Protein 7PZO (pdb70)

Secondary structure (DSSP, 8-state):
-BS-EE--TTTSTTEEEEEESEEEEEEEE-SSSEEEE-HHHHTT--GGG-EEEES-SBSSSSSEEEEEEEEEE-TT-BTTTTBS--EEEEESS----SSSS----BPPPTT----BTBEEEEEES--SSTT-SS--SB-EEEEEEEE-HHHHHHHGGGGT----TTEEEES-TTT---B--TT-TT-EEEETTTTEEEEEEEE-SSSS-TT-PEEEEEGGGGHHHHHHH-/-BS-EEPPTTTSTTEEEEEESEEEEEEEESSSSEEEE-HHHHTT--GGG-EEEES-SBSSSSSEEEEEEEEEE-TT-BTTTTBS--EEEEESS----SBTTB-PPB-PPTT----TT-EEEEEES--SSTT-----SB-EEEEEEEE-HHHHHHHHTTTT----TTEEEES-TTT---B--TT-TT-EEEETTTTEEEEEEEE-SSSS-TTS-EEEEEGGGGHHHHHHH-

Sequence (460 aa):
IVGGEKALAGECPYQISLQSSSHFCGGTILDEYWILTAAHCVAGQTASKLSIRYNSLKHSLGGEKISVAKIFAHEKYDSFKIDNDIALIKLKTPMKLDQKNAKAVGLPAKGSDVKVGDQVRVSGWGYLEEGSYSLPSELRRVDIAVVSRKECNELYSKANAEVTDNMICGGDVANGGKDSCQGDSGGPVVDVKNNQVVGIVSWGYGCARKGYPGVYTRVGNFIDWIEIKTIVGGEKALAGECPYQISLQSSSHFCGGTILDEYWILTAAHCVAGQTASKLSIRYNSLKHSLGGEKISVAKIFAHEKYDSFKIDNDIALIKLKTPMKLDQKNAKAVGLPAKGSDVKVGDQVRVSGWGYLEEGSYSLPSELRRVDIAVVSRKECNELYSKANAEVTDNMICGGDVANGGKDSCQGDSGGPVVDVKNNQVVGIVSWGYGCARKGYPGVYTRVGNFIDWIEIKT

Radius of gyration: 23.2 Å; Cα contacts (8 Å, |Δi|>4): 1370; chains: 2; bounding box: 71×55×37 Å

B-factor: mean 28.39, std 9.81, range [8.42, 86.27]

InterPro domains:
  IPR001254 Serine proteases, trypsin domain [PF00089] (30-255)
  IPR001254 Serine proteases, trypsin domain [PS50240] (30-260)
  IPR001254 Serine proteases, trypsin domain [SM00020] (29-255)
  IPR001254 Serine proteases, trypsin domain [cd00190] (30-258)
  IPR001314 Peptidase S1A, chymotrypsin family [PR00722] (55-70)
  IPR001314 Peptidase S1A, chymotrypsin family [PR00722] (110-124)
  IPR001314 Peptidase S1A, chymotrypsin family [PR00722] (207-219)
  IPR009003 Peptidase S1, PA clan [SSF50494] (10-258)
  IPR018114 Serine proteases, trypsin family, histidine active site [PS00134] (65-70)
  IPR033116 Serine proteases, trypsin family, serine active site [PS00135] (208-219)

CATH classification: 2.40.10.10

Nearest PDB structures (foldseek):
  7pzo-assembly1_B  TM=1.002E+00  e=9.904E-46  Dermatophagoides pteronyssinus
  1a0l-assembly1_A  TM=9.239E-01  e=5.211E-23  Homo sapiens
  5wi6-assembly1_A  TM=9.203E-01  e=1.890E-22  Homo sapiens
  2o8t-assembly1_A  TM=8.964E-01  e=6.813E-21  Homo sapiens
  1sqa-assembly1_A  TM=9.032E-01  e=1.002E-19  Homo sapiens

Structure (mmCIF, N/CA/C/O backbone):
data_7PZO
#
_entry.id   7PZO
#
_cell.length_a   134.660
_cell.length_b   44.650
_cell.length_c   72.500
_cell.angle_alpha   90.000
_cell.angle_beta   102.830
_cell.angle_gamma   90.000
#
_symmetry.space_group_name_H-M   'C 1 2 1'
#
loop_
_entity.id
_entity.type
_entity.pdbx_description
1 polymer 'mite allergen Der p 3'
2 non-polymer 'SULFATE ION'
3 water water
#
loop_
_atom_site.group_PDB
_atom_site.id
_atom_site.type_symbol
_atom_site.label_atom_id
_atom_site.label_alt_id
_atom_site.label_comp_id
_atom_site.label_asym_id
_atom_site.label_entity_id
_atom_site.label_seq_id
_atom_site.pdbx_PDB_ins_code
_atom_site.Cartn_x
_atom_site.Cartn_y
_atom_site.Cartn_z
_atom_site.occupancy
_atom_site.B_iso_or_equiv
_atom_site.auth_seq_id
_atom_site.auth_comp_id
_atom_site.auth_asym_id
_atom_site.auth_atom_id
_atom_site.pdbx_PDB_model_num
ATOM 1 N N . ILE A 1 1 ? -31.965 23.853 9.201 1.00 16.70 13 ILE A N 1
ATOM 2 C CA . ILE A 1 1 ? -33.166 23.364 9.917 1.00 18.87 13 ILE A CA 1
ATOM 3 C C . ILE A 1 1 ? -34.360 23.269 8.947 1.00 19.55 13 ILE A C 1
ATOM 4 O O . ILE A 1 1 ? -34.711 24.230 8.271 1.00 18.37 13 ILE A O 1
ATOM 9 N N . VAL A 1 2 ? -34.957 22.075 8.864 1.00 20.34 14 VAL A N 1
ATOM 10 C CA . VAL A 1 2 ? -36.084 21.847 7.980 1.00 21.18 14 VAL A CA 1
ATOM 11 C C . VAL A 1 2 ? -37.335 21.765 8.834 1.00 19.39 14 VAL A C 1
ATOM 12 O O . VAL A 1 2 ? -37.326 21.104 9.865 1.00 21.15 14 VAL A O 1
ATOM 16 N N . GLY A 1 3 ? -38.382 22.429 8.351 1.00 19.14 15 GLY A N 1
ATOM 17 C CA . GLY A 1 3 ? -39.714 22.390 8.925 1.00 20.94 15 GLY A CA 1
ATOM 18 C C . GLY A 1 3 ? -39.788 23.195 10.224 1.00 23.84 15 GLY A C 1
ATOM 19 O O . GLY A 1 3 ? -40.745 23.017 10.976 1.00 20.70 15 GLY A O 1
ATOM 20 N N . GLY A 1 4 ? -38.770 24.049 10.461 1.00 22.83 16 GLY A N 1
ATOM 21 C CA . GLY A 1 4 ? -38.683 24.911 11.637 1.00 24.22 16 GLY A CA 1
ATOM 22 C C . GLY A 1 4 ? -39.311 26.289 11.397 1.00 24.85 16 GLY A C 1
ATOM 23 O O . GLY A 1 4 ? -40.110 26.495 10.482 1.00 22.99 16 GLY A O 1
ATOM 24 N N . GLU A 1 5 ? -38.960 27.231 12.270 1.00 27.42 17 GLU A N 1
ATOM 25 C CA . GLU A 1 5 ? -39.335 28.628 12.128 1.00 27.45 17 GLU A CA 1
ATOM 26 C C . GLU A 1 5 ? -38.202 29.484 12.668 1.00 25.58 17 GLU A C 1
ATOM 27 O O . GLU A 1 5 ? -37.354 28.990 13.422 1.00 23.40 17 GLU A O 1
ATOM 33 N N . LYS A 1 6 ? -38.214 30.762 12.271 1.00 25.08 18 LYS A N 1
ATOM 34 C CA . LYS A 1 6 ? -37.204 31.689 12.728 1.00 26.45 18 LYS A CA 1
ATOM 35 C C . LYS A 1 6 ? -37.322 31.818 14.240 1.00 28.87 18 LYS A C 1
ATOM 36 O O . LYS A 1 6 ? -38.417 31.978 14.758 1.00 28.13 18 LYS A O 1
ATOM 42 N N . ALA A 1 7 ? -36.181 31.662 14.917 1.00 28.94 19 ALA A N 1
ATOM 43 C CA . ALA A 1 7 ? -36.000 31.876 16.341 1.00 27.39 19 ALA A CA 1
ATOM 44 C C . ALA A 1 7 ? -36.299 33.338 16.654 1.00 27.97 19 ALA A C 1
ATOM 45 O O . ALA A 1 7 ? -36.100 34.209 15.821 1.00 31.89 19 ALA A O 1
ATOM 47 N N . LEU A 1 8 ? -36.784 33.586 17.870 1.00 30.83 20 LEU A N 1
ATOM 48 C CA . LEU A 1 8 ? -37.024 34.938 18.326 1.00 29.20 20 LEU A CA 1
ATOM 49 C C . LEU A 1 8 ? -35.909 35.309 19.288 1.00 27.26 20 LEU A C 1
ATOM 50 O O . LEU A 1 8 ? -35.172 34.438 19.751 1.00 28.41 20 LEU A O 1
ATOM 55 N N . ALA A 1 9 ? -35.748 36.620 19.494 1.00 23.81 21 ALA A N 1
ATOM 56 C CA . ALA A 1 9 ? -34.750 37.138 20.408 1.00 23.83 21 ALA A CA 1
ATOM 57 C C . ALA A 1 9 ? -34.913 36.410 21.751 1.00 23.27 21 ALA A C 1
ATOM 58 O O . ALA A 1 9 ? -36.005 36.355 22.305 1.00 20.91 21 ALA A O 1
ATOM 60 N N . GLY A 1 10 ? -33.848 35.752 22.209 1.00 23.02 22 GLY A N 1
ATOM 61 C CA . GLY A 1 10 ? -33.820 35.171 23.534 1.00 24.68 22 GLY A CA 1
ATOM 62 C C . GLY A 1 10 ? -34.331 33.737 23.552 1.00 27.39 22 GLY A C 1
ATOM 63 O O . GLY A 1 10 ? -34.348 33.136 24.626 1.00 24.35 22 GLY A O 1
ATOM 64 N N . GLU A 1 11 ? -34.749 33.199 22.389 1.00 26.81 23 GLU A N 1
ATOM 65 C CA . GLU A 1 11 ? -35.331 31.859 22.392 1.00 30.99 23 GLU A CA 1
ATOM 66 C C . GLU A 1 11 ? -34.246 30.777 22.446 1.00 31.62 23 GLU A C 1
ATOM 67 O O . GLU A 1 11 ? -34.365 29.774 23.158 1.00 31.07 23 GLU A O 1
ATOM 73 N N . CYS A 1 12 ? -33.178 30.992 21.686 1.00 26.19 24 CYS A N 1
ATOM 74 C CA . CYS A 1 12 ? -32.087 30.041 21.656 1.00 24.67 24 CYS A CA 1
ATOM 75 C C . CYS A 1 12 ? -30.810 30.798 21.980 1.00 21.35 24 CYS A C 1
ATOM 76 O O . CYS A 1 12 ? -29.953 30.937 21.119 1.00 22.70 24 CYS A O 1
ATOM 79 N N . PRO A 1 13 ? -30.613 31.289 23.224 1.00 20.24 25 PRO A N 1
ATOM 80 C CA . PRO A 1 13 ? -29.479 32.168 23.517 1.00 20.11 25 PRO A CA 1
ATOM 81 C C . PRO A 1 13 ? -28.122 31.458 23.604 1.00 21.60 25 PRO A C 1
ATOM 82 O O . PRO A 1 13 ? -27.081 32.096 23.727 1.00 21.55 25 PRO A O 1
ATOM 86 N N . TYR A 1 14 ? -28.152 30.121 23.595 1.00 23.13 26 TYR A N 1
ATOM 87 C CA . TYR A 1 14 ? -26.969 29.294 23.719 1.00 22.52 26 TYR A CA 1
ATOM 88 C C . TYR A 1 14 ? -26.365 29.037 22.336 1.00 22.70 26 TYR A C 1
ATOM 89 O O . TYR A 1 14 ? -25.273 28.507 22.277 1.00 31.40 26 TYR A O 1
ATOM 98 N N . GLN A 1 15 ? -27.035 29.389 21.226 1.00 21.21 27 GLN A N 1
ATOM 99 C CA . GLN A 1 15 ? -26.541 28.981 19.906 1.00 21.00 27 GLN A CA 1
ATOM 100 C C . GLN A 1 15 ? -25.279 29.773 19.531 1.00 21.74 27 GLN A C 1
ATOM 101 O O . GLN A 1 15 ? -25.277 30.987 19.700 1.00 18.81 27 GLN A O 1
ATOM 107 N N . ILE A 1 16 ? -24.210 29.110 19.034 1.00 18.55 28 ILE A N 1
ATOM 108 C CA . ILE A 1 16 ? -23.127 29.868 18.411 1.00 19.04 28 ILE A CA 1
ATOM 109 C C . ILE A 1 16 ? -22.949 29.423 16.960 1.00 19.50 28 ILE A C 1
ATOM 110 O O . ILE A 1 16 ? -23.517 28.405 16.542 1.00 16.83 28 ILE A O 1
ATOM 115 N N . SER A 1 17 ? -22.291 30.293 16.180 1.00 18.37 29 SER A N 1
ATOM 116 C CA . SER A 1 17 ? -21.908 29.963 14.816 1.00 18.43 29 SER A CA 1
ATOM 117 C C . SER A 1 17 ? -20.407 29.710 14.785 1.00 18.20 29 SER A C 1
ATOM 118 O O . SER A 1 17 ? -19.633 30.592 15.154 1.00 20.54 29 SER A O 1
ATOM 121 N N . LEU A 1 18 ? -20.001 28.509 14.377 1.00 19.08 30 LEU A N 1
ATOM 122 C CA . LEU A 1 18 ? -18.584 28.166 14.260 1.00 20.59 30 LEU A CA 1
ATOM 123 C C . LEU A 1 18 ? -18.195 28.399 12.801 1.00 23.37 30 LEU A C 1
ATOM 124 O O . LEU A 1 18 ? -18.932 28.041 11.876 1.00 26.29 30 LEU A O 1
ATOM 129 N N . GLN A 1 19 ? -17.042 29.043 12.630 1.00 24.47 31 GLN A N 1
ATOM 130 C CA . GLN A 1 19 ? -16.701 29.750 11.417 1.00 23.53 31 GLN A CA 1
ATOM 131 C C . GLN A 1 19 ? -15.217 29.538 11.120 1.00 26.31 31 GLN A C 1
ATOM 132 O O . GLN A 1 19 ? -14.392 29.432 12.020 1.00 19.95 31 GLN A O 1
ATOM 138 N N . SER A 1 20 ? -14.879 29.447 9.838 1.00 26.16 32 SER A N 1
ATOM 139 C CA . SER A 1 20 ? -13.508 29.702 9.472 1.00 32.31 32 SER A CA 1
ATOM 140 C C . SER A 1 20 ? -13.572 30.533 8.208 1.00 33.69 32 SER A C 1
ATOM 141 O O . SER A 1 20 ? -13.781 29.986 7.131 1.00 39.63 32 SER A O 1
ATOM 144 N N . SER A 1 21 ? -13.493 31.848 8.339 1.00 32.47 33 SER A N 1
ATOM 145 C CA . SER A 1 21 ? -13.827 32.695 7.194 1.00 33.70 33 SER A CA 1
ATOM 146 C C . SER A 1 21 ? -15.345 32.852 7.010 1.00 33.09 33 SER A C 1
ATOM 147 O O . SER A 1 21 ? -15.808 33.974 6.867 1.00 37.40 33 SER A O 1
ATOM 150 N N . SER A 1 22 ? -16.136 31.761 7.075 1.00 32.33 34 SER A N 1
ATOM 151 C CA . SER A 1 22 ? -17.582 31.880 7.280 1.00 31.69 34 SER A CA 1
ATOM 152 C C . SER A 1 22 ? -18.176 30.664 8.019 1.00 28.56 34 SER A C 1
ATOM 153 O O . SER A 1 22 ? -17.464 29.726 8.364 1.00 24.99 34 SER A O 1
ATOM 156 N N . HIS A 1 23 ? -19.490 30.710 8.295 1.00 24.18 35 HIS A N 1
ATOM 157 C CA . HIS A 1 23 ? -20.220 29.694 9.045 1.00 23.59 35 HIS A CA 1
ATOM 158 C C . HIS A 1 23 ? -20.113 28.327 8.384 1.00 23.13 35 HIS A C 1
ATOM 159 O O . HIS A 1 23 ? -20.328 28.234 7.182 1.00 26.21 35 HIS A O 1
ATOM 166 N N . PHE A 1 24 ? -19.825 27.268 9.156 1.00 22.52 36 PHE A N 1
ATOM 167 C CA . PHE A 1 24 ? -19.968 25.916 8.610 1.00 25.37 36 PHE A CA 1
ATOM 168 C C . PHE A 1 24 ? -20.684 24.946 9.565 1.00 25.55 36 PHE A C 1
ATOM 169 O O . PHE A 1 24 ? -20.987 23.828 9.181 1.00 23.02 36 PHE A O 1
ATOM 177 N N . CYS A 1 25 ? -20.898 25.331 10.828 1.00 25.28 37 CYS A N 1
ATOM 178 C CA . CYS A 1 25 ? -21.361 24.413 11.856 1.00 22.76 37 CYS A CA 1
ATOM 179 C C . CYS A 1 25 ? -21.866 25.254 13.035 1.00 22.97 37 CYS A C 1
ATOM 180 O O . CYS A 1 25 ? -21.547 26.443 13.186 1.00 24.12 37 CYS A O 1
ATOM 183 N N . GLY A 1 26 ? -22.677 24.627 13.872 1.00 17.52 38 GLY A N 1
ATOM 184 C CA . GLY A 1 26 ? -23.211 25.324 15.017 1.00 17.67 38 GLY A CA 1
ATOM 185 C C . GLY A 1 26 ? -22.488 24.823 16.247 1.00 16.85 38 GLY A C 1
ATOM 186 O O . GLY A 1 26 ? -21.550 24.048 16.124 1.00 21.01 38 GLY A O 1
ATOM 187 N N . GLY A 1 27 ? -22.944 25.240 17.420 1.00 15.09 39 GLY A N 1
ATOM 188 C CA . GLY A 1 27 ? -22.227 24.944 18.635 1.00 13.91 39 GLY A CA 1
ATOM 189 C C . GLY A 1 27 ? -23.117 25.440 19.749 1.00 16.11 39 GLY A C 1
ATOM 190 O O . GLY A 1 27 ? -24.068 26.167 19.453 1.00 16.72 39 GLY A O 1
ATOM 191 N N . THR A 1 28 ? -22.810 25.062 20.992 1.00 14.43 40 THR A N 1
ATOM 192 C CA . THR A 1 28 ? -23.702 25.395 22.081 1.00 15.58 40 THR A CA 1
ATOM 193 C C . THR A 1 28 ? -22.853 25.966 23.203 1.00 15.40 40 THR A C 1
ATOM 194 O O . THR A 1 28 ? -21.825 25.395 23.515 1.00 14.59 40 THR A O 1
ATOM 198 N N . ILE A 1 29 ? -23.269 27.091 23.766 1.00 15.89 41 ILE A N 1
ATOM 199 C CA . ILE A 1 29 ? -22.524 27.729 24.839 1.00 17.92 41 ILE A CA 1
ATOM 200 C C . ILE A 1 29 ? -22.690 26.871 26.082 1.00 19.11 41 ILE A C 1
ATOM 201 O O . ILE A 1 29 ? -23.806 26.560 26.454 1.00 20.74 41 ILE A O 1
ATOM 206 N N . LEU A 1 30 ? -21.582 26.475 26.707 1.00 22.40 42 LEU A N 1
ATOM 207 C CA . LEU A 1 30 ? -21.655 25.826 28.011 1.00 22.75 42 LEU A CA 1
ATOM 208 C C . LEU A 1 30 ? -21.276 26.797 29.117 1.00 24.21 42 LEU A C 1
ATOM 209 O O . LEU A 1 30 ? -21.749 26.646 30.244 1.00 25.47 42 LEU A O 1
ATOM 214 N N . ASP A 1 31 ? -20.326 27.700 28.823 1.00 25.89 43 ASP A N 1
ATOM 215 C CA . ASP A 1 31 ? -19.990 28.787 29.731 1.00 29.46 43 ASP A CA 1
ATOM 216 C C . ASP A 1 31 ? -19.229 29.834 28.934 1.00 28.26 43 ASP A C 1
ATOM 217 O O . ASP A 1 31 ? -19.105 29.685 27.725 1.00 27.12 43 ASP A O 1
ATOM 222 N N . GLU A 1 32 ? -18.791 30.891 29.618 1.00 28.58 44 GLU A N 1
ATOM 223 C CA . GLU A 1 32 ? -17.918 31.930 29.083 1.00 31.27 44 GLU A CA 1
ATOM 224 C C . GLU A 1 32 ? -16.882 31.429 28.069 1.00 25.62 44 GLU A C 1
ATOM 225 O O . GLU A 1 32 ? -16.672 32.046 27.024 1.00 23.40 44 GLU A O 1
ATOM 231 N N . TYR A 1 33 ? -16.190 30.333 28.394 1.00 25.66 45 TYR A N 1
ATOM 232 C CA . TYR A 1 33 ? -15.034 29.953 27.595 1.00 25.99 45 TYR A CA 1
ATOM 233 C C . TYR A 1 33 ? -15.266 28.755 26.684 1.00 25.44 45 TYR A C 1
ATOM 234 O O . TYR A 1 33 ? -14.443 28.519 25.816 1.00 29.87 45 TYR A O 1
ATOM 243 N N . TRP A 1 34 ? -16.374 28.016 26.852 1.00 24.99 46 TRP A N 1
ATOM 244 C CA . TRP A 1 34 ? -16.457 26.649 26.356 1.00 22.01 46 TRP A CA 1
ATOM 245 C C . TRP A 1 34 ? -17.700 26.483 25.510 1.00 21.03 46 TRP A C 1
ATOM 246 O O . TRP A 1 34 ? -18.793 26.851 25.956 1.00 16.58 46 TRP A O 1
ATOM 257 N N . ILE A 1 35 ? -17.490 25.953 24.298 1.00 17.88 47 ILE A N 1
ATOM 258 C CA . ILE A 1 35 ? -18.563 25.753 23.345 1.00 16.53 47 ILE A CA 1
ATOM 259 C C . ILE A 1 35 ? -18.601 24.256 23.078 1.00 17.16 47 ILE A C 1
ATOM 260 O O . ILE A 1 35 ? -17.552 23.639 22.812 1.00 16.13 47 ILE A O 1
ATOM 265 N N . LEU A 1 36 ? -19.801 23.669 23.085 1.00 16.73 48 LEU A N 1
ATOM 266 C CA . LEU A 1 36 ? -19.870 22.269 22.692 1.00 18.97 48 LEU A CA 1
ATOM 267 C C . LEU A 1 36 ? -20.276 22.114 21.207 1.00 18.32 48 LEU A C 1
ATOM 268 O O . LEU A 1 36 ? -21.151 22.822 20.727 1.00 21.80 48 LEU A O 1
ATOM 273 N N . THR A 1 37 ? -19.673 21.173 20.473 1.00 17.30 49 THR A N 1
ATOM 274 C CA . THR A 1 37 ? -19.968 20.978 19.058 1.00 17.23 49 THR A CA 1
ATOM 275 C C . THR A 1 37 ? -19.707 19.511 18.699 1.00 17.62 49 THR A C 1
ATOM 276 O O . THR A 1 37 ? -19.556 18.689 19.594 1.00 17.46 49 THR A O 1
ATOM 280 N N . ALA A 1 38 ? -19.727 19.159 17.402 1.00 18.63 50 ALA A N 1
ATOM 281 C CA . ALA A 1 38 ? -19.426 17.798 16.966 1.00 18.79 50 ALA A CA 1
ATOM 282 C C . ALA A 1 38 ? -17.928 17.618 16.666 1.00 20.69 50 ALA A C 1
ATOM 283 O O . ALA A 1 38 ? -17.291 18.470 16.029 1.00 19.84 50 ALA A O 1
ATOM 285 N N . ALA A 1 39 ? -17.362 16.471 17.075 1.00 20.82 51 ALA A N 1
ATOM 286 C CA . ALA A 1 39 ? -16.101 16.025 16.492 1.00 19.48 51 ALA A CA 1
ATOM 287 C C . ALA A 1 39 ? -16.046 16.206 14.968 1.00 19.29 51 ALA A C 1
ATOM 288 O O . ALA A 1 39 ? -15.110 16.793 14.463 1.00 19.97 51 ALA A O 1
ATOM 290 N N . HIS A 1 40 ? -16.988 15.698 14.181 1.00 19.93 52 HIS A N 1
ATOM 291 C CA . HIS A 1 40 ? -16.794 15.848 12.742 1.00 20.97 52 HIS A CA 1
ATOM 292 C C . HIS A 1 40 ? -16.683 17.300 12.276 1.00 23.02 52 HIS A C 1
ATOM 293 O O . HIS A 1 40 ? -16.204 17.505 11.170 1.00 22.35 52 HIS A O 1
ATOM 300 N N . CYS A 1 41 ? -17.165 18.283 13.071 1.00 22.63 53 CYS A N 1
ATOM 301 C CA . CYS A 1 41 ? -17.058 19.701 12.746 1.00 24.04 53 CYS A CA 1
ATOM 302 C C . CYS A 1 41 ? -15.622 20.212 12.895 1.00 26.20 53 CYS A C 1
ATOM 303 O O . CYS A 1 41 ? -15.169 21.084 12.147 1.00 26.71 53 CYS A O 1
ATOM 306 N N . VAL A 1 42 ? -14.902 19.703 13.893 1.00 25.46 54 VAL A N 1
ATOM 307 C CA . VAL A 1 42 ? -13.612 20.292 14.204 1.00 26.97 54 VAL A CA 1
ATOM 308 C C . VAL A 1 42 ? -12.490 19.353 13.775 1.00 28.59 54 VAL A C 1
ATOM 309 O O . VAL A 1 42 ? -11.330 19.718 13.942 1.00 28.01 54 VAL A O 1
ATOM 313 N N . ALA A 1 43 ? -12.823 18.184 13.199 1.00 32.13 55 ALA A N 1
ATOM 314 C CA . ALA A 1 43 ? -11.836 17.148 12.885 1.00 40.63 55 ALA A CA 1
ATOM 315 C C . ALA A 1 43 ? -10.789 17.661 11.903 1.00 45.65 55 ALA A C 1
ATOM 316 O O . ALA A 1 43 ? -11.148 18.096 10.807 1.00 56.80 55 ALA A O 1
ATOM 318 N N . GLY A 1 44 ? -9.509 17.575 12.313 1.00 47.01 56 GLY A N 1
ATOM 319 C CA . GLY A 1 44 ? -8.364 18.087 11.567 1.00 43.92 56 GLY A CA 1
ATOM 320 C C . GLY A 1 44 ? -8.479 19.564 11.174 1.00 48.08 56 GLY A C 1
ATOM 321 O O . GLY A 1 44 ? -8.025 19.962 10.102 1.00 50.48 56 GLY A O 1
ATOM 322 N N . GLN A 1 45 ? -9.122 20.379 12.023 1.00 45.36 57 GLN A N 1
ATOM 323 C CA . GLN A 1 45 ? -9.093 21.818 11.858 1.00 39.55 57 GLN A CA 1
ATOM 324 C C . GLN A 1 45 ? -8.054 22.360 12.826 1.00 36.49 57 GLN A C 1
ATOM 325 O O . GLN A 1 45 ? -7.736 21.708 13.813 1.00 36.53 57 GLN A O 1
ATOM 331 N N . THR A 1 46 ? -7.534 23.550 12.522 1.00 34.26 58 THR A N 1
ATOM 332 C CA . THR A 1 46 ? -6.621 24.260 13.396 1.00 34.43 58 THR A CA 1
ATOM 333 C C . THR A 1 46 ? -7.422 25.291 14.194 1.00 32.40 58 THR A C 1
ATOM 334 O O . THR A 1 46 ? -8.197 26.077 13.626 1.00 27.97 58 THR A O 1
ATOM 338 N N . ALA A 1 47 ? -7.217 25.259 15.520 1.00 27.85 59 ALA A N 1
ATOM 339 C CA . ALA A 1 47 ? -7.940 26.101 16.451 1.00 28.05 59 ALA A CA 1
ATOM 340 C C . ALA A 1 47 ? -7.766 27.561 16.039 1.00 30.34 59 ALA A C 1
ATOM 341 O O . ALA A 1 47 ? -8.735 28.278 15.843 1.00 35.02 59 ALA A O 1
ATOM 343 N N . SER A 1 48 ? -6.516 27.970 15.865 1.00 32.82 60 SER A N 1
ATOM 344 C CA . SER A 1 48 ? -6.133 29.300 15.432 1.00 38.25 60 SER A CA 1
ATOM 345 C C . SER A 1 48 ? -6.944 29.788 14.236 1.00 36.98 60 SER A C 1
ATOM 346 O O . SER A 1 48 ? -7.135 30.988 14.127 1.00 50.15 60 SER A O 1
ATOM 349 N N . LYS A 1 49 ? -7.429 28.899 13.358 1.00 35.72 61 LYS A N 1
ATOM 350 C CA . LYS A 1 49 ? -8.132 29.344 12.157 1.00 36.14 61 LYS A CA 1
ATOM 351 C C . LYS A 1 49 ? -9.660 29.405 12.322 1.00 33.03 61 LYS A C 1
ATOM 352 O O . LYS A 1 49 ? -10.379 29.832 11.416 1.00 32.27 61 LYS A O 1
ATOM 358 N N . LEU A 1 50 ? -10.172 28.980 13.479 1.00 26.11 62 LEU A N 1
ATOM 359 C CA . LEU A 1 50 ? -11.603 28.923 13.684 1.00 24.05 62 LEU A CA 1
ATOM 360 C C . LEU A 1 50 ? -12.010 30.126 14.535 1.00 24.96 62 LEU A C 1
ATOM 361 O O . LEU A 1 50 ? -11.293 30.560 15.447 1.00 22.52 62 LEU A O 1
ATOM 366 N N . SER A 1 51 ? -13.222 30.621 14.277 1.00 23.89 63 SER A N 1
ATOM 367 C CA . SER A 1 51 ? -13.842 31.546 15.214 1.00 25.45 63 SER A CA 1
ATOM 368 C C . SER A 1 51 ? -15.319 31.183 15.430 1.00 24.96 63 SER A C 1
ATOM 369 O O . SER A 1 51 ? -15.866 30.262 14.796 1.00 23.22 63 SER A O 1
ATOM 372 N N . ILE A 1 52 ? -15.942 31.930 16.356 1.00 22.35 64 ILE A N 1
ATOM 373 C CA . ILE A 1 52 ? -17.347 31.784 16.656 1.00 22.28 64 ILE A CA 1
ATOM 374 C C . ILE A 1 52 ? -18.016 33.148 16.568 1.00 22.83 64 ILE A C 1
ATOM 375 O O . ILE A 1 52 ? -17.421 34.177 16.852 1.00 24.87 64 ILE A O 1
ATOM 380 N N . ARG A 1 53 ? -19.264 33.161 16.119 1.00 23.57 65 ARG A N 1
ATOM 381 C CA . ARG A 1 53 ? -20.089 34.327 16.390 1.00 25.05 65 ARG A CA 1
ATOM 382 C C . ARG A 1 53 ? -21.129 33.894 17.422 1.00 24.26 65 ARG A C 1
ATOM 383 O O . ARG A 1 53 ? -21.725 32.832 17.287 1.00 25.34 65 ARG A O 1
ATOM 391 N N . TYR A 1 54 ? -21.290 34.697 18.477 1.00 25.85 66 TYR A N 1
ATOM 392 C CA . TYR A 1 54 ? -22.309 34.481 19.484 1.00 25.22 66 TYR A CA 1
ATOM 393 C C . TYR A 1 54 ? -23.161 35.747 19.586 1.00 25.69 66 TYR A C 1
ATOM 394 O O . TYR A 1 54 ? -22.860 36.744 18.944 1.00 29.88 66 TYR A O 1
ATOM 403 N N . ASN A 1 55 ? -24.264 35.695 20.347 1.00 28.08 67 ASN A N 1
ATOM 404 C CA . ASN A 1 55 ? -25.035 36.885 20.686 1.00 27.07 67 ASN A CA 1
ATOM 405 C C . ASN A 1 55 ? -25.694 37.482 19.443 1.00 28.54 67 ASN A C 1
ATOM 406 O O . ASN A 1 55 ? -25.961 38.683 19.369 1.00 27.19 67 ASN A O 1
ATOM 411 N N . SER A 1 56 ? -26.015 36.624 18.475 1.00 27.59 68 SER A N 1
ATOM 412 C CA . SER A 1 56 ? -26.652 37.142 17.284 1.00 26.38 68 SER A CA 1
ATOM 413 C C . SER A 1 56 ? -27.594 36.096 16.704 1.00 26.38 68 SER A C 1
ATOM 414 O O . SER A 1 56 ? -27.244 34.922 16.719 1.00 29.08 68 SER A O 1
ATOM 417 N N . LEU A 1 57 ? -28.767 36.511 16.193 1.00 24.29 69 LEU A N 1
ATOM 418 C CA . LEU A 1 57 ? -29.634 35.597 15.441 1.00 25.93 69 LEU A CA 1
ATOM 419 C C . LEU A 1 57 ? -29.191 35.427 13.974 1.00 24.87 69 LEU A C 1
ATOM 420 O O . LEU A 1 57 ? -29.773 34.623 13.248 1.00 23.70 69 LEU A O 1
ATOM 425 N N . LYS A 1 58 ? -28.206 36.217 13.512 1.00 27.10 70 LYS A N 1
ATOM 426 C CA . LYS A 1 58 ? -27.659 36.122 12.157 1.00 27.03 70 LYS A CA 1
ATOM 427 C C . LYS A 1 58 ? -26.211 35.635 12.247 1.00 24.56 70 LYS A C 1
ATOM 428 O O . LYS A 1 58 ? -25.481 36.015 13.169 1.00 21.03 70 LYS A O 1
ATOM 434 N N . HIS A 1 59 ? -25.800 34.760 11.318 1.00 22.61 71 HIS A N 1
ATOM 435 C CA . HIS A 1 59 ? -24.506 34.096 11.454 1.00 21.60 71 HIS A CA 1
ATOM 436 C C . HIS A 1 59 ? -23.399 35.017 10.945 1.00 23.70 71 HIS A C 1
ATOM 437 O O . HIS A 1 59 ? -22.254 34.940 11.393 1.00 23.03 71 HIS A O 1
ATOM 444 N N . SER A 1 60 ? -23.753 35.925 10.032 1.00 25.23 72 SER A N 1
ATOM 445 C CA . SER A 1 60 ? -22.720 36.689 9.344 1.00 26.77 72 SER A CA 1
ATOM 446 C C . SER A 1 60 ? -22.753 38.145 9.781 1.00 27.06 72 SER A C 1
ATOM 447 O O . SER A 1 60 ? -22.040 38.950 9.212 1.00 30.89 72 SER A O 1
ATOM 450 N N . LEU A 1 61 ? -23.572 38.485 10.776 1.00 26.15 73 LEU A N 1
ATOM 451 C CA . LEU A 1 61 ? -23.695 39.888 11.162 1.00 27.01 73 LEU A CA 1
ATOM 452 C C . LEU A 1 61 ? -24.098 39.976 12.636 1.00 24.90 73 LEU A C 1
ATOM 453 O O . LEU A 1 61 ? -24.932 39.211 13.120 1.00 28.85 73 LEU A O 1
ATOM 458 N N . GLY A 1 62 ? -23.536 40.949 13.323 1.00 22.84 74 GLY A N 1
ATOM 459 C CA . GLY A 1 62 ? -23.984 41.307 14.653 1.00 22.50 74 GLY A CA 1
ATOM 460 C C . GLY A 1 62 ? -23.347 40.423 15.712 1.00 21.89 74 GLY A C 1
ATOM 461 O O . GLY A 1 62 ? -22.484 39.614 15.397 1.00 26.51 74 GLY A O 1
ATOM 462 N N . GLY A 1 63 ? -23.786 40.603 16.957 1.00 20.88 75 GLY A N 1
ATOM 463 C CA . GLY A 1 63 ? -23.210 39.929 18.103 1.00 23.01 75 GLY A CA 1
ATOM 464 C C . GLY A 1 63 ? -21.720 40.205 18.113 1.00 24.69 75 GLY A C 1
ATOM 465 O O . GLY A 1 63 ? -21.323 41.286 17.706 1.00 24.45 75 GLY A O 1
ATOM 466 N N . GLU A 1 64 ? -20.911 39.228 18.535 1.00 26.57 76 GLU A N 1
ATOM 467 C CA . GLU A 1 64 ? -19.461 39.404 18.571 1.00 28.49 76 GLU A CA 1
ATOM 468 C C . GLU A 1 64 ? -18.782 38.093 18.159 1.00 26.74 76 GLU A C 1
ATOM 469 O O . GLU A 1 64 ? -19.332 37.017 18.391 1.00 24.39 76 GLU A O 1
ATOM 475 N N . LYS A 1 65 ? -17.611 38.217 17.521 1.00 24.48 77 LYS A N 1
ATOM 476 C CA . LYS A 1 65 ? -16.789 37.129 17.020 1.00 26.96 77 LYS A CA 1
ATOM 477 C C . LYS A 1 65 ? -15.602 36.920 17.958 1.00 23.77 77 LYS A C 1
ATOM 478 O O . LYS A 1 65 ? -14.978 37.872 18.391 1.00 22.95 77 LYS A O 1
ATOM 484 N N . ILE A 1 66 ? -15.301 35.663 18.291 1.00 25.06 78 ILE A N 1
ATOM 485 C CA . ILE A 1 66 ? -14.166 35.351 19.146 1.00 22.86 78 ILE A CA 1
ATOM 486 C C . ILE A 1 66 ? -13.328 34.264 18.485 1.00 21.65 78 ILE A C 1
ATOM 487 O O . ILE A 1 66 ? -13.885 33.374 17.866 1.00 22.34 78 ILE A O 1
ATOM 492 N N . SER A 1 67 ? -11.990 34.379 18.589 1.00 24.32 79 SER A N 1
ATOM 493 C CA . SER A 1 67 ? -11.030 33.364 18.156 1.00 23.68 79 SER A CA 1
ATOM 494 C C . SER A 1 67 ? -11.077 32.117 19.032 1.00 22.26 79 SER A C 1
ATOM 495 O O . SER A 1 67 ? -11.127 32.156 20.277 1.00 19.46 79 SER A O 1
ATOM 498 N N . VAL A 1 68 ? -10.967 30.991 18.345 1.00 22.96 80 VAL A N 1
ATOM 499 C CA . VAL A 1 68 ? -10.846 29.747 19.075 1.00 25.30 80 VAL A CA 1
ATOM 500 C C . VAL A 1 68 ? -9.392 29.546 19.500 1.00 27.29 80 VAL A C 1
ATOM 501 O O . VAL A 1 68 ? -8.458 29.855 18.749 1.00 24.10 80 VAL A O 1
ATOM 505 N N . ALA A 1 69 ? -9.220 29.067 20.741 1.00 24.98 81 ALA A N 1
ATOM 506 C CA . ALA A 1 69 ? -7.890 28.780 21.243 1.00 23.83 81 ALA A CA 1
ATOM 507 C C . ALA A 1 69 ? -7.593 27.275 21.281 1.00 24.64 81 ALA A C 1
ATOM 508 O O . ALA A 1 69 ? -6.428 26.898 21.319 1.00 23.26 81 ALA A O 1
ATOM 510 N N . LYS A 1 70 ? -8.628 26.410 21.362 1.00 22.40 82 LYS A N 1
ATOM 511 C CA . LYS A 1 70 ? -8.404 24.999 21.642 1.00 22.29 82 LYS A CA 1
ATOM 512 C C . LYS A 1 70 ? -9.515 24.155 21.042 1.00 22.41 82 LYS A C 1
ATOM 513 O O . LYS A 1 70 ? -10.674 24.539 21.136 1.00 21.55 82 LYS A O 1
ATOM 519 N N . ILE A 1 71 ? -9.140 23.033 20.415 1.00 21.51 83 ILE A N 1
ATOM 520 C CA . ILE A 1 71 ? -10.099 22.069 19.911 1.00 22.63 83 ILE A CA 1
ATOM 521 C C . ILE A 1 71 ? -9.892 20.751 20.658 1.00 24.85 83 ILE A C 1
ATOM 522 O O . ILE A 1 71 ? -8.781 20.215 20.645 1.00 27.68 83 ILE A O 1
ATOM 527 N N . PHE A 1 72 ? -10.952 20.228 21.297 1.00 21.78 84 PHE A N 1
ATOM 528 C CA . PHE A 1 72 ? -10.897 18.918 21.924 1.00 21.77 84 PHE A CA 1
ATOM 529 C C . PHE A 1 72 ? -11.940 18.016 21.281 1.00 21.26 84 PHE A C 1
ATOM 530 O O . PHE A 1 72 ? -13.113 18.141 21.601 1.00 23.36 84 PHE A O 1
ATOM 538 N N . ALA A 1 73 ? -11.498 17.122 20.391 1.00 21.45 85 ALA A N 1
ATOM 539 C CA . ALA A 1 73 ? -12.346 16.133 19.743 1.00 21.53 85 ALA A CA 1
ATOM 540 C C . ALA A 1 73 ? -12.316 14.822 20.517 1.00 21.25 85 ALA A C 1
ATOM 541 O O . ALA A 1 73 ? -11.274 14.382 20.973 1.00 23.56 85 ALA A O 1
ATOM 543 N N . HIS A 1 74 ? -13.452 14.136 20.606 1.00 20.88 86 HIS A N 1
ATOM 544 C CA . HIS A 1 74 ? -13.428 12.899 21.352 1.00 19.00 86 HIS A CA 1
ATOM 545 C C . HIS A 1 74 ? -12.317 11.977 20.825 1.00 20.44 86 HIS A C 1
ATOM 546 O O . HIS A 1 74 ? -12.164 11.763 19.614 1.00 17.48 86 HIS A O 1
ATOM 553 N N . GLU A 1 75 ? -11.612 11.348 21.771 1.00 19.77 87 GLU A N 1
ATOM 554 C CA . GLU A 1 75 ? -10.502 10.463 21.471 1.00 23.23 87 GLU A CA 1
ATOM 555 C C . GLU A 1 75 ? -10.972 9.185 20.780 1.00 22.36 87 GLU A C 1
ATOM 556 O O . GLU A 1 75 ? -10.163 8.497 20.182 1.00 24.01 87 GLU A O 1
ATOM 562 N N . LYS A 1 76 ? -12.253 8.832 20.908 1.00 25.34 88 LYS A N 1
ATOM 563 C CA . LYS A 1 76 ? -12.766 7.601 20.324 1.00 29.66 88 LYS A CA 1
ATOM 564 C C . LYS A 1 76 ? -13.646 7.941 19.133 1.00 29.32 88 LYS A C 1
ATOM 565 O O . LYS A 1 76 ? -14.446 7.125 18.716 1.00 29.60 88 LYS A O 1
ATOM 571 N N . TYR A 1 77 ? -13.472 9.134 18.570 1.00 32.00 89 TYR A N 1
ATOM 572 C CA . TYR A 1 77 ? -14.289 9.549 17.439 1.00 32.10 89 TYR A CA 1
ATOM 573 C C . TYR A 1 77 ? -13.978 8.691 16.218 1.00 28.15 89 TYR A C 1
ATOM 574 O O . TYR A 1 77 ? -12.837 8.654 15.802 1.00 25.14 89 TYR A O 1
ATOM 583 N N . ASP A 1 78 ? -15.016 8.072 15.639 1.00 29.38 90 ASP A N 1
ATOM 584 C CA . ASP A 1 78 ? -14.925 7.196 14.483 1.00 29.11 90 ASP A CA 1
ATOM 585 C C . ASP A 1 78 ? -15.582 7.870 13.277 1.00 28.55 90 ASP A C 1
ATOM 586 O O . ASP A 1 78 ? -16.800 8.013 13.241 1.00 30.35 90 ASP A O 1
ATOM 591 N N . SER A 1 79 ? -14.785 8.317 12.299 1.00 33.06 91 SER A N 1
ATOM 592 C CA . SER A 1 79 ? -15.326 9.159 11.229 1.00 36.27 91 SER A CA 1
ATOM 593 C C . SER A 1 79 ? -16.203 8.351 10.272 1.00 34.50 91 SER A C 1
ATOM 594 O O . SER A 1 79 ? -17.009 8.902 9.530 1.00 32.18 91 SER A O 1
ATOM 597 N N . PHE A 1 80 ? -16.072 7.029 10.339 1.00 37.29 92 PHE A N 1
ATOM 598 C CA . PHE A 1 80 ? -16.775 6.128 9.444 1.00 37.71 92 PHE A CA 1
ATOM 599 C C . PHE A 1 80 ? -18.153 5.820 10.013 1.00 35.87 92 PHE A C 1
ATOM 600 O O . PHE A 1 80 ? -19.105 5.675 9.243 1.00 35.82 92 PHE A O 1
ATOM 608 N N . LYS A 1 81 ? -18.238 5.733 11.348 1.00 27.69 93 LYS A N 1
ATOM 609 C CA . LYS A 1 81 ? -19.487 5.392 11.996 1.00 28.39 93 LYS A CA 1
ATOM 610 C C . LYS A 1 81 ? -20.149 6.630 12.610 1.00 28.47 93 LYS A C 1
ATOM 611 O O . LYS A 1 81 ? -21.275 6.543 13.078 1.00 25.36 93 LYS A O 1
ATOM 617 N N . ILE A 1 82 ? -19.434 7.759 12.633 1.00 25.32 94 ILE A N 1
ATOM 618 C CA . ILE A 1 82 ? -19.894 9.006 13.219 1.00 26.10 94 ILE A CA 1
ATOM 619 C C . ILE A 1 82 ? -20.310 8.805 14.667 1.00 24.86 94 ILE A C 1
ATOM 620 O O . ILE A 1 82 ? -21.283 9.388 15.125 1.00 25.50 94 ILE A O 1
ATOM 625 N N . ASP A 1 83 ? -19.519 8.017 15.383 1.00 23.70 95 ASP A N 1
ATOM 626 C CA . ASP A 1 83 ? -19.841 7.635 16.732 1.00 21.48 95 ASP A CA 1
ATOM 627 C C . ASP A 1 83 ? -18.877 8.394 17.601 1.00 20.92 95 ASP A C 1
ATOM 628 O O . ASP A 1 83 ? -17.808 8.759 17.133 1.00 21.78 95 ASP A O 1
ATOM 633 N N . ASN A 1 84 ? -19.284 8.662 18.840 1.00 21.49 96 ASN A N 1
ATOM 634 C CA . ASN A 1 84 ? -18.502 9.530 19.704 1.00 21.97 96 ASN A CA 1
ATOM 635 C C . ASN A 1 84 ? -18.331 10.922 19.082 1.00 21.44 96 ASN A C 1
ATOM 636 O O . ASN A 1 84 ? -17.255 11.504 19.172 1.00 20.13 96 ASN A O 1
ATOM 641 N N . ASP A 1 85 ? -19.402 11.468 18.491 1.00 20.67 97 ASP A N 1
ATOM 642 C CA . ASP A 1 85 ? -19.249 12.639 17.634 1.00 21.31 97 ASP A CA 1
ATOM 643 C C . ASP A 1 85 ? -19.390 13.934 18.438 1.00 20.94 97 ASP A C 1
ATOM 644 O O . ASP A 1 85 ? -20.384 14.669 18.328 1.00 20.54 97 ASP A O 1
ATOM 649 N N . ILE A 1 86 ? -18.424 14.191 19.304 1.00 19.33 98 ILE A N 1
ATOM 650 C CA . ILE A 1 86 ? -18.551 15.323 20.202 1.00 20.18 98 ILE A CA 1
ATOM 651 C C . ILE A 1 86 ? -17.191 16.046 20.293 1.00 20.84 98 ILE A C 1
ATOM 652 O O . ILE A 1 86 ? -16.103 15.465 20.198 1.00 19.03 98 ILE A O 1
ATOM 657 N N . ALA A 1 87 ? -17.250 17.354 20.472 1.00 19.28 99 ALA A N 1
ATOM 658 C CA . ALA A 1 87 ? -16.028 18.113 20.617 1.00 21.52 99 ALA A CA 1
ATOM 659 C C . ALA A 1 87 ? -16.338 19.306 21.505 1.00 19.75 99 ALA A C 1
ATOM 660 O O . ALA A 1 87 ? -17.486 19.724 21.607 1.00 22.66 99 ALA A O 1
ATOM 662 N N . LEU A 1 88 ? -15.309 19.778 22.181 1.00 17.71 100 LEU A N 1
ATOM 663 C CA . LEU A 1 88 ? -15.343 20.976 22.985 1.00 18.77 100 LEU A CA 1
ATOM 664 C C . LEU A 1 88 ? -14.405 21.969 22.317 1.00 18.79 100 LEU A C 1
ATOM 665 O O . LEU A 1 88 ? -13.362 21.598 21.777 1.00 17.35 100 LEU A O 1
ATOM 670 N N . ILE A 1 89 ? -14.800 23.229 22.379 1.00 20.05 101 ILE A N 1
ATOM 671 C CA . ILE A 1 89 ? -13.966 24.323 21.918 1.00 23.31 101 ILE A CA 1
ATOM 672 C C . ILE A 1 89 ? -13.747 25.217 23.132 1.00 21.51 101 ILE A C 1
ATOM 673 O O . ILE A 1 89 ? -14.633 25.305 23.967 1.00 17.89 101 ILE A O 1
ATOM 678 N N . LYS A 1 90 ? -12.518 25.737 23.267 1.00 23.46 102 LYS A N 1
ATOM 679 C CA . LYS A 1 90 ? -12.205 26.769 24.235 1.00 23.24 102 LYS A CA 1
ATOM 680 C C . LYS A 1 90 ? -11.822 28.027 23.481 1.00 21.95 102 LYS A C 1
ATOM 681 O O . LYS A 1 90 ? -11.036 27.946 22.555 1.00 22.90 102 LYS A O 1
ATOM 687 N N . LEU A 1 91 ? -12.391 29.165 23.899 1.00 22.60 103 LEU A N 1
ATOM 688 C CA . LEU A 1 91 ? -12.214 30.427 23.205 1.00 25.46 103 LEU A CA 1
ATOM 689 C C . LEU A 1 91 ? -11.036 31.183 23.812 1.00 27.74 103 LEU A C 1
ATOM 690 O O . LEU A 1 91 ? -10.703 30.981 24.986 1.00 28.66 103 LEU A O 1
ATOM 695 N N . LYS A 1 92 ? -10.462 32.085 23.002 1.00 28.39 104 LYS A N 1
ATOM 696 C CA . LYS A 1 92 ? -9.267 32.831 23.380 1.00 30.80 104 LYS A CA 1
ATOM 697 C C . LYS A 1 92 ? -9.634 33.875 24.435 1.00 31.98 104 LYS A C 1
ATOM 698 O O . LYS A 1 92 ? -8.830 34.193 25.303 1.00 34.15 104 LYS A O 1
ATOM 704 N N . THR A 1 93 ? -10.864 34.397 24.360 1.00 32.34 105 THR A N 1
ATOM 705 C CA . THR A 1 93 ? -11.345 35.437 25.253 1.00 32.38 105 THR A CA 1
ATOM 706 C C . THR A 1 93 ? -12.763 35.045 25.669 1.00 34.74 105 THR A C 1
ATOM 707 O O . THR A 1 93 ? -13.439 34.317 24.940 1.00 33.79 105 THR A O 1
ATOM 711 N N . PRO A 1 94 ? -13.264 35.480 26.849 1.00 3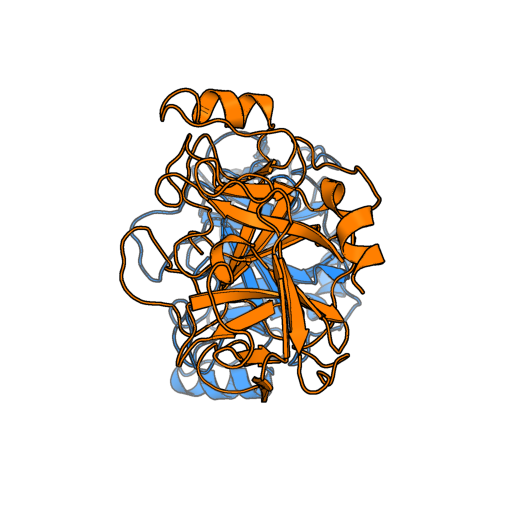4.43 106 PRO A N 1
ATOM 712 C CA . PRO A 1 94 ? -14.611 35.090 27.284 1.00 32.80 106 PRO A CA 1
ATOM 713 C C . PRO A 1 94 ? -15.756 35.699 26.463 1.00 29.06 106 PRO A C 1
ATOM 714 O O . PRO A 1 94 ? -15.637 36.787 25.920 1.00 27.09 106 PRO A O 1
ATOM 718 N N . MET A 1 95 ? -16.864 34.961 26.342 1.00 26.82 107 MET A N 1
ATOM 719 C CA . MET A 1 95 ? -18.108 35.546 25.879 1.00 26.03 107 MET A CA 1
ATOM 720 C C . MET A 1 95 ? -18.750 36.293 27.050 1.00 28.95 107 MET A C 1
ATOM 721 O O . MET A 1 95 ? -18.668 35.863 28.210 1.00 26.25 107 MET A O 1
ATOM 726 N N . LYS A 1 96 ? -19.384 37.429 26.740 1.00 29.08 108 LYS A N 1
ATOM 727 C CA . LYS A 1 96 ? -20.197 38.102 27.739 1.00 30.74 108 LYS A CA 1
ATOM 728 C C . LYS A 1 96 ? -21.551 37.396 27.736 1.00 28.73 108 LYS A C 1
ATOM 729 O O . LYS A 1 96 ? -22.247 37.419 26.733 1.00 30.85 108 LYS A O 1
ATOM 735 N N . LEU A 1 97 ? -21.894 36.705 28.822 1.00 28.19 109 LEU A N 1
ATOM 736 C CA . LEU A 1 97 ? -23.130 35.928 28.836 1.00 28.27 109 LEU A CA 1
ATOM 737 C C . LEU A 1 97 ? -24.247 36.698 29.538 1.00 31.61 109 LEU A C 1
ATOM 738 O O . LEU A 1 97 ? -24.150 37.905 29.680 1.00 27.79 109 LEU A O 1
ATOM 743 N N . ASP A 1 98 ? -25.345 36.005 29.870 1.00 37.11 110 ASP A N 1
ATOM 744 C CA . ASP A 1 98 ? -26.472 36.591 30.590 1.00 40.82 110 ASP A CA 1
ATOM 745 C C . ASP A 1 98 ? -27.046 37.769 29.803 1.00 39.81 110 ASP A C 1
ATOM 746 O O . ASP A 1 98 ? -27.439 38.783 30.363 1.00 43.51 110 ASP A O 1
ATOM 751 N N . GLN A 1 99 ? -27.136 37.615 28.490 1.00 38.46 111 GLN A N 1
ATOM 752 C CA . GLN A 1 99 ? -27.220 38.784 27.652 1.00 36.20 111 GLN A CA 1
ATOM 753 C C . GLN A 1 99 ? -28.242 38.569 26.561 1.00 41.42 111 GLN A C 1
ATOM 754 O O . GLN A 1 99 ? -28.034 39.073 25.453 1.00 59.92 111 GLN A O 1
ATOM 760 N N . LYS A 1 100 ? -29.279 37.785 26.848 1.00 34.16 112 LYS A N 1
ATOM 761 C CA . LYS A 1 100 ? -30.487 37.854 26.035 1.00 38.36 112 LYS A CA 1
ATOM 762 C C . LYS A 1 100 ? -30.352 36.964 24.796 1.00 34.36 112 LYS A C 1
ATOM 763 O O . LYS A 1 100 ? -31.106 36.011 24.635 1.00 32.24 112 LYS A O 1
ATOM 769 N N . ASN A 1 101 ? -29.385 37.254 23.930 1.00 26.72 113 ASN A N 1
ATOM 770 C CA . ASN A 1 101 ? -29.079 36.279 22.896 1.00 27.10 113 ASN A CA 1
ATOM 771 C C . ASN A 1 101 ? -27.766 35.570 23.202 1.00 23.86 113 ASN A C 1
ATOM 772 O O . ASN A 1 101 ? -27.203 34.950 22.309 1.00 23.85 113 ASN A O 1
ATOM 777 N N . ALA A 1 102 ? -27.290 35.663 24.453 1.00 22.50 114 ALA A N 1
ATOM 778 C CA . ALA A 1 102 ? -26.048 35.022 24.827 1.00 21.79 114 ALA A CA 1
ATOM 779 C C . ALA A 1 102 ? -26.189 34.503 26.244 1.00 23.06 114 ALA A C 1
ATOM 780 O O . ALA A 1 102 ? -26.110 35.271 27.201 1.00 22.62 114 ALA A O 1
ATOM 782 N N . LYS A 1 103 ? -26.373 33.187 26.365 1.00 23.85 115 LYS A N 1
ATOM 783 C CA . LYS A 1 103 ? -26.651 32.640 27.676 1.00 27.23 115 LYS A CA 1
ATOM 784 C C . LYS A 1 103 ? -26.283 31.168 27.588 1.00 27.92 115 LYS A C 1
ATOM 785 O O . LYS A 1 103 ? -26.371 30.608 26.485 1.00 23.24 115 LYS A O 1
ATOM 791 N N . ALA A 1 104 ? -25.785 30.599 28.708 1.00 23.70 116 ALA A N 1
ATOM 792 C CA . ALA A 1 104 ? -25.315 29.220 28.700 1.00 23.30 116 ALA A CA 1
ATOM 793 C C . ALA A 1 104 ? -26.488 28.247 28.845 1.00 24.71 116 ALA A C 1
ATOM 794 O O . ALA A 1 104 ? -27.550 28.607 29.307 1.00 24.31 116 ALA A O 1
ATOM 796 N N . VAL A 1 105 ? -26.332 27.012 28.373 1.00 25.42 117 VAL A N 1
ATOM 797 C CA . VAL A 1 105 ? -27.393 26.036 28.579 1.00 24.30 117 VAL A CA 1
ATOM 798 C C . VAL A 1 105 ? -26.845 24.993 29.566 1.00 22.86 117 VAL A C 1
ATOM 799 O O . VAL A 1 105 ? -25.640 24.863 29.704 1.00 23.70 117 VAL A O 1
ATOM 803 N N . GLY A 1 106 ? -27.714 24.268 30.265 1.00 23.42 118 GLY A N 1
ATOM 804 C CA . GLY A 1 106 ? -27.307 23.274 31.251 1.00 22.44 118 GLY A CA 1
ATOM 805 C C . GLY A 1 106 ? -26.950 21.935 30.604 1.00 24.05 118 GLY A C 1
ATOM 806 O O . GLY A 1 106 ? -27.264 21.681 29.434 1.00 22.42 118 GLY A O 1
ATOM 807 N N . LEU A 1 107 ? -26.251 21.104 31.387 1.00 22.23 119 LEU A N 1
ATOM 808 C CA . LEU A 1 107 ? -25.951 19.735 31.017 1.00 25.23 119 LEU A CA 1
ATOM 809 C C . LEU A 1 107 ? -26.917 18.788 31.726 1.00 24.51 119 LEU A C 1
ATOM 810 O O . LEU A 1 107 ? -27.214 18.955 32.910 1.00 23.62 119 LEU A O 1
ATOM 815 N N . PRO A 1 108 ? -27.389 17.738 31.021 1.00 24.15 120 PRO A N 1
ATOM 816 C CA . PRO A 1 108 ? -28.199 16.674 31.646 1.00 24.38 120 PRO A CA 1
ATOM 817 C C . PRO A 1 108 ? -27.428 15.801 32.649 1.00 23.07 120 PRO A C 1
ATOM 818 O O . PRO A 1 108 ? -26.207 15.866 32.728 1.00 23.39 120 PRO A O 1
ATOM 822 N N . ALA A 1 109 ? -28.135 14.952 33.400 1.00 23.21 121 ALA A N 1
ATOM 823 C CA . ALA A 1 109 ? -27.489 14.091 34.382 1.00 25.12 121 ALA A CA 1
ATOM 824 C C . ALA A 1 109 ? -26.623 13.088 33.645 1.00 25.56 121 ALA A C 1
ATOM 825 O O . ALA A 1 109 ? -26.865 12.773 32.470 1.00 29.61 121 ALA A O 1
ATOM 827 N N . LYS A 1 110 ? -25.625 12.590 34.361 1.00 24.97 122 LYS A N 1
ATOM 828 C CA . LYS A 1 110 ? -24.629 11.758 33.735 1.00 23.23 122 LYS A CA 1
ATOM 829 C C . LYS A 1 110 ? -25.314 10.463 33.350 1.00 24.06 122 LYS A C 1
ATOM 830 O O . LYS A 1 110 ? -25.813 9.760 34.218 1.00 21.02 122 LYS A O 1
ATOM 836 N N . GLY A 1 111 ? -25.374 10.167 32.045 1.00 22.39 123 GLY A N 1
ATOM 837 C CA . GLY A 1 111 ? -25.846 8.851 31.652 1.00 18.72 123 GLY A CA 1
ATOM 838 C C . GLY A 1 111 ? -27.325 8.837 31.300 1.00 18.97 123 GLY A C 1
ATOM 839 O O . GLY A 1 111 ? -27.874 7.796 30.954 1.00 22.16 123 GLY A O 1
ATOM 840 N N . SER A 1 112 ? -27.974 9.993 31.391 1.00 19.61 124 SER A N 1
ATOM 841 C CA . SER A 1 112 ? -29.351 10.144 30.963 1.00 20.98 124 SER A CA 1
ATOM 842 C C . SER A 1 112 ? -29.451 9.940 29.449 1.00 24.73 124 SER A C 1
ATOM 843 O O . SER A 1 112 ? -28.459 9.905 28.713 1.00 23.47 124 SER A O 1
ATOM 846 N N . ASP A 1 113 ? -30.696 9.844 29.003 1.00 25.79 125 ASP A N 1
ATOM 847 C CA . ASP A 1 113 ? -31.063 9.597 27.636 1.00 26.44 125 ASP A CA 1
ATOM 848 C C . ASP A 1 113 ? -32.379 10.347 27.446 1.00 29.17 125 ASP A C 1
ATOM 849 O O . ASP A 1 113 ? -32.926 10.893 28.398 1.00 26.70 125 ASP A O 1
ATOM 854 N N . VAL A 1 114 ? -32.885 10.366 26.217 1.00 25.01 126 VAL A N 1
ATOM 855 C CA . VAL A 1 114 ? -34.237 10.791 25.965 1.00 27.52 126 VAL A CA 1
ATOM 856 C C . VAL A 1 114 ? -35.088 9.533 25.781 1.00 30.03 126 VAL A C 1
ATOM 857 O O . VAL A 1 114 ? -34.523 8.455 25.599 1.00 31.09 126 VAL A O 1
ATOM 861 N N . LYS A 1 115 ? -36.427 9.646 25.888 1.00 30.76 127 LYS A N 1
ATOM 862 C CA . LYS A 1 115 ? -37.314 8.504 25.645 1.00 34.15 127 LYS A CA 1
ATOM 863 C C . LYS A 1 115 ? -38.391 8.927 24.662 1.00 30.05 127 LYS A C 1
ATOM 864 O O . LYS A 1 115 ? -38.803 10.078 24.696 1.00 27.35 127 LYS A O 1
ATOM 870 N N . VAL A 1 116 ? -38.845 7.995 23.816 1.00 29.61 128 VAL A N 1
ATOM 871 C CA . VAL A 1 116 ? -40.030 8.209 22.998 1.00 33.41 128 VAL A CA 1
ATOM 872 C C . VAL A 1 116 ? -41.031 9.049 23.786 1.00 31.80 128 VAL A C 1
ATOM 873 O O . VAL A 1 116 ? -41.338 8.733 24.926 1.00 33.18 128 VAL A O 1
ATOM 877 N N . GLY A 1 117 ? -41.518 10.133 23.185 1.00 34.06 129 GLY A N 1
ATOM 878 C CA . GLY A 1 117 ? -42.506 10.979 23.837 1.00 33.20 129 GLY A CA 1
ATOM 879 C C . GLY A 1 117 ? -41.893 12.265 24.389 1.00 35.34 129 GLY A C 1
ATOM 880 O O . GLY A 1 117 ? -42.625 13.170 24.795 1.00 36.57 129 GLY A O 1
ATOM 881 N N . ASP A 1 118 ? -40.556 12.313 24.457 1.00 30.92 130 ASP A N 1
ATOM 882 C CA . ASP A 1 118 ? -39.849 13.559 24.705 1.00 30.46 130 ASP A CA 1
ATOM 883 C C . ASP A 1 118 ? -39.808 14.389 23.421 1.00 32.14 130 ASP A C 1
ATOM 884 O O . ASP A 1 118 ? -39.693 13.873 22.286 1.00 30.63 130 ASP A O 1
ATOM 889 N N . GLN A 1 119 ? -39.911 15.704 23.637 1.00 26.64 131 GLN A N 1
ATOM 890 C CA . GLN A 1 119 ? -39.786 16.660 22.558 1.00 29.27 131 GLN A CA 1
ATOM 891 C C . GLN A 1 119 ? -38.535 17.467 22.843 1.00 27.94 131 GLN A C 1
ATOM 892 O O . GLN A 1 119 ? -38.247 17.787 24.002 1.00 28.91 131 GLN A O 1
ATOM 898 N N . VAL A 1 120 ? -37.831 17.810 21.768 1.00 26.95 132 VAL A N 1
ATOM 899 C CA . VAL A 1 120 ? -36.591 18.557 21.889 1.00 26.09 132 VAL A CA 1
ATOM 900 C C . VAL A 1 120 ? -36.489 19.594 20.775 1.00 28.74 132 VAL A C 1
ATOM 901 O O . VAL A 1 120 ? -37.038 19.407 19.675 1.00 28.25 132 VAL A O 1
ATOM 905 N N . ARG A 1 121 ? -35.747 20.665 21.097 1.00 24.10 133 ARG A N 1
ATOM 906 C CA . ARG A 1 121 ? -35.587 21.788 20.201 1.00 21.34 133 ARG A CA 1
ATOM 907 C C . ARG A 1 121 ? -34.154 21.780 19.661 1.00 19.86 133 ARG A C 1
ATOM 908 O O . ARG A 1 121 ? -33.184 21.624 20.396 1.00 20.02 133 ARG A O 1
ATOM 916 N N . VAL A 1 122 ? -34.074 21.890 18.344 1.00 18.71 134 VAL A N 1
ATOM 917 C CA . VAL A 1 122 ? -32.873 21.868 17.549 1.00 18.77 134 VAL A CA 1
ATOM 918 C C . VAL A 1 122 ? -32.875 23.196 16.784 1.00 19.91 134 VAL A C 1
ATOM 919 O O . VAL A 1 122 ? -33.929 23.674 16.349 1.00 18.14 134 VAL A O 1
ATOM 923 N N . SER A 1 123 ? -31.702 23.808 16.676 1.00 17.34 135 SER A N 1
ATOM 924 C CA . SER A 1 123 ? -31.595 25.149 16.135 1.00 20.22 135 SER A CA 1
ATOM 925 C C . SER A 1 123 ? -30.303 25.245 15.337 1.00 19.00 135 SER A C 1
ATOM 926 O O . SER A 1 123 ? -29.369 24.487 15.568 1.00 18.27 135 SER A O 1
ATOM 929 N N . GLY A 1 124 ? -30.280 26.168 14.381 1.00 22.68 136 GLY A N 1
ATOM 930 C CA . GLY A 1 124 ? -29.044 26.602 13.733 1.00 19.67 136 GLY A CA 1
ATOM 931 C C . GLY A 1 124 ? -29.341 27.224 12.370 1.00 18.66 136 GLY A C 1
ATOM 932 O O . GLY A 1 124 ? -30.515 27.456 12.039 1.00 18.49 136 GLY A O 1
ATOM 933 N N . TRP A 1 125 ? -28.267 27.509 11.622 1.00 16.31 137 TRP A N 1
ATOM 934 C CA . TRP A 1 125 ? -28.317 28.205 10.346 1.00 17.55 137 TRP A CA 1
ATOM 935 C C . TRP A 1 125 ? -28.213 27.262 9.147 1.00 19.65 137 TRP A C 1
ATOM 936 O O . TRP A 1 125 ? -27.942 27.720 8.040 1.00 20.03 137 TRP A O 1
ATOM 947 N N . GLY A 1 126 ? -28.479 25.964 9.334 1.00 19.71 138 GLY A N 1
ATOM 948 C CA . GLY A 1 126 ? -28.305 25.034 8.225 1.00 20.91 138 GLY A CA 1
ATOM 949 C C . GLY A 1 126 ? -29.375 25.200 7.152 1.00 21.84 138 GLY A C 1
ATOM 950 O O . GLY A 1 126 ? -30.368 25.894 7.366 1.00 21.36 138 GLY A O 1
ATOM 951 N N . TYR A 1 127 ? -29.207 24.499 6.020 1.00 23.76 139 TYR A N 1
ATOM 952 C CA . TYR A 1 127 ? -30.170 24.572 4.921 1.00 26.72 139 TYR A CA 1
ATOM 953 C C . TYR A 1 127 ? -31.623 24.371 5.383 1.00 28.09 139 TYR A C 1
ATOM 954 O O . TYR A 1 127 ? -31.919 23.592 6.308 1.00 28.76 139 TYR A O 1
ATOM 963 N N . LEU A 1 128 ? -32.554 25.018 4.663 1.00 25.68 140 LEU A N 1
ATOM 964 C CA . LEU A 1 128 ? -33.963 24.948 5.034 1.00 26.61 140 LEU A CA 1
ATOM 965 C C . LEU A 1 128 ? -34.597 23.671 4.480 1.00 27.17 140 LEU A C 1
ATOM 966 O O . LEU A 1 128 ? -35.627 23.237 4.979 1.00 28.55 140 LEU A O 1
ATOM 971 N N . GLU A 1 129 ? -33.955 23.079 3.471 1.00 28.82 141 GLU A N 1
ATOM 972 C CA . GLU A 1 129 ? -34.362 21.853 2.809 1.00 29.12 141 GLU A CA 1
ATOM 973 C C . GLU A 1 129 ? -33.092 21.101 2.433 1.00 28.17 141 GLU A C 1
ATOM 974 O O . GLU A 1 129 ? -32.064 21.719 2.177 1.00 26.87 141 GLU A O 1
ATOM 980 N N . GLU A 1 130 ? -33.166 19.769 2.356 1.00 26.51 142 GLU A N 1
ATOM 981 C CA . GLU A 1 130 ? -32.094 18.976 1.784 1.00 25.39 142 GLU A CA 1
ATOM 982 C C . GLU A 1 130 ? -31.687 19.565 0.426 1.00 30.30 142 GLU A C 1
ATOM 983 O O . GLU A 1 130 ? -32.508 19.691 -0.491 1.00 30.07 142 GLU A O 1
ATOM 989 N N . GLY A 1 131 ? -30.413 19.969 0.333 1.00 32.28 143 GLY A N 1
ATOM 990 C CA . GLY A 1 131 ? -29.773 20.456 -0.884 1.00 35.30 143 GLY A CA 1
ATOM 991 C C . GLY A 1 131 ? -30.197 21.855 -1.353 1.00 37.11 143 GLY A C 1
ATOM 992 O O . GLY A 1 131 ? -30.277 22.102 -2.566 1.00 36.32 143 GLY A O 1
ATOM 993 N N . SER A 1 132 ? -30.478 22.778 -0.415 1.00 31.93 144 SER A N 1
ATOM 994 C CA . SER A 1 132 ? -30.713 24.133 -0.884 1.00 34.74 144 SER A CA 1
ATOM 995 C C . SER A 1 132 ? -29.380 24.792 -1.212 1.00 33.17 144 SER A C 1
ATOM 996 O O . SER A 1 132 ? -28.319 24.293 -0.842 1.00 35.86 144 SER A O 1
ATOM 999 N N . TYR A 1 133 ? -29.456 25.906 -1.928 1.00 32.63 145 TYR A N 1
ATOM 1000 C CA . TYR A 1 133 ? -28.268 26.502 -2.498 1.00 33.54 145 TYR A CA 1
ATOM 1001 C C . TYR A 1 133 ? -27.590 27.422 -1.489 1.00 32.56 145 TYR A C 1
ATOM 1002 O O . TYR A 1 133 ? -26.418 27.720 -1.646 1.00 42.90 145 TYR A O 1
ATOM 1011 N N . SER A 1 134 ? -28.314 27.910 -0.479 1.00 29.43 146 SER A N 1
ATOM 1012 C CA . SER A 1 134 ? -27.706 28.846 0.456 1.00 27.71 146 SER A CA 1
ATOM 1013 C C . SER A 1 134 ? -28.112 28.523 1.891 1.00 25.87 146 SER A C 1
ATOM 1014 O O . SER A 1 134 ? -29.091 27.829 2.081 1.00 26.88 146 SER A O 1
ATOM 1017 N N . LEU A 1 135 ? -27.367 29.057 2.874 1.00 25.28 147 LEU A N 1
ATOM 1018 C CA . LEU A 1 135 ? -27.738 29.050 4.284 1.00 26.66 147 LEU A CA 1
ATOM 1019 C C . LEU A 1 135 ? -28.728 30.194 4.488 1.00 26.42 147 LEU A C 1
ATOM 1020 O O . LEU A 1 135 ? -28.606 31.220 3.827 1.00 27.25 147 LEU A O 1
ATOM 1025 N N . PRO A 1 136 ? -29.786 30.042 5.318 1.00 26.21 148 PRO A N 1
ATOM 1026 C CA . PRO A 1 136 ? -30.589 31.198 5.713 1.00 25.73 148 PRO A CA 1
ATOM 1027 C C . PRO A 1 136 ? -29.628 32.092 6.484 1.00 23.51 148 PRO A C 1
ATOM 1028 O O . PRO A 1 136 ? -28.662 31.599 7.064 1.00 22.59 148 PRO A O 1
ATOM 1032 N N . SER A 1 137 ? -29.924 33.392 6.507 1.00 23.65 149 SER A N 1
ATOM 1033 C CA . SER A 1 137 ? -29.192 34.304 7.371 1.00 28.54 149 SER A CA 1
ATOM 1034 C C . SER A 1 137 ? -29.707 34.332 8.826 1.00 25.86 149 SER A C 1
ATOM 1035 O O . SER A 1 137 ? -28.955 34.683 9.728 1.00 26.34 149 SER A O 1
ATOM 1038 N N . GLU A 1 138 ? -30.975 33.960 9.074 1.00 26.40 150 GLU A N 1
ATOM 1039 C CA . GLU A 1 138 ? -31.538 34.044 10.423 1.00 28.26 150 GLU A CA 1
ATOM 1040 C C . GLU A 1 138 ? -31.620 32.664 11.064 1.00 21.36 150 GLU A C 1
ATOM 1041 O O . GLU A 1 138 ? -31.905 31.721 10.369 1.00 21.20 150 GLU A O 1
ATOM 1047 N N . LEU A 1 139 ? -31.431 32.581 12.386 1.00 18.73 151 LEU A N 1
ATOM 1048 C CA . LEU A 1 139 ? -31.445 31.333 13.129 1.00 16.55 151 LEU A CA 1
ATOM 1049 C C . LEU A 1 139 ? -32.810 30.676 12.981 1.00 18.73 151 LEU A C 1
ATOM 1050 O O . LEU A 1 139 ? -33.840 31.337 13.135 1.00 20.07 151 LEU A O 1
ATOM 1055 N N . ARG A 1 140 ? -32.834 29.377 12.660 1.00 19.67 152 ARG A N 1
ATOM 1056 C CA . ARG A 1 140 ? -34.099 28.655 12.679 1.00 19.49 152 ARG A CA 1
ATOM 1057 C C . ARG A 1 140 ? -34.170 27.779 13.927 1.00 20.36 152 ARG A C 1
ATOM 1058 O O . ARG A 1 140 ? -33.140 27.418 14.493 1.00 19.71 152 ARG A O 1
ATOM 1066 N N . ARG A 1 141 ? -35.384 27.307 14.262 1.00 20.53 153 ARG A N 1
ATOM 1067 C CA . ARG A 1 141 ? -35.486 26.334 15.331 1.00 20.28 153 ARG A CA 1
ATOM 1068 C C . ARG A 1 141 ? -36.637 25.381 15.022 1.00 22.02 153 ARG A C 1
ATOM 1069 O O . ARG A 1 141 ? -37.595 25.760 14.344 1.00 25.42 153 ARG A O 1
ATOM 1077 N N . VAL A 1 142 ? -36.521 24.139 15.518 1.00 19.69 154 VAL A N 1
ATOM 1078 C CA . VAL A 1 142 ? -37.555 23.154 15.308 1.00 18.77 154 VAL A CA 1
ATOM 1079 C C . VAL A 1 142 ? -37.659 22.289 16.554 1.00 20.45 154 VAL A C 1
ATOM 1080 O O . VAL A 1 142 ? -36.651 21.955 17.182 1.00 21.68 154 VAL A O 1
ATOM 1084 N N . ASP A 1 143 ? -38.906 21.956 16.880 1.00 18.67 155 ASP A N 1
ATOM 1085 C CA . ASP A 1 143 ? -39.229 20.974 17.886 1.00 22.48 155 ASP A CA 1
ATOM 1086 C C . ASP A 1 143 ? -39.612 19.700 17.164 1.00 22.32 155 ASP A C 1
ATOM 1087 O O . ASP A 1 143 ? -40.426 19.713 16.259 1.00 24.37 155 ASP A O 1
ATOM 1092 N N . ILE A 1 144 ? -38.988 18.612 17.591 1.00 24.62 156 ILE A N 1
ATOM 1093 C CA . ILE A 1 144 ? -39.215 17.321 16.994 1.00 23.31 156 ILE A CA 1
ATOM 1094 C C . ILE A 1 144 ? -39.394 16.376 18.160 1.00 21.97 156 ILE A C 1
ATOM 1095 O O . ILE A 1 144 ? -38.970 16.684 19.273 1.00 18.72 156 ILE A O 1
ATOM 1100 N N . ALA A 1 145 ? -40.062 15.259 17.874 1.00 21.53 157 ALA A N 1
ATOM 1101 C CA . ALA A 1 145 ? -40.225 14.193 18.849 1.00 21.82 157 ALA A CA 1
ATOM 1102 C C . ALA A 1 145 ? -39.044 13.248 18.741 1.00 20.36 157 ALA A C 1
ATOM 1103 O O . ALA A 1 145 ? -38.588 12.933 17.650 1.00 19.65 157 ALA A O 1
ATOM 1105 N N . VAL A 1 146 ? -38.579 12.812 19.903 1.00 20.98 158 VAL A N 1
ATOM 1106 C CA . VAL A 1 146 ? -37.550 11.813 20.020 1.00 22.72 158 VAL A CA 1
ATOM 1107 C C . VAL A 1 146 ? -38.069 10.500 19.450 1.00 25.11 158 VAL A C 1
ATOM 1108 O O . VAL A 1 146 ? -39.237 10.183 19.647 1.00 27.24 158 VAL A O 1
ATOM 1112 N N . VAL A 1 147 ? -37.188 9.718 18.805 1.00 23.75 159 VAL A N 1
ATOM 1113 C CA . VAL A 1 147 ? -37.572 8.408 18.289 1.00 22.78 159 VAL A CA 1
ATOM 1114 C C . VAL A 1 147 ? -36.777 7.372 19.084 1.00 24.00 159 VAL A C 1
ATOM 1115 O O . VAL A 1 147 ? -35.612 7.612 19.410 1.00 25.51 159 VAL A O 1
ATOM 1119 N N . SER A 1 148 ? -37.396 6.227 19.395 1.00 24.07 160 SER A N 1
ATOM 1120 C CA . SER A 1 148 ? -36.766 5.238 20.251 1.00 26.66 160 SER A CA 1
ATOM 1121 C C . SER A 1 148 ? -35.425 4.859 19.622 1.00 24.48 160 SER A C 1
ATOM 1122 O O . SER A 1 148 ? -35.307 4.848 18.395 1.00 20.85 160 SER A O 1
ATOM 1125 N N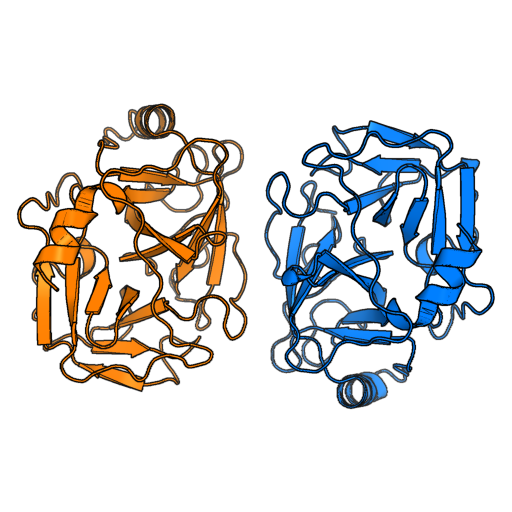 . ARG A 1 149 ? -34.421 4.536 20.451 1.00 25.34 161 ARG A N 1
ATOM 1126 C CA . ARG A 1 149 ? -33.147 4.144 19.855 1.00 26.38 161 ARG A CA 1
ATOM 1127 C C . ARG A 1 149 ? -33.311 2.934 18.936 1.00 27.08 161 ARG A C 1
ATOM 1128 O O . ARG A 1 149 ? -32.818 2.924 17.807 1.00 27.16 161 ARG A O 1
ATOM 1136 N N . LYS A 1 150 ? -34.050 1.937 19.435 1.00 30.89 162 LYS A N 1
ATOM 1137 C CA . LYS A 1 150 ? -34.215 0.643 18.796 1.00 31.34 162 LYS A CA 1
ATOM 1138 C C . LYS A 1 150 ? -34.862 0.839 17.424 1.00 30.05 162 LYS A C 1
ATOM 1139 O O . LYS A 1 150 ? -34.443 0.231 16.436 1.00 27.34 162 LYS A O 1
ATOM 1145 N N . GLU A 1 151 ? -35.910 1.665 17.388 1.00 30.96 163 GLU A N 1
ATOM 1146 C CA . GLU A 1 151 ? -36.661 1.915 16.170 1.00 33.51 163 GLU A CA 1
ATOM 1147 C C . GLU A 1 151 ? -35.782 2.648 15.159 1.00 33.57 163 GLU A C 1
ATOM 1148 O O . GLU A 1 151 ? -35.820 2.344 13.959 1.00 33.54 163 GLU A O 1
ATOM 1154 N N . CYS A 1 152 ? -35.019 3.636 15.654 1.00 30.97 164 CYS A N 1
ATOM 1155 C CA . CYS A 1 152 ? -34.205 4.455 14.771 1.00 31.47 164 CYS A CA 1
ATOM 1156 C C . CYS A 1 152 ? -33.110 3.546 14.199 1.00 28.32 164 CYS A C 1
ATOM 1157 O O . CYS A 1 152 ? -32.762 3.613 13.021 1.00 23.45 164 CYS A O 1
ATOM 1160 N N . ASN A 1 153 ? -32.611 2.658 15.057 1.00 26.04 165 ASN A N 1
ATOM 1161 C CA . ASN A 1 153 ? -31.556 1.747 14.643 1.00 27.78 165 ASN A CA 1
ATOM 1162 C C . ASN A 1 153 ? -32.043 0.896 13.476 1.00 27.12 165 ASN A C 1
ATOM 1163 O O . ASN A 1 153 ? -31.289 0.714 12.513 1.00 25.59 165 ASN A O 1
ATOM 1168 N N . GLU A 1 154 ? -33.307 0.439 13.581 1.00 25.55 166 GLU A N 1
ATOM 1169 C CA . GLU A 1 154 ? -33.906 -0.444 12.599 1.00 27.89 166 GLU A CA 1
ATOM 1170 C C . GLU A 1 154 ? -34.185 0.252 11.275 1.00 23.83 166 GLU A C 1
ATOM 1171 O O . GLU A 1 154 ? -34.095 -0.359 10.233 1.00 23.43 166 GLU A O 1
ATOM 1177 N N . LEU A 1 155 ? -34.567 1.522 11.331 1.00 25.12 167 LEU A N 1
ATOM 1178 C CA . LEU A 1 155 ? -34.798 2.295 10.126 1.00 26.06 167 LEU A CA 1
ATOM 1179 C C . LEU A 1 155 ? -33.477 2.506 9.390 1.00 25.41 167 LEU A C 1
ATOM 1180 O O . LEU A 1 155 ? -33.431 2.519 8.160 1.00 26.34 167 LEU A O 1
ATOM 1185 N N . TYR A 1 156 ? -32.394 2.691 10.135 1.00 27.22 168 TYR A N 1
ATOM 1186 C CA . TYR A 1 156 ? -31.146 3.027 9.462 1.00 28.73 168 TYR A CA 1
ATOM 1187 C C . TYR A 1 156 ? -30.383 1.810 8.938 1.00 27.84 168 TYR A C 1
ATOM 1188 O O . TYR A 1 156 ? -29.352 2.013 8.300 1.00 27.35 168 TYR A O 1
ATOM 1197 N N . SER A 1 157 ? -30.867 0.582 9.197 1.00 27.49 169 SER A N 1
ATOM 1198 C CA . SER A 1 157 ? -30.332 -0.624 8.563 1.00 34.16 169 SER A CA 1
ATOM 1199 C C . SER A 1 157 ? -30.430 -0.523 7.039 1.00 37.08 169 SER A C 1
ATOM 1200 O O . SER A 1 157 ? -29.533 -0.957 6.318 1.00 38.85 169 SER A O 1
ATOM 1203 N N . LYS A 1 158 ? -31.540 0.033 6.552 1.00 38.88 170 LYS A N 1
ATOM 1204 C CA . LYS A 1 158 ? -31.756 0.166 5.121 1.00 43.39 170 LYS A CA 1
ATOM 1205 C C . LYS A 1 158 ? -30.629 0.988 4.498 1.00 39.83 170 LYS A C 1
ATOM 1206 O O . LYS A 1 158 ? -30.448 0.933 3.287 1.00 38.85 170 LYS A O 1
ATOM 1212 N N . ALA A 1 159 ? -29.910 1.772 5.314 1.00 31.85 171 ALA A N 1
ATOM 1213 C CA . ALA A 1 159 ? -28.789 2.545 4.803 1.00 33.13 171 ALA A CA 1
ATOM 1214 C C . ALA A 1 159 ? -27.466 1.959 5.295 1.00 32.88 171 ALA A C 1
ATOM 1215 O O . ALA A 1 159 ? -26.403 2.531 5.104 1.00 31.63 171 ALA A O 1
ATOM 1217 N N . ASN A 1 160 ? -27.536 0.824 5.985 1.00 35.67 172 ASN A N 1
ATOM 1218 C CA . ASN A 1 160 ? -26.316 0.107 6.313 1.00 34.38 172 ASN A CA 1
ATOM 1219 C C . ASN A 1 160 ? -25.625 0.829 7.464 1.00 33.20 172 ASN A C 1
ATOM 1220 O O . ASN A 1 160 ? -24.411 0.726 7.627 1.00 32.83 172 ASN A O 1
ATOM 1225 N N . ALA A 1 161 ? -26.395 1.555 8.276 1.00 28.34 173 ALA A N 1
ATOM 1226 C CA . ALA A 1 161 ? -25.744 2.349 9.299 1.00 26.63 173 ALA A CA 1
ATOM 1227 C C . ALA A 1 161 ? -26.288 1.913 10.639 1.00 27.00 173 ALA A C 1
ATOM 1228 O O . ALA A 1 161 ? -27.456 1.555 10.724 1.00 29.84 173 ALA A O 1
ATOM 1230 N N . GLU A 1 162 ? -25.430 1.946 11.662 1.00 28.46 174 GLU A N 1
ATOM 1231 C CA . GLU A 1 162 ? -25.839 1.623 13.014 1.00 27.88 174 GLU A CA 1
ATOM 1232 C C . GLU A 1 162 ? -26.114 2.918 13.773 1.00 26.58 174 GLU A C 1
ATOM 1233 O O . GLU A 1 162 ? -25.442 3.914 13.556 1.00 24.50 174 GLU A O 1
ATOM 1239 N N . VAL A 1 163 ? -27.136 2.904 14.631 1.00 25.15 175 VAL A N 1
ATOM 1240 C CA . VAL A 1 163 ? -27.361 3.943 15.624 1.00 23.29 175 VAL A CA 1
ATOM 1241 C C . VAL A 1 163 ? -27.039 3.354 16.994 1.00 22.80 175 VAL A C 1
ATOM 1242 O O . VAL A 1 163 ? -27.720 2.440 17.453 1.00 23.69 175 VAL A O 1
ATOM 1246 N N . THR A 1 164 ? -26.072 3.936 17.686 1.00 20.66 176 THR A N 1
ATOM 1247 C CA . THR A 1 164 ? -25.527 3.290 18.860 1.00 22.30 176 THR A CA 1
ATOM 1248 C C . THR A 1 164 ? -26.034 3.940 20.140 1.00 22.95 176 THR A C 1
ATOM 1249 O O . THR A 1 164 ? -26.718 4.953 20.103 1.00 24.15 176 THR A O 1
ATOM 1253 N N . ASP A 1 165 ? -25.605 3.397 21.280 1.00 23.24 177 ASP A N 1
ATOM 1254 C CA . ASP A 1 165 ? -25.937 3.939 22.585 1.00 28.39 177 ASP A CA 1
ATOM 1255 C C . ASP A 1 165 ? -25.438 5.379 22.693 1.00 29.17 177 ASP A C 1
ATOM 1256 O O . ASP A 1 165 ? -25.922 6.117 23.535 1.00 30.87 177 ASP A O 1
ATOM 1261 N N . ASN A 1 166 ? -24.490 5.782 21.834 1.00 29.56 178 ASN A N 1
ATOM 1262 C CA . ASN A 1 166 ? -23.968 7.135 21.875 1.00 26.24 178 ASN A CA 1
ATOM 1263 C C . ASN A 1 166 ? -24.806 8.118 21.051 1.00 24.15 178 ASN A C 1
ATOM 1264 O O . ASN A 1 166 ? -24.402 9.260 20.849 1.00 21.63 178 ASN A O 1
ATOM 1269 N N . MET A 1 167 ? -25.985 7.691 20.591 1.00 21.95 179 MET A N 1
ATOM 1270 C CA . MET A 1 167 ? -26.766 8.499 19.670 1.00 22.70 179 MET A CA 1
ATOM 1271 C C . MET A 1 167 ? -28.196 8.485 20.139 1.00 23.37 179 MET A C 1
ATOM 1272 O O . MET A 1 167 ? -28.634 7.453 20.641 1.00 27.27 179 MET A O 1
ATOM 1277 N N . ILE A 1 168 ? -28.902 9.599 19.903 1.00 23.22 180 ILE A N 1
ATOM 1278 C CA . ILE A 1 168 ? -30.354 9.658 20.018 1.00 21.41 180 ILE A CA 1
ATOM 1279 C C . ILE A 1 168 ? -30.917 10.101 18.674 1.00 21.24 180 ILE A C 1
ATOM 1280 O O . ILE A 1 168 ? -30.185 10.614 17.832 1.00 22.70 180 ILE A O 1
ATOM 1285 N N . CYS A 1 169 ? -32.207 9.817 18.454 1.00 21.63 181 CYS A N 1
ATOM 1286 C CA . CYS A 1 169 ? -32.877 10.198 17.224 1.00 23.46 181 CYS A CA 1
ATOM 1287 C C . CYS A 1 169 ? -34.138 10.985 17.514 1.00 23.27 181 CYS A C 1
ATOM 1288 O O . CYS A 1 169 ? -34.700 10.915 18.611 1.00 25.61 181 CYS A O 1
ATOM 1291 N N . GLY A 1 170 ? -34.549 11.733 16.494 1.00 20.61 182 GLY A N 1
ATOM 1292 C CA . GLY A 1 170 ? -35.657 12.652 16.616 1.00 20.93 182 GLY A CA 1
ATOM 1293 C C . GLY A 1 170 ? -36.103 13.045 15.220 1.00 21.48 182 GLY A C 1
ATOM 1294 O O . GLY A 1 170 ? -35.299 13.084 14.289 1.00 21.29 182 GLY A O 1
ATOM 1295 N N . GLY A 1 171 ? -37.399 13.261 15.067 1.00 21.64 183 GLY A N 1
ATOM 1296 C CA . GLY A 1 171 ? -37.893 13.508 13.729 1.00 24.00 183 GLY A CA 1
ATOM 1297 C C . GLY A 1 171 ? -39.252 12.864 13.578 1.00 25.27 183 GLY A C 1
ATOM 1298 O O . GLY A 1 171 ? -39.863 12.469 14.561 1.00 23.63 183 GLY A O 1
ATOM 1299 N N . ASP A 1 172 ? -39.668 12.699 12.328 1.00 25.19 184 ASP A N 1
ATOM 1300 C CA . ASP A 1 172 ? -40.988 12.167 12.095 1.00 26.84 184 ASP A CA 1
ATOM 1301 C C . ASP A 1 172 ? -40.929 11.025 11.075 1.00 28.44 184 ASP A C 1
ATOM 1302 O O . ASP A 1 172 ? -40.916 11.250 9.851 1.00 25.67 184 ASP A O 1
ATOM 1307 N N . VAL A 1 173 ? -40.931 9.800 11.617 1.00 23.62 185 VAL A N 1
ATOM 1308 C CA . VAL A 1 173 ? -40.750 8.596 10.831 1.00 23.69 185 VAL A CA 1
ATOM 1309 C C . VAL A 1 173 ? -41.734 8.591 9.660 1.00 24.46 185 VAL A C 1
ATOM 1310 O O . VAL A 1 173 ? -41.323 8.422 8.521 1.00 23.80 185 VAL A O 1
ATOM 1314 N N . ALA A 1 174 ? -43.034 8.766 9.958 1.00 24.59 186 ALA A N 1
ATOM 1315 C CA . ALA A 1 174 ? -44.092 8.580 8.986 1.00 23.85 186 ALA A CA 1
ATOM 1316 C C . ALA A 1 174 ? -44.063 9.633 7.878 1.00 25.98 186 ALA A C 1
ATOM 1317 O O . ALA A 1 174 ? -44.381 9.317 6.737 1.00 29.63 186 ALA A O 1
ATOM 1319 N N . ASN A 1 175 ? -43.705 10.885 8.203 1.00 26.56 187 ASN A N 1
ATOM 1320 C CA . ASN A 1 175 ? -43.973 11.977 7.288 1.00 26.00 187 ASN A CA 1
ATOM 1321 C C . ASN A 1 175 ? -42.695 12.714 6.898 1.00 27.39 187 ASN A C 1
ATOM 1322 O O . ASN A 1 175 ? -42.724 13.477 5.931 1.00 27.11 187 ASN A O 1
ATOM 1327 N N . GLY A 1 176 ? -41.617 12.545 7.683 1.00 26.36 188 GLY A N 1
ATOM 1328 C CA . GLY A 1 176 ? -40.432 13.393 7.575 1.00 25.11 188 GLY A CA 1
ATOM 1329 C C . GLY A 1 176 ? -40.780 14.871 7.802 1.00 25.56 188 GLY A C 1
ATOM 1330 O O . GLY A 1 176 ? -41.758 15.171 8.491 1.00 24.91 188 GLY A O 1
ATOM 1331 N N . GLY A 1 177 ? -39.964 15.775 7.232 1.00 23.99 189 GLY A N 1
ATOM 1332 C CA . GLY A 1 177 ? -40.297 17.186 7.112 1.00 23.06 189 GLY A CA 1
ATOM 1333 C C . GLY A 1 177 ? -39.853 18.034 8.303 1.00 23.35 189 GLY A C 1
ATOM 1334 O O . GLY A 1 177 ? -39.897 19.248 8.216 1.00 25.59 189 GLY A O 1
ATOM 1335 N N . LYS A 1 178 ? -39.432 17.419 9.412 1.00 22.81 190 LYS A N 1
ATOM 1336 C CA . LYS A 1 178 ? -38.741 18.168 10.458 1.00 24.86 190 LYS A CA 1
ATOM 1337 C C . LYS A 1 178 ? -37.323 17.625 10.670 1.00 26.33 190 LYS A C 1
ATOM 1338 O O . LYS A 1 178 ? -37.138 16.420 10.818 1.00 25.31 190 LYS A O 1
ATOM 1344 N N . ASP A 1 179 ? -36.307 18.504 10.733 1.00 25.97 191 ASP A N 1
ATOM 1345 C CA . ASP A 1 179 ? -34.983 17.931 10.923 1.00 27.03 191 ASP A CA 1
ATOM 1346 C C . ASP A 1 179 ? -33.914 19.015 10.891 1.00 25.55 191 ASP A C 1
ATOM 1347 O O . ASP A 1 179 ? -34.146 20.164 10.513 1.00 22.26 191 ASP A O 1
ATOM 1352 N N . SER A 1 180 ? -32.719 18.595 11.281 1.00 25.93 192 SER A N 1
ATOM 1353 C CA . SER A 1 180 ? -31.533 19.396 11.110 1.00 26.56 192 SER A CA 1
ATOM 1354 C C . SER A 1 180 ? -31.024 19.058 9.723 1.00 28.07 192 SER A C 1
ATOM 1355 O O . SER A 1 180 ? -31.473 18.067 9.150 1.00 25.96 192 SER A O 1
ATOM 1358 N N . CYS A 1 181 ? -30.185 19.944 9.173 1.00 25.50 193 CYS A N 1
ATOM 1359 C CA . CYS A 1 181 ? -29.644 19.754 7.846 1.00 24.30 193 CYS A CA 1
ATOM 1360 C C . CYS A 1 181 ? -28.176 20.206 7.805 1.00 24.99 193 CYS A C 1
ATOM 1361 O O . CYS A 1 181 ? -27.577 20.526 8.847 1.00 24.22 193 CYS A O 1
ATOM 1364 N N . GLN A 1 182 ? -27.577 20.138 6.607 1.00 24.85 194 GLN A N 1
ATOM 1365 C CA . GLN A 1 182 ? -26.200 20.546 6.374 1.00 26.24 194 GLN A CA 1
ATOM 1366 C C . GLN A 1 182 ? -26.045 21.982 6.881 1.00 23.47 194 GLN A C 1
ATOM 1367 O O . GLN A 1 182 ? -26.809 22.865 6.511 1.00 23.38 194 GLN A O 1
ATOM 1373 N N . GLY A 1 183 ? -25.054 22.208 7.731 1.00 21.51 195 GLY A N 1
ATOM 1374 C CA . GLY A 1 183 ? -24.823 23.516 8.311 1.00 20.34 195 GLY A CA 1
ATOM 1375 C C . GLY A 1 183 ? -25.300 23.529 9.759 1.00 20.01 195 GLY A C 1
ATOM 1376 O O . GLY A 1 183 ? -24.902 24.411 10.528 1.00 17.38 195 GLY A O 1
ATOM 1377 N N . ASP A 1 184 ? -26.154 22.544 10.107 1.00 18.86 196 ASP A N 1
ATOM 1378 C CA . ASP A 1 184 ? -26.739 22.513 11.440 1.00 21.03 196 ASP A CA 1
ATOM 1379 C C . ASP A 1 184 ? -25.774 21.862 12.422 1.00 23.46 196 ASP A C 1
ATOM 1380 O O . ASP A 1 184 ? -25.810 22.192 13.598 1.00 24.54 196 ASP A O 1
ATOM 1385 N N . SER A 1 185 ? -24.874 21.014 11.886 1.00 23.55 197 SER A N 1
ATOM 1386 C CA . SER A 1 185 ? -23.968 20.095 12.558 1.00 23.35 197 SER A CA 1
ATOM 1387 C C . SER A 1 185 ? -23.223 20.735 13.720 1.00 23.64 197 SER A C 1
ATOM 1388 O O . SER A 1 185 ? -22.625 21.786 13.549 1.00 23.27 197 SER A O 1
ATOM 1391 N N . GLY A 1 186 ? -23.265 20.052 14.883 1.00 22.00 198 GLY A N 1
ATOM 1392 C CA . GLY A 1 186 ? -22.600 20.450 16.101 1.00 19.89 198 GLY A CA 1
ATOM 1393 C C . GLY A 1 186 ? -23.500 21.366 16.916 1.00 21.62 198 GLY A C 1
ATOM 1394 O O . GLY A 1 186 ? -23.163 21.720 18.046 1.00 19.24 198 GLY A O 1
ATOM 1395 N N . GLY A 1 187 ? -24.667 21.660 16.324 1.00 23.58 199 GLY A N 1
ATOM 1396 C CA . GLY A 1 187 ? -25.715 22.493 16.892 1.00 23.15 199 GLY A CA 1
ATOM 1397 C C . GLY A 1 187 ? -26.391 21.852 18.105 1.00 22.79 199 GLY A C 1
ATOM 1398 O O . GLY A 1 187 ? -26.225 20.673 18.373 1.00 23.17 199 GLY A O 1
ATOM 1399 N N . PRO A 1 188 ? -27.106 22.648 18.925 1.00 23.24 200 PRO A N 1
ATOM 1400 C CA . PRO A 1 188 ? -27.824 22.125 20.083 1.00 23.58 200 PRO A CA 1
ATOM 1401 C C . PRO A 1 188 ? -29.176 21.477 19.806 1.00 21.56 200 PRO A C 1
ATOM 1402 O O . PRO A 1 188 ? -29.925 21.860 18.914 1.00 22.44 200 PRO A O 1
ATOM 1406 N N . VAL A 1 189 ? -29.447 20.482 20.641 1.00 20.79 201 VAL A N 1
ATOM 1407 C CA . VAL A 1 189 ? -30.698 19.770 20.787 1.00 19.83 201 VAL A CA 1
ATOM 1408 C C . VAL A 1 189 ? -31.016 19.869 22.281 1.00 21.30 201 VAL A C 1
ATOM 1409 O O . VAL A 1 189 ? -30.260 19.398 23.136 1.00 20.36 201 VAL A O 1
ATOM 1413 N N . VAL A 1 190 ? -32.109 20.569 22.578 1.00 22.84 202 VAL A N 1
ATOM 1414 C CA . VAL A 1 190 ? -32.348 21.052 23.920 1.00 24.05 202 VAL A CA 1
ATOM 1415 C C . VAL A 1 190 ? -33.695 20.531 24.413 1.00 27.02 202 VAL A C 1
ATOM 1416 O O . VAL A 1 190 ? -34.667 20.459 23.653 1.00 29.93 202 VAL A O 1
ATOM 1420 N N . ASP A 1 191 ? -33.686 20.099 25.678 1.00 25.16 203 ASP A N 1
ATOM 1421 C CA . ASP A 1 191 ? -34.888 19.959 26.473 1.00 29.64 203 ASP A CA 1
ATOM 1422 C C . ASP A 1 191 ? -35.234 21.340 27.010 1.00 29.54 203 ASP A C 1
ATOM 1423 O O . ASP A 1 191 ? -34.548 21.845 27.904 1.00 33.85 203 ASP A O 1
ATOM 1428 N N . VAL A 1 192 ? -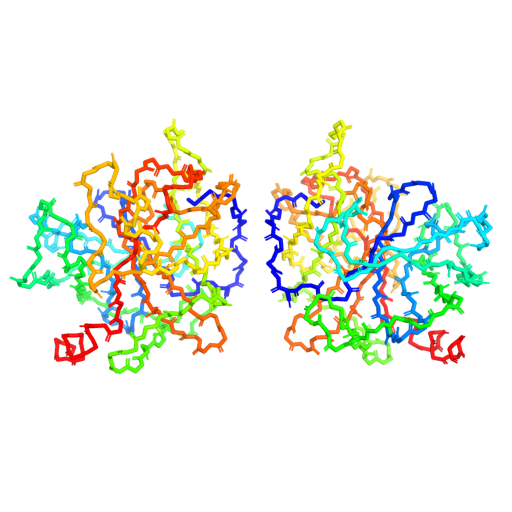36.300 21.944 26.467 1.00 29.58 204 VAL A N 1
ATOM 1429 C CA . VAL A 1 192 ? -36.581 23.337 26.789 1.00 27.31 204 VAL A CA 1
ATOM 1430 C C . VAL A 1 192 ? -37.017 23.459 28.239 1.00 25.65 204 VAL A C 1
ATOM 1431 O O . VAL A 1 192 ? -36.499 24.300 28.952 1.00 28.06 204 VAL A O 1
ATOM 1435 N N . LYS A 1 193 ? -37.973 22.615 28.629 1.00 28.81 205 LYS A N 1
ATOM 1436 C CA . LYS A 1 193 ? -38.495 22.498 29.983 1.00 32.03 205 LYS A CA 1
ATOM 1437 C C . LYS A 1 193 ? -37.337 22.685 30.960 1.00 29.40 205 LYS A C 1
ATOM 1438 O O . LYS A 1 193 ? -37.308 23.655 31.704 1.00 29.09 205 LYS A O 1
ATOM 1444 N N . ASN A 1 194 ? -36.344 21.788 30.891 1.00 29.07 206 ASN A N 1
ATOM 1445 C CA . ASN A 1 194 ? -35.287 21.732 31.889 1.00 24.67 206 ASN A CA 1
ATOM 1446 C C . ASN A 1 194 ? -34.116 22.624 31.509 1.00 24.82 206 ASN A C 1
ATOM 1447 O O . ASN A 1 194 ? -33.171 22.747 32.283 1.00 24.24 206 ASN A O 1
ATOM 1452 N N . ASN A 1 195 ? -34.172 23.206 30.297 1.00 24.96 207 ASN A N 1
ATOM 1453 C CA . ASN A 1 195 ? -33.062 23.977 29.732 1.00 25.79 207 ASN A CA 1
ATOM 1454 C C . ASN A 1 195 ? -31.763 23.154 29.697 1.00 23.17 207 ASN A C 1
ATOM 1455 O O . ASN A 1 195 ? -30.739 23.519 30.274 1.00 26.22 207 ASN A O 1
ATOM 1460 N N . GLN A 1 196 ? -31.797 22.011 29.028 1.00 22.05 208 GLN A N 1
ATOM 1461 C CA . GLN A 1 196 ? -30.623 21.154 29.041 1.00 22.56 208 GLN A CA 1
ATOM 1462 C C . GLN A 1 196 ? -30.327 20.774 27.609 1.00 21.34 208 GLN A C 1
ATOM 1463 O O . GLN A 1 196 ? -31.242 20.407 26.879 1.00 21.81 208 GLN A O 1
ATOM 1469 N N . VAL A 1 197 ? -29.057 20.894 27.230 1.00 20.52 209 VAL A N 1
ATOM 1470 C CA . VAL A 1 197 ? -28.595 20.346 25.966 1.00 20.45 209 VAL A CA 1
ATOM 1471 C C . VAL A 1 197 ? -28.421 18.827 26.114 1.00 21.30 209 VAL A C 1
ATOM 1472 O O . VAL A 1 197 ? -27.590 18.360 26.912 1.00 20.31 209 VAL A O 1
ATOM 1476 N N . VAL A 1 198 ? -29.234 18.073 25.353 1.00 21.01 210 VAL A N 1
ATOM 1477 C CA . VAL A 1 198 ? -29.277 16.607 25.408 1.00 21.64 210 VAL A CA 1
ATOM 1478 C C . VAL A 1 198 ? -28.627 16.017 24.162 1.00 22.06 210 VAL A C 1
ATOM 1479 O O . VAL A 1 198 ? -28.266 14.844 24.151 1.00 26.83 210 VAL A O 1
ATOM 1483 N N . GLY A 1 199 ? -28.590 16.793 23.077 1.00 23.15 211 GLY A N 1
ATOM 1484 C CA . GLY A 1 199 ? -28.070 16.293 21.813 1.00 21.35 211 GLY A CA 1
ATOM 1485 C C . GLY A 1 199 ? -27.129 17.270 21.094 1.00 20.38 211 GLY A C 1
ATOM 1486 O O . GLY A 1 199 ? -27.143 18.474 21.378 1.00 18.93 211 GLY A O 1
ATOM 1487 N N . ILE A 1 200 ? -26.327 16.712 20.172 1.00 15.57 212 ILE A N 1
ATOM 1488 C CA . ILE A 1 200 ? -25.655 17.486 19.160 1.00 18.12 212 ILE A CA 1
ATOM 1489 C C . ILE A 1 200 ? -26.089 17.024 17.765 1.00 17.47 212 ILE A C 1
ATOM 1490 O O . ILE A 1 200 ? -26.033 15.847 17.468 1.00 16.77 212 ILE A O 1
ATOM 1495 N N . VAL A 1 201 ? -26.471 17.962 16.893 1.00 17.90 213 VAL A N 1
ATOM 1496 C CA . VAL A 1 201 ? -26.730 17.623 15.496 1.00 18.34 213 VAL A CA 1
ATOM 1497 C C . VAL A 1 201 ? -25.526 16.876 14.955 1.00 18.52 213 VAL A C 1
ATOM 1498 O O . VAL A 1 201 ? -24.416 17.424 14.944 1.00 19.60 213 VAL A O 1
ATOM 1502 N N . SER A 1 202 ? -25.740 15.642 14.503 1.00 20.01 214 SER A N 1
ATOM 1503 C CA . SER A 1 202 ? -24.607 14.783 14.165 1.00 22.66 214 SER A CA 1
ATOM 1504 C C . SER A 1 202 ? -24.662 14.346 12.694 1.00 23.18 214 SER A C 1
ATOM 1505 O O . SER A 1 202 ? -23.892 14.821 11.877 1.00 26.48 214 SER A O 1
ATOM 1508 N N . TRP A 1 203 ? -25.549 13.413 12.339 1.00 23.23 215 TRP A N 1
ATOM 1509 C CA . TRP A 1 203 ? -25.643 12.944 10.971 1.00 19.10 215 TRP A CA 1
ATOM 1510 C C . TRP A 1 203 ? -27.072 12.503 10.743 1.00 19.01 215 TRP A C 1
ATOM 1511 O O . TRP A 1 203 ? -27.859 12.449 11.692 1.00 17.49 215 TRP A O 1
ATOM 1522 N N . GLY A 1 204 ? -27.359 12.203 9.479 1.00 16.81 216 GLY A N 1
ATOM 1523 C CA . GLY A 1 204 ? -28.507 11.420 9.095 1.00 21.83 216 GLY A CA 1
ATOM 1524 C C . GLY A 1 204 ? -28.449 11.162 7.591 1.00 24.63 216 GLY A C 1
ATOM 1525 O O . GLY A 1 204 ? -27.558 11.667 6.917 1.00 23.96 216 GLY A O 1
ATOM 1526 N N . TYR A 1 205 ? -29.424 10.409 7.076 1.00 26.96 217 TYR A N 1
ATOM 1527 C CA . TYR A 1 205 ? -29.508 10.155 5.650 1.00 27.13 217 TYR A CA 1
ATOM 1528 C C . TYR A 1 205 ? -30.385 11.219 4.994 1.00 26.15 217 TYR A C 1
ATOM 1529 O O . TYR A 1 205 ? -31.607 11.187 5.145 1.00 28.88 217 TYR A O 1
ATOM 1538 N N . GLY A 1 206 ? -29.779 12.103 4.195 1.00 22.14 218 GLY A N 1
ATOM 1539 C CA . GLY A 1 206 ? -30.482 13.261 3.692 1.00 22.22 218 GLY A CA 1
ATOM 1540 C C . GLY A 1 206 ? -30.987 14.118 4.854 1.00 23.59 218 GLY A C 1
ATOM 1541 O O . GLY A 1 206 ? -30.531 13.974 5.983 1.00 23.95 218 GLY A O 1
ATOM 1542 N N . CYS A 1 207 ? -31.946 14.994 4.564 1.00 24.03 219 CYS A N 1
ATOM 1543 C CA . CYS A 1 207 ? -32.581 15.838 5.563 1.00 26.72 219 CYS A CA 1
ATOM 1544 C C . CYS A 1 207 ? -34.089 15.660 5.426 1.00 24.22 219 CYS A C 1
ATOM 1545 O O . CYS A 1 207 ? -34.642 15.754 4.313 1.00 22.20 219 CYS A O 1
ATOM 1548 N N . ALA A 1 208 ? -34.716 15.367 6.565 1.00 22.99 220 ALA A N 1
ATOM 1549 C CA . ALA A 1 208 ? -36.171 15.366 6.678 1.00 26.43 220 ALA A CA 1
ATOM 1550 C C . ALA A 1 208 ? -36.804 14.304 5.776 1.00 24.73 220 ALA A C 1
ATOM 1551 O O . ALA A 1 208 ? -37.947 14.440 5.337 1.00 26.63 220 ALA A O 1
ATOM 1553 N N . ARG A 1 209 ? -36.080 13.216 5.521 1.00 23.55 221 ARG A N 1
ATOM 1554 C CA . ARG A 1 209 ? -36.699 12.172 4.739 1.00 24.87 221 ARG A CA 1
ATOM 1555 C C . ARG A 1 209 ? -37.586 11.319 5.636 1.00 24.88 221 ARG A C 1
ATOM 1556 O O . ARG A 1 209 ? -37.298 11.161 6.826 1.00 24.13 221 ARG A O 1
ATOM 1564 N N . LYS A 1 210 ? -38.701 10.848 5.046 1.00 28.56 222 LYS A N 1
ATOM 1565 C CA . LYS A 1 210 ? -39.614 9.871 5.632 1.00 32.32 222 LYS A CA 1
ATOM 1566 C C . LYS A 1 210 ? -38.815 8.597 5.975 1.00 30.61 222 LYS A C 1
ATOM 1567 O O . LYS A 1 210 ? -38.101 8.051 5.147 1.00 23.42 222 LYS A O 1
ATOM 1573 N N . GLY A 1 211 ? -38.831 8.198 7.253 1.00 28.16 223 GLY A N 1
ATOM 1574 C CA . GLY A 1 211 ? -38.174 6.968 7.643 1.00 25.93 223 GLY A CA 1
ATOM 1575 C C . GLY A 1 211 ? -36.722 7.171 8.073 1.00 26.55 223 GLY A C 1
ATOM 1576 O O . GLY A 1 211 ? -36.059 6.218 8.465 1.00 27.80 223 GLY A O 1
ATOM 1577 N N . TYR A 1 212 ? -36.240 8.417 8.043 1.00 26.34 224 TYR A N 1
ATOM 1578 C CA . TYR A 1 212 ? -34.829 8.689 8.273 1.00 26.03 224 TYR A CA 1
ATOM 1579 C C . TYR A 1 212 ? -34.692 9.840 9.261 1.00 25.61 224 TYR A C 1
ATOM 1580 O O . TYR A 1 212 ? -34.315 10.948 8.886 1.00 23.34 224 TYR A O 1
ATOM 1589 N N . PRO A 1 213 ? -34.952 9.577 10.559 1.00 24.52 225 PRO A N 1
ATOM 1590 C CA . PRO A 1 213 ? -34.769 10.582 11.597 1.00 23.96 225 PRO A CA 1
ATOM 1591 C C . PRO A 1 213 ? -33.344 11.123 11.653 1.00 26.48 225 PRO A C 1
ATOM 1592 O O . PRO A 1 213 ? -32.375 10.422 11.355 1.00 23.84 225 PRO A O 1
ATOM 1596 N N . GLY A 1 214 ? -33.220 12.384 12.074 1.00 24.53 226 GLY A N 1
ATOM 1597 C CA . GLY A 1 214 ? -31.895 12.904 12.335 1.00 24.20 226 GLY A CA 1
ATOM 1598 C C . GLY A 1 214 ? -31.328 12.154 13.532 1.00 26.79 226 GLY A C 1
ATOM 1599 O O . GLY A 1 214 ? -32.095 11.774 14.427 1.00 25.84 226 GLY A O 1
ATOM 1600 N N . VAL A 1 215 ? -30.018 11.858 13.453 1.00 22.17 227 VAL A N 1
ATOM 1601 C CA . VAL A 1 215 ? -29.280 11.267 14.539 1.00 21.44 227 VAL A CA 1
ATOM 1602 C C . VAL A 1 215 ? -28.443 12.357 15.206 1.00 20.95 227 VAL A C 1
ATOM 1603 O O . VAL A 1 215 ? -27.818 13.177 14.527 1.00 18.62 227 VAL A O 1
ATOM 1607 N N . TYR A 1 216 ? -28.431 12.329 16.549 1.00 20.56 228 TYR A N 1
ATOM 1608 C CA . TYR A 1 216 ? -27.775 13.358 17.327 1.00 22.17 228 TYR A CA 1
ATOM 1609 C C . TYR A 1 216 ? -26.889 12.663 18.335 1.00 22.24 228 TYR A C 1
ATOM 1610 O O . TYR A 1 216 ? -27.206 11.552 18.753 1.00 22.51 228 TYR A O 1
ATOM 1619 N N . THR A 1 217 ? -25.801 13.327 18.712 1.00 17.54 229 THR A N 1
ATOM 1620 C CA . THR A 1 217 ? -24.910 12.730 19.683 1.00 17.80 229 THR A CA 1
ATOM 1621 C C . THR A 1 217 ? -25.569 12.786 21.058 1.00 16.13 229 THR A C 1
ATOM 1622 O O . THR A 1 217 ? -25.976 13.850 21.487 1.00 14.66 229 THR A O 1
ATOM 1626 N N . ARG A 1 218 ? -25.568 11.669 21.790 1.00 16.74 230 ARG A N 1
ATOM 1627 C CA . ARG A 1 218 ? -26.285 11.613 23.052 1.00 18.21 230 ARG A CA 1
ATOM 1628 C C . ARG A 1 218 ? -25.369 12.188 24.121 1.00 16.80 230 ARG A C 1
ATOM 1629 O O . ARG A 1 218 ? -24.443 11.507 24.562 1.00 19.11 230 ARG A O 1
ATOM 1637 N N . VAL A 1 219 ? -25.690 13.415 24.540 1.00 15.54 231 VAL A N 1
ATOM 1638 C CA . VAL A 1 219 ? -24.855 14.202 25.429 1.00 17.70 231 VAL A CA 1
ATOM 1639 C C . VAL A 1 219 ? -24.777 13.547 26.794 1.00 19.37 231 VAL A C 1
ATOM 1640 O O . VAL A 1 219 ? -23.769 13.711 27.484 1.00 21.73 231 VAL A O 1
ATOM 1644 N N . GLY A 1 220 ? -25.814 12.791 27.149 1.00 18.87 232 GLY A N 1
ATOM 1645 C CA . GLY A 1 220 ? -25.845 12.169 28.465 1.00 20.84 232 GLY A CA 1
ATOM 1646 C C . GLY A 1 220 ? -24.693 11.176 28.635 1.00 21.13 232 GLY A C 1
ATOM 1647 O O . GLY A 1 220 ? -24.319 10.849 29.770 1.00 17.25 232 GLY A O 1
ATOM 1648 N N . ASN A 1 221 ? -24.154 10.712 27.489 1.00 19.83 233 ASN A N 1
ATOM 1649 C CA . ASN A 1 221 ? -23.116 9.691 27.531 1.00 24.07 233 ASN A CA 1
ATOM 1650 C C . ASN A 1 221 ? -21.730 10.310 27.670 1.00 21.71 233 ASN A C 1
ATOM 1651 O O . ASN A 1 221 ? -20.792 9.560 27.864 1.00 24.40 233 ASN A O 1
ATOM 1656 N N . PHE A 1 222 ? -21.622 11.646 27.624 1.00 21.47 234 PHE A N 1
ATOM 1657 C CA . PHE A 1 222 ? -20.331 12.316 27.673 1.00 23.99 234 PHE A CA 1
ATOM 1658 C C . PHE A 1 222 ? -20.257 13.358 28.794 1.00 23.80 234 PHE A C 1
ATOM 1659 O O . PHE A 1 222 ? -19.530 14.353 28.704 1.00 22.58 234 PHE A O 1
ATOM 1667 N N . ILE A 1 223 ? -20.979 13.112 29.884 1.00 26.29 235 ILE A N 1
ATOM 1668 C CA . ILE A 1 223 ? -21.005 14.119 30.939 1.00 29.48 235 ILE A CA 1
ATOM 1669 C C . ILE A 1 223 ? -19.667 14.099 31.665 1.00 28.84 235 ILE A C 1
ATOM 1670 O O . ILE A 1 223 ? -19.097 15.153 31.937 1.00 27.35 235 ILE A O 1
ATOM 1675 N N . ASP A 1 224 ? -19.193 12.875 31.932 1.00 35.09 236 ASP A N 1
ATOM 1676 C CA . ASP A 1 224 ? -17.816 12.499 32.266 1.00 37.28 236 ASP A CA 1
ATOM 1677 C C . ASP A 1 224 ? -16.769 13.347 31.531 1.00 29.95 236 ASP A C 1
ATOM 1678 O O . ASP A 1 224 ? -15.992 14.112 32.100 1.00 25.20 236 ASP A O 1
ATOM 1683 N N . TRP A 1 225 ? -16.759 13.115 30.220 1.00 27.07 237 TRP A N 1
ATOM 1684 C CA . TRP A 1 225 ? -15.800 13.613 29.265 1.00 26.09 237 TRP A CA 1
ATOM 1685 C C . TRP A 1 225 ? -15.830 15.144 29.245 1.00 23.62 237 TRP A C 1
ATOM 1686 O O . TRP A 1 225 ? -14.782 15.756 29.291 1.00 26.01 237 TRP A O 1
ATOM 1697 N N . ILE A 1 226 ? -17.022 15.759 29.272 1.00 25.08 238 ILE A N 1
ATOM 1698 C CA . ILE A 1 226 ? -17.171 17.212 29.274 1.00 26.74 238 ILE A CA 1
ATOM 1699 C C . ILE A 1 226 ? -16.629 17.847 30.559 1.00 29.20 238 ILE A C 1
ATOM 1700 O O . ILE A 1 226 ? -15.989 18.904 30.514 1.00 28.45 238 ILE A O 1
ATOM 1705 N N . GLU A 1 227 ? -16.913 17.242 31.716 1.00 28.02 239 GLU A N 1
ATOM 1706 C CA . GLU A 1 227 ? -16.547 17.941 32.938 1.00 39.38 239 GLU A CA 1
ATOM 1707 C C . GLU A 1 227 ? -15.050 17.808 33.209 1.00 41.46 239 GLU A C 1
ATOM 1708 O O . GLU A 1 227 ? -14.426 18.738 33.702 1.00 49.01 239 GLU A O 1
ATOM 1714 N N . ILE A 1 228 ? -14.472 16.671 32.816 1.00 47.17 240 ILE A N 1
ATOM 1715 C CA . ILE A 1 228 ? -13.036 16.509 32.895 1.00 45.83 240 ILE A CA 1
ATOM 1716 C C . ILE A 1 228 ? -12.413 17.589 32.023 1.00 49.25 240 ILE A C 1
ATOM 1717 O O . ILE A 1 228 ? -11.716 18.433 32.576 1.00 52.83 240 ILE A O 1
ATOM 1722 N N . LYS A 1 229 ? -12.739 17.597 30.708 1.00 48.43 241 LYS A N 1
ATOM 1723 C CA . LYS A 1 229 ? -12.038 18.413 29.716 1.00 45.00 241 LYS A CA 1
ATOM 1724 C C . LYS A 1 229 ? -12.140 19.902 30.045 1.00 45.58 241 LYS A C 1
ATOM 1725 O O . LYS A 1 229 ? -11.308 20.667 29.575 1.00 57.30 241 LYS A O 1
ATOM 1731 N N . THR A 1 230 ? -13.129 20.312 30.851 1.00 43.45 242 THR A N 1
ATOM 1732 C CA . THR A 1 230 ? -13.271 21.696 31.278 1.00 42.51 242 THR A CA 1
ATOM 1733 C C . THR A 1 230 ? -12.833 21.809 32.744 1.00 48.72 242 THR A C 1
ATOM 1734 O O . THR A 1 230 ? -11.977 22.669 33.030 1.00 50.13 242 THR A O 1
ATOM 1738 N N . ILE B 1 1 ? -51.573 29.499 8.733 1.00 17.48 13 ILE B N 1
ATOM 1739 C CA . ILE B 1 1 ? -50.377 29.988 9.469 1.00 21.37 13 ILE B CA 1
ATOM 1740 C C . ILE B 1 1 ? -49.173 29.975 8.530 1.00 23.21 13 ILE B C 1
ATOM 1741 O O . ILE B 1 1 ? -48.854 28.935 7.963 1.00 20.78 13 ILE B O 1
ATOM 1746 N N . VAL B 1 2 ? -48.520 31.141 8.414 1.00 24.04 14 VAL B N 1
ATOM 1747 C CA . VAL B 1 2 ? -47.352 31.314 7.573 1.00 23.86 14 VAL B CA 1
ATOM 1748 C C . VAL B 1 2 ? -46.124 31.405 8.470 1.00 22.73 14 VAL B C 1
ATOM 1749 O O . VAL B 1 2 ? -46.132 32.099 9.478 1.00 22.93 14 VAL B O 1
ATOM 1753 N N . GLY B 1 3 ? -45.064 30.698 8.058 1.00 22.99 15 GLY B N 1
ATOM 1754 C CA . GLY B 1 3 ? -43.764 30.834 8.685 1.00 19.01 15 GLY B CA 1
ATOM 1755 C C . GLY B 1 3 ? -43.729 30.117 10.033 1.00 17.84 15 GLY B C 1
ATOM 1756 O O . GLY B 1 3 ? -42.857 30.412 10.845 1.00 14.42 15 GLY B O 1
ATOM 1757 N N . GLY B 1 4 ? -44.667 29.170 10.232 1.00 17.45 16 GLY B N 1
ATOM 1758 C CA . GLY B 1 4 ? -44.698 28.357 11.440 1.00 20.33 16 GLY B CA 1
ATOM 1759 C C . GLY B 1 4 ? -44.179 26.929 11.213 1.00 24.05 16 GLY B C 1
ATOM 1760 O O . GLY B 1 4 ? -43.333 26.675 10.360 1.00 20.48 16 GLY B O 1
ATOM 1761 N N . GLU B 1 5 ? -44.669 26.005 12.050 1.00 26.22 17 GLU B N 1
ATOM 1762 C CA . GLU B 1 5 ? -44.231 24.622 12.081 1.00 26.90 17 GLU B CA 1
ATOM 1763 C C . GLU B 1 5 ? -45.386 23.802 12.633 1.00 25.36 17 GLU B C 1
ATOM 1764 O O . GLU B 1 5 ? -46.248 24.352 13.326 1.00 24.63 17 GLU B O 1
ATOM 1770 N N . LYS B 1 6 ? -45.365 22.508 12.297 1.00 21.80 18 LYS B N 1
ATOM 1771 C CA . LYS B 1 6 ? -46.343 21.537 12.759 1.00 22.89 18 LYS B CA 1
ATOM 1772 C C . LYS B 1 6 ? -46.300 21.451 14.286 1.00 23.79 18 LYS B C 1
ATOM 1773 O O . LYS B 1 6 ? -45.264 21.165 14.860 1.00 23.67 18 LYS B O 1
ATOM 1779 N N . ALA B 1 7 ? -47.423 21.756 14.938 1.00 24.66 19 ALA B N 1
ATOM 1780 C CA . ALA B 1 7 ? -47.571 21.545 16.365 1.00 25.13 19 ALA B CA 1
ATOM 1781 C C . ALA B 1 7 ? -47.291 20.071 16.655 1.00 25.11 19 ALA B C 1
ATOM 1782 O O . ALA B 1 7 ? -47.644 19.211 15.842 1.00 26.21 19 ALA B O 1
ATOM 1784 N N . LEU B 1 8 ? -46.590 19.799 17.764 1.00 26.55 20 LEU B N 1
ATOM 1785 C CA . LEU B 1 8 ? -46.365 18.445 18.260 1.00 27.29 20 LEU B CA 1
ATOM 1786 C C . LEU B 1 8 ? -47.505 18.033 19.187 1.00 25.75 20 LEU B C 1
ATOM 1787 O O . LEU B 1 8 ? -48.306 18.865 19.595 1.00 33.33 20 LEU B O 1
ATOM 1792 N N . ALA B 1 9 ? -47.586 16.746 19.532 1.00 24.84 21 ALA B N 1
ATOM 1793 C CA . ALA B 1 9 ? -48.554 16.268 20.522 1.00 23.91 21 ALA B CA 1
ATOM 1794 C C . ALA B 1 9 ? -48.408 17.103 21.802 1.00 20.98 21 ALA B C 1
ATOM 1795 O O . ALA B 1 9 ? -47.292 17.396 22.212 1.00 20.18 21 ALA B O 1
ATOM 1797 N N . GLY B 1 10 ? -49.524 17.651 22.292 1.00 19.00 22 GLY B N 1
ATOM 1798 C CA . GLY B 1 10 ? -49.602 18.297 23.589 1.00 20.05 22 GLY B CA 1
ATOM 1799 C C . GLY B 1 10 ? -49.269 19.787 23.566 1.00 22.58 22 GLY B C 1
ATOM 1800 O O . GLY B 1 10 ? -49.378 20.453 24.597 1.00 25.45 22 GLY B O 1
ATOM 1801 N N . GLU B 1 11 ? -48.863 20.321 22.407 1.00 23.30 23 GLU B N 1
ATOM 1802 C CA . GLU B 1 11 ? -48.310 21.665 22.419 1.00 25.13 23 GLU B CA 1
ATOM 1803 C C . GLU B 1 11 ? -49.438 22.686 22.360 1.00 26.40 23 GLU B C 1
ATOM 1804 O O . GLU B 1 11 ? -49.399 23.716 23.029 1.00 26.94 23 GLU B O 1
ATOM 1810 N N . CYS B 1 12 ? -50.435 22.405 21.526 1.00 27.16 24 CYS B N 1
ATOM 1811 C CA . CYS B 1 12 ? -51.526 23.359 21.393 1.00 23.23 24 CYS B CA 1
ATOM 1812 C C . CYS B 1 12 ? -52.836 22.667 21.767 1.00 19.56 24 CYS B C 1
ATOM 1813 O O . CYS B 1 12 ? -53.742 22.639 20.948 1.00 18.90 24 CYS B O 1
ATOM 1816 N N . PRO B 1 13 ? -53.002 22.180 23.032 1.00 18.85 25 PRO B N 1
ATOM 1817 C CA . PRO B 1 13 ? -54.092 21.260 23.371 1.00 19.52 25 PRO B CA 1
ATOM 1818 C C . PRO B 1 13 ? -55.458 21.947 23.442 1.00 20.75 25 PRO B C 1
ATOM 1819 O O . PRO B 1 13 ? -56.485 21.283 23.594 1.00 18.02 25 PRO B O 1
ATOM 1823 N N . TYR B 1 14 ? -55.426 23.288 23.313 1.00 22.02 26 TYR B N 1
ATOM 1824 C CA . TYR B 1 14 ? -56.568 24.172 23.446 1.00 19.50 26 TYR B CA 1
ATOM 1825 C C . TYR B 1 14 ? -57.106 24.524 22.054 1.00 18.91 26 TYR B C 1
ATOM 1826 O O . TYR B 1 14 ? -58.091 25.245 21.981 1.00 20.20 26 TYR B O 1
ATOM 1835 N N . GLN B 1 15 ? -56.503 24.035 20.956 1.00 19.01 27 GLN B N 1
ATOM 1836 C CA . GLN B 1 15 ? -56.988 24.432 19.628 1.00 19.29 27 GLN B CA 1
ATOM 1837 C C . GLN B 1 15 ? -58.228 23.622 19.287 1.00 20.44 27 GLN B C 1
ATOM 1838 O O . GLN B 1 15 ? -58.226 22.423 19.524 1.00 22.18 27 GLN B O 1
ATOM 1844 N N . ILE B 1 16 ? -59.304 24.282 18.808 1.00 19.39 28 ILE B N 1
ATOM 1845 C CA . ILE B 1 16 ? -60.361 23.522 18.176 1.00 18.22 28 ILE B CA 1
ATOM 1846 C C . ILE B 1 16 ? -60.516 23.980 16.726 1.00 17.37 28 ILE B C 1
ATOM 1847 O O . ILE B 1 16 ? -59.896 24.961 16.326 1.00 13.84 28 ILE B O 1
ATOM 1852 N N . SER B 1 17 ? -61.210 23.140 15.938 1.00 17.34 29 SER B N 1
ATOM 1853 C CA . SER B 1 17 ? -61.615 23.418 14.571 1.00 16.91 29 SER B CA 1
ATOM 1854 C C . SER B 1 17 ? -63.114 23.721 14.591 1.00 17.22 29 SER B C 1
ATOM 1855 O O . SER B 1 17 ? -63.906 22.897 15.035 1.00 19.67 29 SER B O 1
ATOM 1858 N N . LEU B 1 18 ? -63.526 24.907 14.147 1.00 18.38 30 LEU B N 1
ATOM 1859 C CA . LEU B 1 18 ? -64.951 25.200 14.101 1.00 19.20 30 LEU B CA 1
ATOM 1860 C C . LEU B 1 18 ? -65.437 24.957 12.671 1.00 21.61 30 LEU B C 1
ATOM 1861 O O . LEU B 1 18 ? -64.810 25.412 11.721 1.00 20.84 30 LEU B O 1
ATOM 1866 N N . GLN B 1 19 ? -66.544 24.224 12.525 1.00 23.89 31 GLN B N 1
ATOM 1867 C CA . GLN B 1 19 ? -66.864 23.589 11.258 1.00 27.75 31 GLN B CA 1
ATOM 1868 C C . GLN B 1 19 ? -68.327 23.792 10.896 1.00 30.95 31 GLN B C 1
ATOM 1869 O O . GLN B 1 19 ? -69.198 23.787 11.759 1.00 30.78 31 GLN B O 1
ATOM 1875 N N . SER B 1 20 ? -68.554 23.981 9.596 1.00 31.67 32 SER B N 1
ATOM 1876 C CA . SER B 1 20 ? -69.874 23.979 9.002 1.00 34.16 32 SER B CA 1
ATOM 1877 C C . SER B 1 20 ? -69.805 23.044 7.817 1.00 37.29 32 SER B C 1
ATOM 1878 O O . SER B 1 20 ? -69.464 23.498 6.735 1.00 45.45 32 SER B O 1
ATOM 1881 N N . SER B 1 21 ? -70.072 21.761 8.033 1.00 31.88 33 SER B N 1
ATOM 1882 C CA . SER B 1 21 ? -69.724 20.726 7.062 1.00 34.42 33 SER B CA 1
ATOM 1883 C C . SER B 1 21 ? -68.216 20.510 6.941 1.00 30.21 33 SER B C 1
ATOM 1884 O O . SER B 1 21 ? -67.789 19.369 6.809 1.00 32.59 33 SER B O 1
ATOM 1887 N N . SER B 1 22 ? -67.409 21.577 7.029 1.00 27.12 34 SER B N 1
ATOM 1888 C CA . SER B 1 22 ? -65.970 21.396 7.180 1.00 26.36 34 SER B CA 1
ATOM 1889 C C . SER B 1 22 ? -65.353 22.611 7.861 1.00 22.51 34 SER B C 1
ATOM 1890 O O . SER B 1 22 ? -66.013 23.604 8.081 1.00 20.60 34 SER B O 1
ATOM 1893 N N . HIS B 1 23 ? -64.068 22.518 8.175 1.00 22.40 35 HIS B N 1
ATOM 1894 C CA . HIS B 1 23 ? -63.382 23.563 8.918 1.00 22.53 35 HIS B CA 1
ATOM 1895 C C . HIS B 1 23 ? -63.474 24.905 8.193 1.00 25.44 35 HIS B C 1
ATOM 1896 O O . HIS B 1 23 ? -63.292 24.977 6.975 1.00 22.76 35 HIS B O 1
ATOM 1903 N N . PHE B 1 24 ? -63.711 25.989 8.951 1.00 27.34 36 PHE B N 1
ATOM 1904 C CA . PHE B 1 24 ? -63.563 27.311 8.364 1.00 25.97 36 PHE B CA 1
ATOM 1905 C C . PHE B 1 24 ? -63.023 28.330 9.358 1.00 27.63 36 PHE B C 1
ATOM 1906 O O . PHE B 1 24 ? -62.894 29.493 8.976 1.00 27.34 36 PHE B O 1
ATOM 1914 N N . CYS B 1 25 ? -62.824 27.948 10.634 1.00 25.78 37 CYS B N 1
ATOM 1915 C CA . CYS B 1 25 ? -62.339 28.884 11.657 1.00 25.84 37 CYS B CA 1
ATOM 1916 C C . CYS B 1 25 ? -61.742 28.083 12.801 1.00 23.07 37 CYS B C 1
ATOM 1917 O O . CYS B 1 25 ? -62.003 26.893 12.915 1.00 26.85 37 CYS B O 1
ATOM 1920 N N . GLY B 1 26 ? -60.954 28.740 13.640 1.00 19.47 38 GLY B N 1
ATOM 1921 C CA . GLY B 1 26 ? -60.353 28.075 14.770 1.00 17.62 38 GLY B CA 1
ATOM 1922 C C . GLY B 1 26 ? -61.093 28.494 16.021 1.00 16.60 38 GLY B C 1
ATOM 1923 O O . GLY B 1 26 ? -62.047 29.243 15.926 1.00 17.55 38 GLY B O 1
ATOM 1924 N N . GLY B 1 27 ? -60.618 28.068 17.189 1.00 15.25 39 GLY B N 1
ATOM 1925 C CA . GLY B 1 27 ? -61.208 28.579 18.409 1.00 14.44 39 GLY B CA 1
ATOM 1926 C C . GLY B 1 27 ? -60.432 27.985 19.565 1.00 15.87 39 GLY B C 1
ATOM 1927 O O . GLY B 1 27 ? -59.615 27.102 19.314 1.00 18.59 39 GLY B O 1
ATOM 1928 N N . THR B 1 28 ? -60.718 28.404 20.796 1.00 14.59 40 THR B N 1
ATOM 1929 C CA . THR B 1 28 ? -59.865 28.085 21.929 1.00 17.89 40 THR B CA 1
ATOM 1930 C C . THR B 1 28 ? -60.703 27.541 23.065 1.00 18.65 40 THR B C 1
ATOM 1931 O O . THR B 1 28 ? -61.719 28.118 23.419 1.00 23.36 40 THR B O 1
ATOM 1935 N N . ILE B 1 29 ? -60.241 26.447 23.645 1.00 21.33 41 ILE B N 1
ATOM 1936 C CA . ILE B 1 29 ? -60.955 25.807 24.732 1.00 22.85 41 ILE B CA 1
ATOM 1937 C C . ILE B 1 29 ? -60.748 26.640 25.993 1.00 22.36 41 ILE B C 1
ATOM 1938 O O . ILE B 1 29 ? -59.620 26.740 26.459 1.00 20.48 41 ILE B O 1
ATOM 1943 N N . LEU B 1 30 ? -61.846 27.195 26.524 1.00 21.14 42 LEU B N 1
ATOM 1944 C CA . LEU B 1 30 ? -61.805 27.821 27.837 1.00 23.74 42 LEU B CA 1
ATOM 1945 C C . LEU B 1 30 ? -62.197 26.842 28.945 1.00 27.47 42 LEU B C 1
ATOM 1946 O O . LEU B 1 30 ? -61.780 27.023 30.093 1.00 25.75 42 LEU B O 1
ATOM 1951 N N . ASP B 1 31 ? -63.110 25.905 28.625 1.00 27.88 43 ASP B N 1
ATOM 1952 C CA . ASP B 1 31 ? -63.413 24.757 29.472 1.00 30.89 43 ASP B CA 1
ATOM 1953 C C . ASP B 1 31 ? -64.323 23.776 28.736 1.00 29.07 43 ASP B C 1
ATOM 1954 O O . ASP B 1 31 ? -64.579 23.916 27.543 1.00 27.56 43 ASP B O 1
ATOM 1959 N N . GLU B 1 32 ? -64.825 22.792 29.482 1.00 28.77 44 GLU B N 1
ATOM 1960 C CA . GLU B 1 32 ? -65.566 21.656 28.954 1.00 28.08 44 GLU B CA 1
ATOM 1961 C C . GLU B 1 32 ? -66.660 22.035 27.951 1.00 26.12 44 GLU B C 1
ATOM 1962 O O . GLU B 1 32 ? -66.882 21.319 26.982 1.00 21.60 44 GLU B O 1
ATOM 1968 N N . TYR B 1 33 ? -67.366 23.146 28.209 1.00 28.82 45 TYR B N 1
ATOM 1969 C CA . TYR B 1 33 ? -68.510 23.560 27.415 1.00 26.65 45 TYR B CA 1
ATOM 1970 C C . TYR B 1 33 ? -68.219 24.764 26.517 1.00 25.15 45 TYR B C 1
ATOM 1971 O O . TYR B 1 33 ? -68.951 24.951 25.546 1.00 24.62 45 TYR B O 1
ATOM 1980 N N . TRP B 1 34 ? -67.152 25.531 26.812 1.00 22.19 46 TRP B N 1
ATOM 1981 C CA . TRP B 1 34 ? -66.955 26.867 26.256 1.00 22.01 46 TRP B CA 1
ATOM 1982 C C . TRP B 1 34 ? -65.731 26.992 25.359 1.00 23.18 46 TRP B C 1
ATOM 1983 O O . TRP B 1 34 ? -64.651 26.558 25.729 1.00 24.44 46 TRP B O 1
ATOM 1994 N N . ILE B 1 35 ? -65.944 27.634 24.199 1.00 22.15 47 ILE B N 1
ATOM 1995 C CA . ILE B 1 35 ? -64.963 27.862 23.154 1.00 19.16 47 ILE B CA 1
ATOM 1996 C C . ILE B 1 35 ? -64.961 29.360 22.877 1.00 17.96 47 ILE B C 1
ATOM 1997 O O . ILE B 1 35 ? -66.008 29.986 22.662 1.00 17.22 47 ILE B O 1
ATOM 2002 N N . LEU B 1 36 ? -63.764 29.923 22.892 1.00 15.91 48 LEU B N 1
ATOM 2003 C CA . LEU B 1 36 ? -63.635 31.316 22.517 1.00 17.21 48 LEU B CA 1
ATOM 2004 C C . LEU B 1 36 ? -63.297 31.379 21.022 1.00 15.86 48 LEU B C 1
ATOM 2005 O O . LEU B 1 36 ? -62.554 30.550 20.547 1.00 18.12 48 LEU B O 1
ATOM 2010 N N . THR B 1 37 ? -63.833 32.342 20.278 1.00 16.46 49 THR B N 1
ATOM 2011 C CA . THR B 1 37 ? -63.537 32.486 18.861 1.00 16.58 49 THR B CA 1
ATOM 2012 C C . THR B 1 37 ? -63.750 33.946 18.480 1.00 17.78 49 THR B C 1
ATOM 2013 O O . THR B 1 37 ? -63.842 34.821 19.359 1.00 18.65 49 THR B O 1
ATOM 2017 N N . ALA B 1 38 ? -63.864 34.181 17.174 1.00 17.22 50 ALA B N 1
ATOM 2018 C CA . ALA B 1 38 ? -64.114 35.513 16.639 1.00 17.52 50 ALA B CA 1
ATOM 2019 C C . ALA B 1 38 ? -65.600 35.708 16.332 1.00 17.34 50 ALA B C 1
ATOM 2020 O O . ALA B 1 38 ? -66.253 34.843 15.746 1.00 15.37 50 ALA B O 1
ATOM 2022 N N . ALA B 1 39 ? -66.113 36.892 16.682 1.00 18.31 51 ALA B N 1
ATOM 2023 C CA . ALA B 1 39 ? -67.464 37.262 16.299 1.00 19.17 51 ALA B CA 1
ATOM 2024 C C . ALA B 1 39 ? -67.633 37.146 14.777 1.00 20.55 51 ALA B C 1
ATOM 2025 O O . ALA B 1 39 ? -68.711 36.799 14.268 1.00 20.78 51 ALA B O 1
ATOM 2027 N N . HIS B 1 40 ? -66.558 37.390 14.037 1.00 19.29 52 HIS B N 1
ATOM 2028 C CA . HIS B 1 40 ? -66.701 37.419 12.584 1.00 22.12 52 HIS B CA 1
ATOM 2029 C C . HIS B 1 40 ? -66.832 36.005 12.017 1.00 22.29 52 HIS B C 1
ATOM 2030 O O . HIS B 1 40 ? -67.202 35.860 10.863 1.00 22.37 52 HIS B O 1
ATOM 2037 N N . CYS B 1 41 ? -66.559 34.978 12.840 1.00 20.97 53 CYS B N 1
ATOM 2038 C CA . CYS B 1 41 ? -66.672 33.586 12.440 1.00 24.88 53 CYS B CA 1
ATOM 2039 C C . CYS B 1 41 ? -68.104 33.055 12.564 1.00 28.34 53 CYS B C 1
ATOM 2040 O O . CYS B 1 41 ? -68.511 32.167 11.801 1.00 29.51 53 CYS B O 1
ATOM 2043 N N . VAL B 1 42 ? -68.847 33.574 13.543 1.00 28.30 54 VAL B N 1
ATOM 2044 C CA . VAL B 1 42 ? -70.078 32.957 13.997 1.00 29.18 54 VAL B CA 1
ATOM 2045 C C . VAL B 1 42 ? -71.266 33.838 13.614 1.00 34.10 54 VAL B C 1
ATOM 2046 O O . VAL B 1 42 ? -72.410 33.381 13.639 1.00 33.07 54 VAL B O 1
ATOM 2050 N N . ALA B 1 43 ? -70.982 35.102 13.259 1.00 44.52 55 ALA B N 1
ATOM 2051 C CA . ALA B 1 43 ? -72.011 36.124 13.070 1.00 47.14 55 ALA B CA 1
ATOM 2052 C C . ALA B 1 43 ? -72.880 35.744 11.874 1.00 47.83 55 ALA B C 1
ATOM 2053 O O . ALA B 1 43 ? -72.347 35.266 10.867 1.00 42.17 55 ALA B O 1
ATOM 2055 N N . GLY B 1 44 ? -74.205 35.948 12.035 1.00 46.66 56 GLY B N 1
ATOM 2056 C CA . GLY B 1 44 ? -75.240 35.397 11.173 1.00 47.62 56 GLY B CA 1
ATOM 2057 C C . GLY B 1 44 ? -74.962 33.939 10.809 1.00 52.32 56 GLY B C 1
ATOM 2058 O O . GLY B 1 44 ? -74.839 33.606 9.632 1.00 58.23 56 GLY B O 1
ATOM 2059 N N . GLN B 1 45 ? -74.787 33.097 11.836 1.00 41.08 57 GLN B N 1
ATOM 2060 C CA . GLN B 1 45 ? -74.708 31.657 11.688 1.00 35.03 57 GLN B CA 1
ATOM 2061 C C . GLN B 1 45 ? -75.627 31.072 12.751 1.00 31.60 57 GLN B C 1
ATOM 2062 O O . GLN B 1 45 ? -75.757 31.663 13.818 1.00 30.44 57 GLN B O 1
ATOM 2068 N N . THR B 1 46 ? -76.237 29.918 12.468 1.00 30.06 58 THR B N 1
ATOM 2069 C CA . THR B 1 46 ? -77.098 29.234 13.429 1.00 33.03 58 THR B CA 1
ATOM 2070 C C . THR B 1 46 ? -76.285 28.196 14.207 1.00 29.80 58 THR B C 1
ATOM 2071 O O . THR B 1 46 ? -75.603 27.374 13.598 1.00 25.57 58 THR B O 1
ATOM 2075 N N . ALA B 1 47 ? -76.380 28.254 15.550 1.00 27.94 59 ALA B N 1
ATOM 2076 C CA . ALA B 1 47 ? -75.571 27.443 16.444 1.00 30.03 59 ALA B CA 1
ATOM 2077 C C . ALA B 1 47 ? -75.579 25.981 15.987 1.00 34.62 59 ALA B C 1
ATOM 2078 O O . ALA B 1 47 ? -74.521 25.367 15.863 1.00 37.70 59 ALA B O 1
ATOM 2080 N N . SER B 1 48 ? -76.766 25.434 15.696 1.00 33.10 60 SER B N 1
ATOM 2081 C CA . SER B 1 48 ? -76.859 24.021 15.370 1.00 38.74 60 SER B CA 1
ATOM 2082 C C . SER B 1 48 ? -76.681 23.813 13.866 1.00 37.90 60 SER B C 1
ATOM 2083 O O . SER B 1 48 ? -77.161 22.860 13.282 1.00 43.76 60 SER B O 1
ATOM 2086 N N . LYS B 1 49 ? -75.966 24.724 13.231 1.00 38.94 61 LYS B N 1
ATOM 2087 C CA . LYS B 1 49 ? -75.356 24.405 11.954 1.00 41.02 61 LYS B CA 1
ATOM 2088 C C . LYS B 1 49 ? -73.870 24.098 12.188 1.00 35.05 61 LYS B C 1
ATOM 2089 O O . LYS B 1 49 ? -73.154 23.768 11.238 1.00 32.13 61 LYS B O 1
ATOM 2095 N N . LEU B 1 50 ? -73.423 24.208 13.457 1.00 27.82 62 LEU B N 1
ATOM 2096 C CA . LEU B 1 50 ? -71.995 24.308 13.757 1.00 25.70 62 LEU B CA 1
ATOM 2097 C C . LEU B 1 50 ? -71.554 23.162 14.667 1.00 24.85 62 LEU B C 1
ATOM 2098 O O . LEU B 1 50 ? -72.279 22.712 15.554 1.00 25.87 62 LEU B O 1
ATOM 2103 N N . SER B 1 51 ? -70.329 22.704 14.426 1.00 23.79 63 SER B N 1
ATOM 2104 C CA . SER B 1 51 ? -69.673 21.739 15.292 1.00 24.52 63 SER B CA 1
ATOM 2105 C C . SER B 1 51 ? -68.197 22.121 15.413 1.00 22.18 63 SER B C 1
ATOM 2106 O O . SER B 1 51 ? -67.677 22.885 14.605 1.00 21.13 63 SER B O 1
ATOM 2109 N N . ILE B 1 52 ? -67.549 21.605 16.462 1.00 20.59 64 ILE B N 1
ATOM 2110 C CA . ILE B 1 52 ? -66.116 21.752 16.641 1.00 19.98 64 ILE B CA 1
ATOM 2111 C C . ILE B 1 52 ? -65.493 20.360 16.616 1.00 19.01 64 ILE B C 1
ATOM 2112 O O . ILE B 1 52 ? -66.160 19.376 16.894 1.00 19.84 64 ILE B O 1
ATOM 2117 N N . ARG B 1 53 ? -64.223 20.295 16.237 1.00 19.64 65 ARG B N 1
ATOM 2118 C CA . ARG B 1 53 ? -63.407 19.116 16.419 1.00 19.54 65 ARG B CA 1
ATOM 2119 C C . ARG B 1 53 ? -62.367 19.483 17.455 1.00 20.67 65 ARG B C 1
ATOM 2120 O O . ARG B 1 53 ? -61.709 20.537 17.349 1.00 22.31 65 ARG B O 1
ATOM 2128 N N . TYR B 1 54 ? -62.291 18.626 18.470 1.00 20.69 66 TYR B N 1
ATOM 2129 C CA . TYR B 1 54 ? -61.317 18.811 19.520 1.00 22.90 66 TYR B CA 1
ATOM 2130 C C . TYR B 1 54 ? -60.436 17.568 19.587 1.00 25.49 66 TYR B C 1
ATOM 2131 O O . TYR B 1 54 ? -60.813 16.521 19.059 1.00 28.83 66 TYR B O 1
ATOM 2140 N N . ASN B 1 55 ? -59.246 17.727 20.188 1.00 26.84 67 ASN B N 1
ATOM 2141 C CA . ASN B 1 55 ? -58.430 16.592 20.596 1.00 30.10 67 ASN B CA 1
ATOM 2142 C C . ASN B 1 55 ? -57.788 15.922 19.369 1.00 28.76 67 ASN B C 1
ATOM 2143 O O . ASN B 1 55 ? -57.521 14.725 19.371 1.00 29.46 67 ASN B O 1
ATOM 2148 N N . SER B 1 56 ? -57.530 16.704 18.312 1.00 27.33 68 SER B N 1
ATOM 2149 C CA . SER B 1 56 ? -56.904 16.211 17.091 1.00 25.22 68 SER B CA 1
ATOM 2150 C C . SER B 1 56 ? -55.898 17.237 16.583 1.00 23.62 68 SER B C 1
ATOM 2151 O O . SER B 1 56 ? -56.119 18.430 16.750 1.00 22.54 68 SER B O 1
ATOM 2154 N N . LEU B 1 57 ? -54.821 16.809 15.928 1.00 19.76 69 LEU B N 1
ATOM 2155 C CA . LEU B 1 57 ? -53.999 17.822 15.284 1.00 19.12 69 LEU B CA 1
ATOM 2156 C C . LEU B 1 57 ? -54.461 17.959 13.839 1.00 20.09 69 LEU B C 1
ATOM 2157 O O . LEU B 1 57 ? -53.906 18.761 13.068 1.00 18.41 69 LEU B O 1
ATOM 2162 N N . LYS B 1 58 ? -55.497 17.176 13.501 1.00 20.03 70 LYS B N 1
ATOM 2163 C CA . LYS B 1 58 ? -56.066 17.186 12.159 1.00 25.73 70 LYS B CA 1
ATOM 2164 C C . LYS B 1 58 ? -57.487 17.763 12.195 1.00 27.57 70 LYS B C 1
ATOM 2165 O O . LYS B 1 58 ? -58.321 17.401 13.037 1.00 27.90 70 LYS B O 1
ATOM 2171 N N . HIS B 1 59 ? -57.782 18.677 11.268 1.00 27.69 71 HIS B N 1
ATOM 2172 C CA . HIS B 1 59 ? -59.110 19.286 11.284 1.00 26.60 71 HIS B CA 1
ATOM 2173 C C . HIS B 1 59 ? -60.174 18.326 10.732 1.00 29.33 71 HIS B C 1
ATOM 2174 O O . HIS B 1 59 ? -61.347 18.467 11.067 1.00 29.26 71 HIS B O 1
ATOM 2181 N N . SER B 1 60 ? -59.799 17.378 9.855 1.00 29.98 72 SER B N 1
ATOM 2182 C CA . SER B 1 60 ? -60.849 16.608 9.197 1.00 32.43 72 SER B CA 1
ATOM 2183 C C . SER B 1 60 ? -60.851 15.150 9.650 1.00 33.48 72 SER B C 1
ATOM 2184 O O . SER B 1 60 ? -61.688 14.372 9.206 1.00 38.47 72 SER B O 1
ATOM 2187 N N . LEU B 1 61 ? -59.935 14.798 10.549 1.00 29.87 73 LEU B N 1
ATOM 2188 C CA . LEU B 1 61 ? -59.806 13.415 10.974 1.00 30.47 73 LEU B CA 1
ATOM 2189 C C . LEU B 1 61 ? -59.426 13.413 12.457 1.00 25.36 73 LEU B C 1
ATOM 2190 O O . LEU B 1 61 ? -58.579 14.190 12.878 1.00 27.06 73 LEU B O 1
ATOM 2195 N N . GLY B 1 62 ? -60.036 12.536 13.246 1.00 22.36 74 GLY B N 1
ATOM 2196 C CA . GLY B 1 62 ? -59.511 12.263 14.576 1.00 19.10 74 GLY B CA 1
ATOM 2197 C C . GLY B 1 62 ? -60.207 13.076 15.656 1.00 20.27 74 GLY B C 1
ATOM 2198 O O . GLY B 1 62 ? -61.115 13.850 15.391 1.00 22.68 74 GLY B O 1
ATOM 2199 N N . GLY B 1 63 ? -59.808 12.852 16.896 1.00 20.23 75 GLY B N 1
ATOM 2200 C CA . GLY B 1 63 ? -60.401 13.562 18.008 1.00 23.05 75 GLY B CA 1
ATOM 2201 C C . GLY B 1 63 ? -61.876 13.216 18.103 1.00 28.20 75 GLY B C 1
ATOM 2202 O O . GLY B 1 63 ? -62.258 12.068 17.888 1.00 26.98 75 GLY B O 1
ATOM 2203 N N . GLU B 1 64 ? -62.690 14.222 18.421 1.00 28.83 76 GLU B N 1
ATOM 2204 C CA . GLU B 1 64 ? -64.124 14.012 18.518 1.00 31.02 76 GLU B CA 1
ATOM 2205 C C . GLU B 1 64 ? -64.815 15.266 18.001 1.00 27.71 76 GLU B C 1
ATOM 2206 O O . GLU B 1 64 ? -64.220 16.344 17.983 1.00 25.51 76 GLU B O 1
ATOM 2212 N N . LYS B 1 65 ? -66.031 15.065 17.502 1.00 24.12 77 LYS B N 1
ATOM 2213 C CA . LYS B 1 65 ? -66.846 16.137 16.981 1.00 25.16 77 LYS B CA 1
ATOM 2214 C C . LYS B 1 65 ? -68.007 16.345 17.943 1.00 23.76 77 LYS B C 1
ATOM 2215 O O . LYS B 1 65 ? -68.598 15.378 18.412 1.00 20.96 77 LYS B O 1
ATOM 2221 N N . ILE B 1 66 ? -68.284 17.620 18.253 1.00 23.48 78 ILE B N 1
ATOM 2222 C CA . ILE B 1 66 ? -69.335 17.988 19.185 1.00 21.65 78 ILE B CA 1
ATOM 2223 C C . ILE B 1 66 ? -70.110 19.149 18.591 1.00 21.49 78 ILE B C 1
ATOM 2224 O O . ILE B 1 66 ? -69.513 20.086 18.062 1.00 21.88 78 ILE B O 1
ATOM 2229 N N . SER B 1 67 ? -71.442 19.064 18.692 1.00 24.12 79 SER B N 1
ATOM 2230 C CA . SER B 1 67 ? -72.334 20.089 18.170 1.00 23.82 79 SER B CA 1
ATOM 2231 C C . SER B 1 67 ? -72.365 21.340 19.044 1.00 22.89 79 SER B C 1
ATOM 2232 O O . SER B 1 67 ? -72.217 21.319 20.283 1.00 21.49 79 SER B O 1
ATOM 2235 N N . VAL B 1 68 ? -72.585 22.446 18.349 1.00 21.29 80 VAL B N 1
ATOM 2236 C CA . VAL B 1 68 ? -72.737 23.700 19.054 1.00 25.15 80 VAL B CA 1
ATOM 2237 C C . VAL B 1 68 ? -74.203 23.884 19.444 1.00 25.14 80 VAL B C 1
ATOM 2238 O O . VAL B 1 68 ? -75.097 23.539 18.673 1.00 25.36 80 VAL B O 1
ATOM 2242 N N . ALA B 1 69 ? -74.407 24.414 20.660 1.00 23.77 81 ALA B N 1
ATOM 2243 C CA . ALA B 1 69 ? -75.715 24.693 21.219 1.00 22.95 81 ALA B CA 1
ATOM 2244 C C . ALA B 1 69 ? -75.987 26.203 21.281 1.00 24.12 81 ALA B C 1
ATOM 2245 O O . ALA B 1 69 ? -77.138 26.605 21.119 1.00 24.58 81 ALA B O 1
ATOM 2247 N N . LYS B 1 70 ? -74.972 27.048 21.560 1.00 19.84 82 LYS B N 1
ATOM 2248 C CA . LYS B 1 70 ? -75.244 28.472 21.694 1.00 20.77 82 LYS B CA 1
ATOM 2249 C C . LYS B 1 70 ? -74.137 29.318 21.062 1.00 20.51 82 LYS B C 1
ATOM 2250 O O . LYS B 1 70 ? -72.968 28.950 21.112 1.00 19.51 82 LYS B O 1
ATOM 2256 N N . ILE B 1 71 ? -74.498 30.492 20.536 1.00 19.83 83 ILE B N 1
ATOM 2257 C CA . ILE B 1 71 ? -73.517 31.432 20.010 1.00 21.52 83 ILE B CA 1
ATOM 2258 C C . ILE B 1 71 ? -73.695 32.795 20.677 1.00 22.34 83 ILE B C 1
ATOM 2259 O O . ILE B 1 71 ? -74.713 33.451 20.491 1.00 26.06 83 ILE B O 1
ATOM 2264 N N . PHE B 1 72 ? -72.692 33.256 21.416 1.00 22.73 84 PHE B N 1
ATOM 2265 C CA . PHE B 1 72 ? -72.678 34.634 21.899 1.00 24.10 84 PHE B CA 1
ATOM 2266 C C . PHE B 1 72 ? -71.678 35.501 21.121 1.00 25.39 84 PHE B C 1
ATOM 2267 O O . PHE B 1 72 ? -70.504 35.546 21.463 1.00 29.06 84 PHE B O 1
ATOM 2275 N N . ALA B 1 73 ? -72.144 36.239 20.110 1.00 26.84 85 ALA B N 1
ATOM 2276 C CA . ALA B 1 73 ? -71.331 37.262 19.461 1.00 27.08 85 ALA B CA 1
ATOM 2277 C C . ALA B 1 73 ? -71.375 38.549 20.273 1.00 25.93 85 ALA B C 1
ATOM 2278 O O . ALA B 1 73 ? -72.439 38.927 20.733 1.00 29.75 85 ALA B O 1
ATOM 2280 N N . HIS B 1 74 ? -70.239 39.263 20.386 1.00 24.89 86 HIS B N 1
ATOM 2281 C CA . HIS B 1 74 ? -70.193 40.493 21.171 1.00 23.19 86 HIS B CA 1
ATOM 2282 C C . HIS B 1 74 ? -71.255 41.508 20.693 1.00 22.69 86 HIS B C 1
ATOM 2283 O O . HIS B 1 74 ? -71.448 41.758 19.502 1.00 21.14 86 HIS B O 1
ATOM 2290 N N . GLU B 1 75 ? -71.944 42.141 21.639 1.00 22.23 87 GLU B N 1
ATOM 2291 C CA . GLU B 1 75 ? -73.080 42.984 21.307 1.00 22.37 87 GLU B CA 1
ATOM 2292 C C . GLU B 1 75 ? -72.631 44.289 20.648 1.00 24.65 87 GLU B C 1
ATOM 2293 O O . GLU B 1 75 ? -73.483 45.014 20.147 1.00 23.30 87 GLU B O 1
ATOM 2299 N N . LYS B 1 76 ? -71.313 44.579 20.666 1.00 24.67 88 LYS B N 1
ATOM 2300 C CA . LYS B 1 76 ? -70.752 45.776 20.074 1.00 25.93 88 LYS B CA 1
ATOM 2301 C C . LYS B 1 76 ? -69.908 45.390 18.873 1.00 27.85 88 LYS B C 1
ATOM 2302 O O . LYS B 1 76 ? -69.108 46.197 18.402 1.00 28.46 88 LYS B O 1
ATOM 2308 N N . TYR B 1 77 ? -70.047 44.152 18.389 1.00 25.51 89 TYR B N 1
ATOM 2309 C CA . TYR B 1 77 ? -69.250 43.768 17.235 1.00 25.53 89 TYR B CA 1
ATOM 2310 C C . TYR B 1 77 ? -69.577 44.715 16.080 1.00 24.57 89 TYR B C 1
ATOM 2311 O O . TYR B 1 77 ? -70.739 44.846 15.747 1.00 22.04 89 TYR B O 1
ATOM 2320 N N . ASP B 1 78 ? -68.558 45.424 15.565 1.00 24.01 90 ASP B N 1
ATOM 2321 C CA . ASP B 1 78 ? -68.609 46.256 14.373 1.00 25.04 90 ASP B CA 1
ATOM 2322 C C . ASP B 1 78 ? -67.969 45.480 13.227 1.00 26.34 90 ASP B C 1
ATOM 2323 O O . ASP B 1 78 ? -66.768 45.246 13.235 1.00 27.63 90 ASP B O 1
ATOM 2328 N N . SER B 1 79 ? -68.771 45.053 12.249 1.00 29.89 91 SER B N 1
ATOM 2329 C CA . SER B 1 79 ? -68.263 44.211 11.173 1.00 31.83 91 SER B CA 1
ATOM 2330 C C . SER B 1 79 ? -67.529 45.058 10.135 1.00 36.23 91 SER B C 1
ATOM 2331 O O . SER B 1 79 ? -66.703 44.530 9.398 1.00 36.49 91 SER B O 1
ATOM 2334 N N . PHE B 1 80 ? -67.829 46.364 10.069 1.00 42.54 92 PHE B N 1
ATOM 2335 C CA . PHE B 1 80 ? -67.106 47.232 9.152 1.00 45.33 92 PHE B CA 1
ATOM 2336 C C . PHE B 1 80 ? -65.712 47.529 9.696 1.00 40.31 92 PHE B C 1
ATOM 2337 O O . PHE B 1 80 ? -64.791 47.735 8.921 1.00 43.41 92 PHE B O 1
ATOM 2345 N N . LYS B 1 81 ? -65.546 47.549 11.021 1.00 39.86 93 LYS B N 1
ATOM 2346 C CA . LYS B 1 81 ? -64.253 47.911 11.589 1.00 34.36 93 LYS B CA 1
ATOM 2347 C C . LYS B 1 81 ? -63.537 46.663 12.106 1.00 29.06 93 LYS B C 1
ATOM 2348 O O . LYS B 1 81 ? -62.391 46.737 12.543 1.00 26.34 93 LYS B O 1
ATOM 2354 N N . ILE B 1 82 ? -64.233 45.525 12.037 1.00 23.26 94 ILE B N 1
ATOM 2355 C CA . ILE B 1 82 ? -63.813 44.305 12.689 1.00 24.65 94 ILE B CA 1
ATOM 2356 C C . ILE B 1 82 ? -63.311 44.626 14.098 1.00 22.67 94 ILE B C 1
ATOM 2357 O O . ILE B 1 82 ? -62.258 44.141 14.539 1.00 23.17 94 ILE B O 1
ATOM 2362 N N . ASP B 1 83 ? -64.095 45.426 14.806 1.00 20.30 95 ASP B N 1
ATOM 2363 C CA . ASP B 1 83 ? -63.749 45.820 16.160 1.00 23.84 95 ASP B CA 1
ATOM 2364 C C . ASP B 1 83 ? -64.697 45.117 17.130 1.00 23.07 95 ASP B C 1
ATOM 2365 O O . ASP B 1 83 ? -65.830 44.824 16.786 1.00 23.87 95 ASP B O 1
ATOM 2370 N N . ASN B 1 84 ? -64.221 44.809 18.338 1.00 23.39 96 ASN B N 1
ATOM 2371 C CA . ASN B 1 84 ? -64.987 44.000 19.275 1.00 22.57 96 ASN B CA 1
ATOM 2372 C C . ASN B 1 84 ? -65.235 42.602 18.689 1.00 23.96 96 ASN B C 1
ATOM 2373 O O . ASN B 1 84 ? -66.345 42.059 18.738 1.00 21.80 96 ASN B O 1
ATOM 2378 N N . ASP B 1 85 ? -64.162 41.991 18.162 1.00 23.85 97 ASP B N 1
ATOM 2379 C CA . ASP B 1 85 ? -64.296 40.799 17.342 1.00 21.43 97 ASP B CA 1
ATOM 2380 C C . ASP B 1 85 ? -64.047 39.545 18.175 1.00 20.16 97 ASP B C 1
ATOM 2381 O O . ASP B 1 85 ? -63.010 38.880 18.061 1.00 17.15 97 ASP B O 1
ATOM 2386 N N . ILE B 1 86 ? -65.047 39.240 18.999 1.00 20.53 98 ILE B N 1
ATOM 2387 C CA . ILE B 1 86 ? -64.992 38.178 19.985 1.00 20.21 98 ILE B CA 1
ATOM 2388 C C . ILE B 1 86 ? -66.375 37.520 20.038 1.00 20.64 98 ILE B C 1
ATOM 2389 O O . ILE B 1 86 ? -67.407 38.180 19.963 1.00 18.51 98 ILE B O 1
ATOM 2394 N N . ALA B 1 87 ? -66.384 36.191 20.126 1.00 21.18 99 ALA B N 1
ATOM 2395 C CA . ALA B 1 87 ? -67.596 35.435 20.414 1.00 22.30 99 ALA B CA 1
ATOM 2396 C C . ALA B 1 87 ? -67.266 34.295 21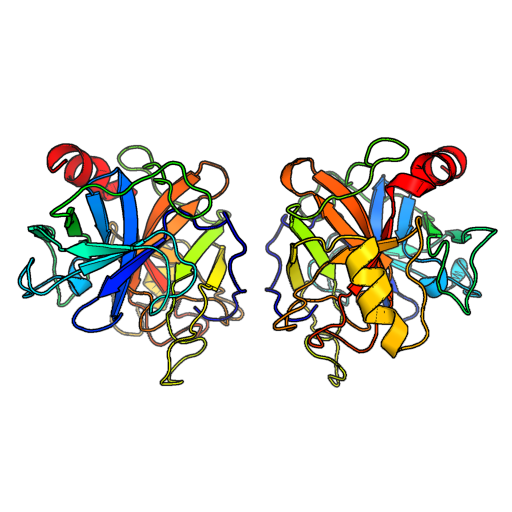.376 1.00 19.96 99 ALA B C 1
ATOM 2397 O O . ALA B 1 87 ? -66.131 33.829 21.457 1.00 18.82 99 ALA B O 1
ATOM 2399 N N . LEU B 1 88 ? -68.314 33.795 22.000 1.00 18.02 100 LEU B N 1
ATOM 2400 C CA . LEU B 1 88 ? -68.248 32.600 22.812 1.00 20.07 100 LEU B CA 1
ATOM 2401 C C . LEU B 1 88 ? -69.207 31.586 22.218 1.00 21.32 100 LEU B C 1
ATOM 2402 O O . LEU B 1 88 ? -70.305 31.924 21.766 1.00 20.93 100 LEU B O 1
ATOM 2407 N N . ILE B 1 89 ? -68.787 30.332 22.273 1.00 21.49 101 ILE B N 1
ATOM 2408 C CA . ILE B 1 89 ? -69.670 29.275 21.852 1.00 22.09 101 ILE B CA 1
ATOM 2409 C C . ILE B 1 89 ? -69.825 28.310 23.017 1.00 22.66 101 ILE B C 1
ATOM 2410 O O . ILE B 1 89 ? -68.870 28.055 23.729 1.00 22.33 101 ILE B O 1
ATOM 2415 N N . LYS B 1 90 ? -71.063 27.845 23.240 1.00 25.62 102 LYS B N 1
ATOM 2416 C CA . LYS B 1 90 ? -71.296 26.768 24.177 1.00 26.44 102 LYS B CA 1
ATOM 2417 C C . LYS B 1 90 ? -71.709 25.534 23.399 1.00 24.53 102 LYS B C 1
ATOM 2418 O O . LYS B 1 90 ? -72.504 25.607 22.477 1.00 23.62 102 LYS B O 1
ATOM 2424 N N . LEU B 1 91 ? -71.120 24.403 23.786 1.00 27.12 103 LEU B N 1
ATOM 2425 C CA . LEU B 1 91 ? -71.281 23.133 23.103 1.00 28.48 103 LEU B CA 1
ATOM 2426 C C . LEU B 1 91 ? -72.477 22.372 23.665 1.00 29.06 103 LEU B C 1
ATOM 2427 O O . LEU B 1 91 ? -72.844 22.547 24.834 1.00 28.96 103 LEU B O 1
ATOM 2432 N N . LYS B 1 92 ? -73.008 21.456 22.851 1.00 30.85 104 LYS B N 1
ATOM 2433 C CA . LYS B 1 92 ? -74.196 20.712 23.263 1.00 33.52 104 LYS B CA 1
ATOM 2434 C C . LYS B 1 92 ? -73.849 19.677 24.325 1.00 32.76 104 LYS B C 1
ATOM 2435 O O . LYS B 1 92 ? -74.699 19.373 25.161 1.00 32.91 104 LYS B O 1
ATOM 2441 N N . THR B 1 93 ? -72.611 19.155 24.262 1.00 31.67 105 THR B N 1
ATOM 2442 C CA . THR B 1 93 ? -72.099 18.085 25.105 1.00 31.37 105 THR B CA 1
ATOM 2443 C C . THR B 1 93 ? -70.667 18.435 25.474 1.00 33.21 105 THR B C 1
ATOM 2444 O O . THR B 1 93 ? -69.956 19.062 24.695 1.00 31.38 105 THR B O 1
ATOM 2448 N N . PRO B 1 94 ? -70.221 18.069 26.691 1.00 32.33 106 PRO B N 1
ATOM 2449 C CA . PRO B 1 94 ? -68.947 18.550 27.214 1.00 30.92 106 PRO B CA 1
ATOM 2450 C C . PRO B 1 94 ? -67.773 17.914 26.485 1.00 29.89 106 PRO B C 1
ATOM 2451 O O . PRO B 1 94 ? -67.899 16.832 25.922 1.00 25.63 106 PRO B O 1
ATOM 2455 N N . MET B 1 95 ? -66.636 18.612 26.506 1.00 28.45 107 MET B N 1
ATOM 2456 C CA . MET B 1 95 ? -65.417 18.039 25.964 1.00 27.35 107 MET B CA 1
ATOM 2457 C C . MET B 1 95 ? -64.728 17.273 27.091 1.00 27.04 107 MET B C 1
ATOM 2458 O O . MET B 1 95 ? -64.720 17.717 28.248 1.00 21.62 107 MET B O 1
ATOM 2463 N N . LYS B 1 96 ? -64.202 16.093 26.749 1.00 27.56 108 LYS B N 1
ATOM 2464 C CA . LYS B 1 96 ? -63.325 15.400 27.670 1.00 29.64 108 LYS B CA 1
ATOM 2465 C C . LYS B 1 96 ? -61.980 16.113 27.618 1.00 29.30 108 LYS B C 1
ATOM 2466 O O . LYS B 1 96 ? -61.290 16.048 26.604 1.00 31.23 108 LYS B O 1
ATOM 2472 N N . LEU B 1 97 ? -61.660 16.848 28.680 1.00 25.36 109 LEU B N 1
ATOM 2473 C CA . LEU B 1 97 ? -60.438 17.628 28.755 1.00 28.52 109 LEU B CA 1
ATOM 2474 C C . LEU B 1 97 ? -59.345 16.857 29.506 1.00 30.33 109 LEU B C 1
ATOM 2475 O O . LEU B 1 97 ? -59.448 15.647 29.715 1.00 27.83 109 LEU B O 1
ATOM 2480 N N . ASP B 1 98 ? -58.262 17.574 29.844 1.00 33.57 110 ASP B N 1
ATOM 2481 C CA . ASP B 1 98 ? -57.094 17.006 30.507 1.00 39.67 110 ASP B CA 1
ATOM 2482 C C . ASP B 1 98 ? -56.568 15.795 29.731 1.00 36.24 110 ASP B C 1
ATOM 2483 O O . ASP B 1 98 ? -56.095 14.828 30.319 1.00 35.57 110 ASP B O 1
ATOM 2488 N N . GLN B 1 99 ? -56.651 15.866 28.401 1.00 33.02 111 GLN B N 1
ATOM 2489 C CA . GLN B 1 99 ? -56.018 14.888 27.542 1.00 31.61 111 GLN B CA 1
ATOM 2490 C C . GLN B 1 99 ? -54.736 15.499 27.000 1.00 32.78 111 GLN B C 1
ATOM 2491 O O . GLN B 1 99 ? -54.464 16.685 27.198 1.00 31.94 111 GLN B O 1
ATOM 2497 N N . LYS B 1 100 ? -53.962 14.676 26.299 1.00 33.28 112 LYS B N 1
ATOM 2498 C CA . LYS B 1 100 ? -52.759 15.118 25.603 1.00 35.13 112 LYS B CA 1
ATOM 2499 C C . LYS B 1 100 ? -53.062 16.335 24.718 1.00 32.30 112 LYS B C 1
ATOM 2500 O O . LYS B 1 100 ? -52.344 17.344 24.730 1.00 31.33 112 LYS B O 1
ATOM 2506 N N . ASN B 1 101 ? -54.142 16.224 23.939 1.00 25.66 113 ASN B N 1
ATOM 2507 C CA . ASN B 1 101 ? -54.419 17.169 22.869 1.00 23.44 113 ASN B CA 1
ATOM 2508 C C . ASN B 1 101 ? -55.743 17.885 23.141 1.00 21.77 113 ASN B C 1
ATOM 2509 O O . ASN B 1 101 ? -56.378 18.320 22.179 1.00 20.47 113 ASN B O 1
ATOM 2514 N N . ALA B 1 102 ? -56.181 17.913 24.425 1.00 21.28 114 ALA B N 1
ATOM 2515 C CA . ALA B 1 102 ? -57.391 18.623 24.842 1.00 21.36 114 ALA B CA 1
ATOM 2516 C C . ALA B 1 102 ? -57.240 19.110 26.280 1.00 23.67 114 ALA B C 1
ATOM 2517 O O . ALA B 1 102 ? -57.408 18.331 27.220 1.00 24.57 114 ALA B O 1
ATOM 2519 N N . LYS B 1 103 ? -56.902 20.399 26.431 1.00 25.72 115 LYS B N 1
ATOM 2520 C CA . LYS B 1 103 ? -56.888 21.103 27.706 1.00 25.79 115 LYS B CA 1
ATOM 2521 C C . LYS B 1 103 ? -57.385 22.525 27.457 1.00 27.93 115 LYS B C 1
ATOM 2522 O O . LYS B 1 103 ? -57.309 23.051 26.345 1.00 30.25 115 LYS B O 1
ATOM 2528 N N . ALA B 1 104 ? -57.906 23.142 28.504 1.00 22.13 116 ALA B N 1
ATOM 2529 C CA . ALA B 1 104 ? -58.297 24.529 28.419 1.00 23.97 116 ALA B CA 1
ATOM 2530 C C . ALA B 1 104 ? -57.047 25.379 28.627 1.00 22.52 116 ALA B C 1
ATOM 2531 O O . ALA B 1 104 ? -56.144 24.989 29.353 1.00 22.84 116 ALA B O 1
ATOM 2533 N N . VAL B 1 105 ? -57.004 26.542 27.988 1.00 21.15 117 VAL B N 1
ATOM 2534 C CA . VAL B 1 105 ? -55.991 27.532 28.305 1.00 21.63 117 VAL B CA 1
ATOM 2535 C C . VAL B 1 105 ? -56.639 28.556 29.248 1.00 21.87 117 VAL B C 1
ATOM 2536 O O . VAL B 1 105 ? -57.864 28.665 29.313 1.00 21.66 117 VAL B O 1
ATOM 2540 N N . GLY B 1 106 ? -55.821 29.272 30.025 1.00 26.00 118 GLY B N 1
ATOM 2541 C CA . GLY B 1 106 ? -56.308 30.278 30.966 1.00 23.90 118 GLY B CA 1
ATOM 2542 C C . GLY B 1 106 ? -56.527 31.641 30.310 1.00 25.97 118 GLY B C 1
ATOM 2543 O O . GLY B 1 106 ? -56.185 31.852 29.133 1.00 25.89 118 GLY B O 1
ATOM 2544 N N . LEU B 1 107 ? -57.152 32.535 31.087 1.00 25.99 119 LEU B N 1
ATOM 2545 C CA . LEU B 1 107 ? -57.445 33.901 30.688 1.00 24.30 119 LEU B CA 1
ATOM 2546 C C . LEU B 1 107 ? -56.517 34.854 31.414 1.00 24.12 119 LEU B C 1
ATOM 2547 O O . LEU B 1 107 ? -56.231 34.709 32.605 1.00 27.19 119 LEU B O 1
ATOM 2552 N N . PRO B 1 108 ? -56.114 35.916 30.703 1.00 22.27 120 PRO B N 1
ATOM 2553 C CA . PRO B 1 108 ? -55.249 36.941 31.281 1.00 22.08 120 PRO B CA 1
ATOM 2554 C C . PRO B 1 108 ? -56.091 37.793 32.225 1.00 20.56 120 PRO B C 1
ATOM 2555 O O . PRO B 1 108 ? -57.300 37.703 32.211 1.00 21.31 120 PRO B O 1
ATOM 2559 N N . ALA B 1 109 ? -55.440 38.603 33.056 1.00 24.00 121 ALA B N 1
ATOM 2560 C CA . ALA B 1 109 ? -56.093 39.520 33.993 1.00 25.64 121 ALA B CA 1
ATOM 2561 C C . ALA B 1 109 ? -56.903 40.586 33.260 1.00 24.51 121 ALA B C 1
ATOM 2562 O O . ALA B 1 109 ? -56.667 40.904 32.096 1.00 25.94 121 ALA B O 1
ATOM 2564 N N . LYS B 1 110 ? -57.880 41.144 33.963 1.00 27.14 122 LYS B N 1
ATOM 2565 C CA . LYS B 1 110 ? -58.812 42.058 33.346 1.00 26.80 122 LYS B CA 1
ATOM 2566 C C . LYS B 1 110 ? -58.036 43.301 32.938 1.00 28.63 122 LYS B C 1
ATOM 2567 O O . LYS B 1 110 ? -57.259 43.813 33.749 1.00 29.21 122 LYS B O 1
ATOM 2573 N N . GLY B 1 111 ? -58.204 43.733 31.672 1.00 25.03 123 GLY B N 1
ATOM 2574 C CA . GLY B 1 111 ? -57.649 44.990 31.190 1.00 21.27 123 GLY B CA 1
ATOM 2575 C C . GLY B 1 111 ? -56.165 44.899 30.827 1.00 23.89 123 GLY B C 1
ATOM 2576 O O . GLY B 1 111 ? -55.516 45.888 30.479 1.00 22.25 123 GLY B O 1
ATOM 2577 N N . SER B 1 112 ? -55.597 43.695 30.907 1.00 26.22 124 SER B N 1
ATOM 2578 C CA . SER B 1 112 ? -54.219 43.530 30.487 1.00 26.87 124 SER B CA 1
ATOM 2579 C C . SER B 1 112 ? -54.059 43.712 28.976 1.00 27.14 124 SER B C 1
ATOM 2580 O O . SER B 1 112 ? -55.005 43.721 28.180 1.00 22.38 124 SER B O 1
ATOM 2583 N N . ASP B 1 113 ? -52.800 43.948 28.627 1.00 31.67 125 ASP B N 1
ATOM 2584 C CA . ASP B 1 113 ? -52.366 44.179 27.270 1.00 33.22 125 ASP B CA 1
ATOM 2585 C C . ASP B 1 113 ? -51.048 43.420 27.084 1.00 34.27 125 ASP B C 1
ATOM 2586 O O . ASP B 1 113 ? -50.458 42.931 28.047 1.00 32.36 125 ASP B O 1
ATOM 2591 N N . VAL B 1 114 ? -50.618 43.314 25.824 1.00 30.81 126 VAL B N 1
ATOM 2592 C CA . VAL B 1 114 ? -49.289 42.862 25.479 1.00 32.25 126 VAL B CA 1
ATOM 2593 C C . VAL B 1 114 ? -48.471 44.114 25.173 1.00 31.36 126 VAL B C 1
ATOM 2594 O O . VAL B 1 114 ? -49.067 45.143 24.870 1.00 32.52 126 VAL B O 1
ATOM 2598 N N . LYS B 1 115 ? -47.135 44.029 25.289 1.00 34.54 127 LYS B N 1
ATOM 2599 C CA . LYS B 1 115 ? -46.225 45.138 24.990 1.00 37.89 127 LYS B CA 1
ATOM 2600 C C . LYS B 1 115 ? -45.208 44.715 23.927 1.00 37.34 127 LYS B C 1
ATOM 2601 O O . LYS B 1 115 ? -45.09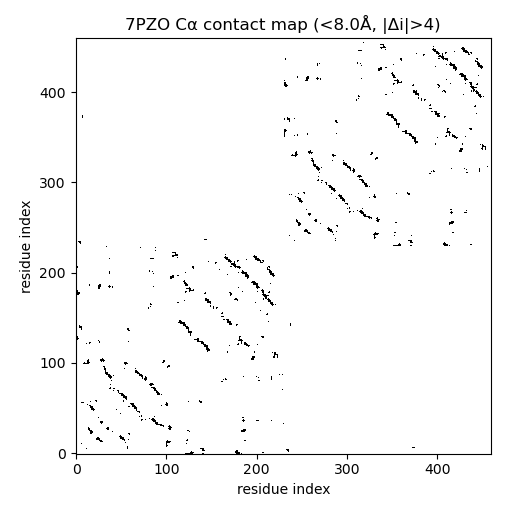6 43.528 23.620 1.00 38.13 127 LYS B O 1
ATOM 2607 N N . VAL B 1 116 ? -44.464 45.691 23.386 1.00 33.23 128 VAL B N 1
ATOM 2608 C CA . VAL B 1 116 ? -43.277 45.385 22.606 1.00 38.15 128 VAL B CA 1
ATOM 2609 C C . VAL B 1 116 ? -42.285 44.578 23.454 1.00 37.26 128 VAL B C 1
ATOM 2610 O O . VAL B 1 116 ? -42.050 44.868 24.635 1.00 32.49 128 VAL B O 1
ATOM 2614 N N . GLY B 1 117 ? -41.704 43.538 22.837 1.00 36.37 129 GLY B N 1
ATOM 2615 C CA . GLY B 1 117 ? -40.853 42.619 23.578 1.00 32.50 129 GLY B CA 1
ATOM 2616 C C . GLY B 1 117 ? -41.561 41.310 23.922 1.00 34.26 129 GLY B C 1
ATOM 2617 O O . GLY B 1 117 ? -40.909 40.294 24.158 1.00 36.22 129 GLY B O 1
ATOM 2618 N N . ASP B 1 118 ? -42.896 41.310 23.955 1.00 31.29 130 ASP B N 1
ATOM 2619 C CA . ASP B 1 118 ? -43.579 40.049 24.194 1.00 33.34 130 ASP B CA 1
ATOM 2620 C C . ASP B 1 118 ? -43.630 39.260 22.889 1.00 29.96 130 ASP B C 1
ATOM 2621 O O . ASP B 1 118 ? -43.621 39.842 21.794 1.00 28.58 130 ASP B O 1
ATOM 2626 N N . GLN B 1 119 ? -43.681 37.934 23.056 1.00 26.20 131 GLN B N 1
ATOM 2627 C CA . GLN B 1 119 ? -43.957 37.018 21.971 1.00 25.75 131 GLN B CA 1
ATOM 2628 C C . GLN B 1 119 ? -45.204 36.238 22.315 1.00 23.50 131 GLN B C 1
ATOM 2629 O O . GLN B 1 119 ? -45.415 35.865 23.472 1.00 24.79 131 GLN B O 1
ATOM 2635 N N . VAL B 1 120 ? -45.969 35.953 21.263 1.00 22.63 132 VAL B N 1
ATOM 2636 C CA . VAL B 1 120 ? -47.188 35.163 21.368 1.00 22.95 132 VAL B CA 1
ATOM 2637 C C . VAL B 1 120 ? -47.171 34.068 20.305 1.00 24.29 132 VAL B C 1
ATOM 2638 O O . VAL B 1 120 ? -46.685 34.295 19.194 1.00 29.78 132 VAL B O 1
ATOM 2642 N N . ARG B 1 121 ? -47.767 32.923 20.641 1.00 22.88 133 ARG B N 1
ATOM 2643 C CA . ARG B 1 121 ? -47.932 31.798 19.739 1.00 23.92 133 ARG B CA 1
ATOM 2644 C C . ARG B 1 121 ? -49.351 31.789 19.156 1.00 25.08 133 ARG B C 1
ATOM 2645 O O . ARG B 1 121 ? -50.319 31.794 19.906 1.00 24.53 133 ARG B O 1
ATOM 2653 N N . VAL B 1 122 ? -49.445 31.749 17.812 1.00 26.18 134 VAL B N 1
ATOM 2654 C CA . VAL B 1 122 ? -50.668 31.657 17.011 1.00 22.78 134 VAL B CA 1
ATOM 2655 C C . VAL B 1 122 ? -50.749 30.282 16.336 1.00 23.96 134 VAL B C 1
ATOM 2656 O O . VAL B 1 122 ? -49.794 29.779 15.742 1.00 23.18 134 VAL B O 1
ATOM 2660 N N . SER B 1 123 ? -51.900 29.637 16.450 1.00 24.56 135 SER B N 1
ATOM 2661 C CA . SER B 1 123 ? -52.029 28.312 15.870 1.00 24.59 135 SER B CA 1
ATOM 2662 C C . SER B 1 123 ? -53.292 28.230 15.017 1.00 22.47 135 SER B C 1
ATOM 2663 O O . SER B 1 123 ? -54.239 28.987 15.226 1.00 20.90 135 SER B O 1
ATOM 2666 N N . GLY B 1 124 ? -53.282 27.302 14.059 1.00 21.13 136 GLY B N 1
ATOM 2667 C CA . GLY B 1 124 ? -54.498 26.895 13.368 1.00 19.49 136 GLY B CA 1
ATOM 2668 C C . GLY B 1 124 ? -54.147 26.099 12.109 1.00 20.15 136 GLY B C 1
ATOM 2669 O O . GLY B 1 124 ? -52.965 25.775 11.885 1.00 18.26 136 GLY B O 1
ATOM 2670 N N . TRP B 1 125 ? -55.189 25.810 11.323 1.00 17.80 137 TRP B N 1
ATOM 2671 C CA . TRP B 1 125 ? -55.111 25.094 10.072 1.00 19.23 137 TRP B CA 1
ATOM 2672 C C . TRP B 1 125 ? -55.222 26.045 8.880 1.00 19.68 137 TRP B C 1
ATOM 2673 O O . TRP B 1 125 ? -55.559 25.595 7.784 1.00 21.94 137 TRP B O 1
ATOM 2684 N N . GLY B 1 126 ? -54.910 27.341 9.052 1.00 19.38 138 GLY B N 1
ATOM 2685 C CA . GLY B 1 126 ? -55.116 28.284 7.959 1.00 18.79 138 GLY B CA 1
ATOM 2686 C C . GLY B 1 126 ? -54.092 28.056 6.840 1.00 22.18 138 GLY B C 1
ATOM 2687 O O . GLY B 1 126 ? -53.117 27.341 7.048 1.00 20.05 138 GLY B O 1
ATOM 2688 N N . TYR B 1 127 ? -54.304 28.648 5.652 1.00 23.03 139 TYR B N 1
ATOM 2689 C CA . TYR B 1 127 ? -53.347 28.599 4.546 1.00 25.59 139 TYR B CA 1
ATOM 2690 C C . TYR B 1 127 ? -51.914 28.821 5.032 1.00 25.94 139 TYR B C 1
ATOM 2691 O O . TYR B 1 127 ? -51.703 29.626 5.947 1.00 26.20 139 TYR B O 1
ATOM 2700 N N . LEU B 1 128 ? -50.936 28.155 4.381 1.00 24.95 140 LEU B N 1
ATOM 2701 C CA . LEU B 1 128 ? -49.531 28.211 4.780 1.00 25.74 140 LEU B CA 1
ATOM 2702 C C . LEU B 1 128 ? -48.832 29.402 4.116 1.00 28.54 140 LEU B C 1
ATOM 2703 O O . LEU B 1 128 ? -47.722 29.791 4.489 1.00 28.21 140 LEU B O 1
ATOM 2708 N N . GLU B 1 129 ? -49.500 29.987 3.119 1.00 33.98 141 GLU B N 1
ATOM 2709 C CA . GLU B 1 129 ? -49.106 31.274 2.572 1.00 34.85 141 GLU B CA 1
ATOM 2710 C C . GLU B 1 129 ? -50.326 31.950 1.947 1.00 35.17 141 GLU B C 1
ATOM 2711 O O . GLU B 1 129 ? -51.372 31.330 1.710 1.00 37.22 141 GLU B O 1
ATOM 2717 N N . GLU B 1 130 ? -50.160 33.240 1.670 1.00 33.18 142 GLU B N 1
ATOM 2718 C CA . GLU B 1 130 ? -51.196 34.074 1.106 1.00 32.88 142 GLU B CA 1
ATOM 2719 C C . GLU B 1 130 ? -51.616 33.492 -0.242 1.00 33.89 142 GLU B C 1
ATOM 2720 O O . GLU B 1 130 ? -50.767 33.144 -1.070 1.00 31.15 142 GLU B O 1
ATOM 2726 N N . GLY B 1 131 ? -52.936 33.342 -0.413 1.00 34.39 143 GLY B N 1
ATOM 2727 C CA . GLY B 1 131 ? -53.544 32.898 -1.661 1.00 42.70 143 GLY B CA 1
ATOM 2728 C C . GLY B 1 131 ? -53.113 31.510 -2.148 1.00 45.30 143 GLY B C 1
ATOM 2729 O O . GLY B 1 131 ? -53.050 31.262 -3.349 1.00 52.55 143 GLY B O 1
ATOM 2730 N N . SER B 1 132 ? -52.834 30.583 -1.233 1.00 45.45 144 SER B N 1
ATOM 2731 C CA . SER B 1 132 ? -52.542 29.223 -1.658 1.00 48.88 144 SER B CA 1
ATOM 2732 C C . SER B 1 132 ? -53.733 28.373 -1.260 1.00 47.35 144 SER B C 1
ATOM 2733 O O . SER B 1 132 ? -53.851 28.030 -0.094 1.00 63.21 144 SER B O 1
ATOM 2736 N N . TYR B 1 133 ? -54.629 28.079 -2.195 1.00 45.81 145 TYR B N 1
ATOM 2737 C CA . TYR B 1 133 ? -56.003 27.879 -1.762 1.00 50.65 145 TYR B CA 1
ATOM 2738 C C . TYR B 1 133 ? -56.221 26.444 -1.303 1.00 51.15 145 TYR B C 1
ATOM 2739 O O . TYR B 1 133 ? -56.927 25.677 -1.957 1.00 51.81 145 TYR B O 1
ATOM 2748 N N . SER B 1 134 ? -55.608 26.110 -0.159 1.00 45.92 146 SER B N 1
ATOM 2749 C CA . SER B 1 134 ? -55.777 24.808 0.464 1.00 42.25 146 SER B CA 1
ATOM 2750 C C . SER B 1 134 ? -55.315 24.871 1.916 1.00 36.99 146 SER B C 1
ATOM 2751 O O . SER B 1 134 ? -54.363 25.573 2.228 1.00 38.32 146 SER B O 1
ATOM 2754 N N . LEU B 1 135 ? -56.008 24.127 2.785 1.00 32.44 147 LEU B N 1
ATOM 2755 C CA . LEU B 1 135 ? -55.701 24.090 4.202 1.00 30.89 147 LEU B CA 1
ATOM 2756 C C . LEU B 1 135 ? -54.680 22.988 4.419 1.00 28.44 147 LEU B C 1
ATOM 2757 O O . LEU B 1 135 ? -54.849 21.914 3.871 1.00 28.84 147 LEU B O 1
ATOM 2762 N N . PRO B 1 136 ? -53.630 23.216 5.238 1.00 26.27 148 PRO B N 1
ATOM 2763 C CA . PRO B 1 136 ? -52.797 22.132 5.747 1.00 27.94 148 PRO B CA 1
ATOM 2764 C C . PRO B 1 136 ? -53.761 21.202 6.472 1.00 27.69 148 PRO B C 1
ATOM 2765 O O . PRO B 1 136 ? -54.798 21.651 6.955 1.00 26.43 148 PRO B O 1
ATOM 2769 N N . SER B 1 137 ? -53.420 19.915 6.534 1.00 26.42 149 SER B N 1
ATOM 2770 C CA . SER B 1 137 ? -54.233 18.975 7.278 1.00 27.51 149 SER B CA 1
ATOM 2771 C C . SER B 1 137 ? -53.792 18.958 8.747 1.00 27.13 149 SER B C 1
ATOM 2772 O O . SER B 1 137 ? -54.583 18.672 9.644 1.00 29.08 149 SER B O 1
ATOM 2775 N N . GLU B 1 138 ? -52.544 19.369 9.006 1.00 27.14 150 GLU B N 1
ATOM 2776 C CA . GLU B 1 138 ? -51.969 19.284 10.339 1.00 24.46 150 GLU B CA 1
ATOM 2777 C C . GLU B 1 138 ? -51.898 20.666 10.989 1.00 22.50 150 GLU B C 1
ATOM 2778 O O . GLU B 1 138 ? -51.728 21.678 10.311 1.00 21.44 150 GLU B O 1
ATOM 2784 N N . LEU B 1 139 ? -51.998 20.708 12.322 1.00 20.17 151 LEU B N 1
ATOM 2785 C CA . LEU B 1 139 ? -52.077 21.986 13.016 1.00 16.67 151 LEU B CA 1
ATOM 2786 C C . LEU B 1 139 ? -50.718 22.661 12.909 1.00 15.87 151 LEU B C 1
ATOM 2787 O O . LEU B 1 139 ? -49.703 21.989 13.012 1.00 15.49 151 LEU B O 1
ATOM 2792 N N . ARG B 1 140 ? -50.695 23.980 12.669 1.00 16.18 152 ARG B N 1
ATOM 2793 C CA . ARG B 1 140 ? -49.446 24.736 12.676 1.00 18.51 152 ARG B CA 1
ATOM 2794 C C . ARG B 1 140 ? -49.434 25.688 13.869 1.00 19.66 152 ARG B C 1
ATOM 2795 O O . ARG B 1 140 ? -50.482 26.093 14.372 1.00 22.62 152 ARG B O 1
ATOM 2803 N N . ARG B 1 141 ? -48.235 26.091 14.291 1.00 20.11 153 ARG B N 1
ATOM 2804 C CA . ARG B 1 141 ? -48.132 27.150 15.276 1.00 19.27 153 ARG B CA 1
ATOM 2805 C C . ARG B 1 141 ? -46.964 28.000 14.839 1.00 19.60 153 ARG B C 1
ATOM 2806 O O . ARG B 1 141 ? -45.963 27.456 14.351 1.00 22.27 153 ARG B O 1
ATOM 2814 N N . VAL B 1 142 ? -47.071 29.307 15.095 1.00 18.78 154 VAL B N 1
ATOM 2815 C CA . VAL B 1 142 ? -45.934 30.186 14.905 1.00 19.11 154 VAL B CA 1
ATOM 2816 C C . VAL B 1 142 ? -45.798 31.084 16.132 1.00 20.37 154 VAL B C 1
ATOM 2817 O O . VAL B 1 142 ? -46.796 31.457 16.749 1.00 19.42 154 VAL B O 1
ATOM 2821 N N . ASP B 1 143 ? -44.562 31.476 16.447 1.00 23.20 155 ASP B N 1
ATOM 2822 C CA . ASP B 1 143 ? -44.322 32.441 17.514 1.00 27.98 155 ASP B CA 1
ATOM 2823 C C . ASP B 1 143 ? -43.963 33.778 16.885 1.00 26.38 155 ASP B C 1
ATOM 2824 O O . ASP B 1 143 ? -42.998 33.861 16.141 1.00 28.15 155 ASP B O 1
ATOM 2829 N N . ILE B 1 144 ? -44.765 34.808 17.169 1.00 24.55 156 ILE B N 1
ATOM 2830 C CA . ILE B 1 144 ? -44.422 36.116 16.670 1.00 23.84 156 ILE B CA 1
ATOM 2831 C C . ILE B 1 144 ? -44.171 37.075 17.825 1.00 24.75 156 ILE B C 1
ATOM 2832 O O . ILE B 1 144 ? -44.597 36.875 18.981 1.00 24.11 156 ILE B O 1
ATOM 2837 N N . ALA B 1 145 ? -43.439 38.118 17.445 1.00 19.78 157 ALA B N 1
ATOM 2838 C CA . ALA B 1 145 ? -43.189 39.302 18.233 1.00 21.89 157 ALA B CA 1
ATOM 2839 C C . ALA B 1 145 ? -44.440 40.168 18.228 1.00 22.15 157 ALA B C 1
ATOM 2840 O O . ALA B 1 145 ? -45.069 40.367 17.172 1.00 24.62 157 ALA B O 1
ATOM 2842 N N . VAL B 1 146 ? -44.721 40.759 19.384 1.00 22.24 158 VAL B N 1
ATOM 2843 C CA . VAL B 1 146 ? -45.741 41.800 19.463 1.00 24.89 158 VAL B CA 1
ATOM 2844 C C . VAL B 1 146 ? -45.239 43.077 18.797 1.00 26.72 158 VAL B C 1
ATOM 2845 O O . VAL B 1 146 ? -44.061 43.414 18.894 1.00 25.03 158 VAL B O 1
ATOM 2849 N N . VAL B 1 147 ? -46.165 43.738 18.093 1.00 27.24 159 VAL B N 1
ATOM 2850 C CA . VAL B 1 147 ? -45.969 45.033 17.468 1.00 27.33 159 VAL B CA 1
ATOM 2851 C C . VAL B 1 147 ? -46.858 46.013 18.219 1.00 27.72 159 VAL B C 1
ATOM 2852 O O . VAL B 1 147 ? -48.035 45.721 18.440 1.00 27.85 159 VAL B O 1
ATOM 2856 N N . SER B 1 148 ? -46.279 47.129 18.675 1.00 28.44 160 SER B N 1
ATOM 2857 C CA . SER B 1 148 ? -47.014 48.112 19.462 1.00 31.49 160 SER B CA 1
ATOM 2858 C C . SER B 1 148 ? -48.288 48.530 18.715 1.00 31.35 160 SER B C 1
ATOM 2859 O O . SER B 1 148 ? -48.300 48.607 17.477 1.00 31.18 160 SER B O 1
ATOM 2862 N N . ARG B 1 149 ? -49.361 48.813 19.475 1.00 34.45 161 ARG B N 1
ATOM 2863 C CA . ARG B 1 149 ? -50.591 49.377 18.912 1.00 33.57 161 ARG B CA 1
ATOM 2864 C C . ARG B 1 149 ? -50.293 50.597 18.037 1.00 29.67 161 ARG B C 1
ATOM 2865 O O . ARG B 1 149 ? -50.778 50.670 16.903 1.00 29.43 161 ARG B O 1
ATOM 2873 N N . LYS B 1 150 ? -49.505 51.549 18.578 1.00 28.79 162 LYS B N 1
ATOM 2874 C CA . LYS B 1 150 ? -49.181 52.787 17.870 1.00 31.67 162 LYS B CA 1
ATOM 2875 C C . LYS B 1 150 ? -48.605 52.452 16.496 1.00 28.47 162 LYS B C 1
ATOM 2876 O O . LYS B 1 150 ? -49.064 52.964 15.464 1.00 26.60 162 LYS B O 1
ATOM 2882 N N . GLU B 1 151 ? -47.606 51.566 16.497 1.00 26.79 163 GLU B N 1
ATOM 2883 C CA . GLU B 1 151 ? -46.927 51.263 15.249 1.00 28.60 163 GLU B CA 1
ATOM 2884 C C . GLU B 1 151 ? -47.900 50.569 14.302 1.00 26.20 163 GLU B C 1
ATOM 2885 O O . GLU B 1 151 ? -48.043 50.950 13.138 1.00 23.60 163 GLU B O 1
ATOM 2891 N N . CYS B 1 152 ? -48.559 49.528 14.823 1.00 26.59 164 CYS B N 1
ATOM 2892 C CA . CYS B 1 152 ? -49.500 48.796 14.008 1.00 28.99 164 CYS B CA 1
ATOM 2893 C C . CYS B 1 152 ? -50.513 49.796 13.436 1.00 29.27 164 CYS B C 1
ATOM 2894 O O . CYS B 1 152 ? -50.850 49.723 12.247 1.00 28.87 164 CYS B O 1
ATOM 2897 N N . ASN B 1 153 ? -50.960 50.760 14.269 1.00 25.60 165 ASN B N 1
ATOM 2898 C CA . ASN B 1 153 ? -51.985 51.702 13.816 1.00 26.46 165 ASN B CA 1
ATOM 2899 C C . ASN B 1 153 ? -51.443 52.522 12.656 1.00 28.63 165 ASN B C 1
ATOM 2900 O O . ASN B 1 153 ? -52.148 52.686 11.645 1.00 23.24 165 ASN B O 1
ATOM 2905 N N . GLU B 1 154 ? -50.173 52.976 12.789 1.00 27.27 166 GLU B N 1
ATOM 2906 C CA . GLU B 1 154 ? -49.599 53.740 11.688 1.00 31.29 166 GLU B CA 1
ATOM 2907 C C . GLU B 1 154 ? -49.449 52.895 10.438 1.00 30.38 166 GLU B C 1
ATOM 2908 O O . GLU B 1 154 ? -49.606 53.417 9.334 1.00 30.64 166 GLU B O 1
ATOM 2914 N N . LEU B 1 155 ? -49.136 51.608 10.633 1.00 30.87 167 LEU B N 1
ATOM 2915 C CA . LEU B 1 155 ? -48.915 50.724 9.501 1.00 32.23 167 LEU B CA 1
ATOM 2916 C C . LEU B 1 155 ? -50.225 50.574 8.736 1.00 31.82 167 LEU B C 1
ATOM 2917 O O . LEU B 1 155 ? -50.269 50.776 7.520 1.00 34.87 167 LEU B O 1
ATOM 2922 N N . TYR B 1 156 ? -51.303 50.290 9.464 1.00 30.40 168 TYR B N 1
ATOM 2923 C CA . TYR B 1 156 ? -52.608 50.226 8.826 1.00 31.13 168 TYR B CA 1
ATOM 2924 C C . TYR B 1 156 ? -53.128 51.603 8.421 1.00 33.57 168 TYR B C 1
ATOM 2925 O O . TYR B 1 156 ? -54.021 51.666 7.575 1.00 36.35 168 TYR B O 1
ATOM 2934 N N . SER B 1 157 ? -52.564 52.687 8.985 1.00 35.82 169 SER B N 1
ATOM 2935 C CA . SER B 1 157 ? -53.108 54.021 8.760 1.00 41.87 169 SER B CA 1
ATOM 2936 C C . SER B 1 157 ? -52.855 54.447 7.329 1.00 44.55 169 SER B C 1
ATOM 2937 O O . SER B 1 157 ? -52.643 55.618 7.061 1.00 61.11 169 SER B O 1
ATOM 2940 N N . LYS B 1 158 ? -52.885 53.477 6.427 1.00 43.37 170 LYS B N 1
ATOM 2941 C CA . LYS B 1 158 ? -52.317 53.618 5.107 1.00 48.15 170 LYS B CA 1
ATOM 2942 C C . LYS B 1 158 ? -53.138 52.760 4.160 1.00 48.11 170 LYS B C 1
ATOM 2943 O O . LYS B 1 158 ? -53.249 53.083 2.987 1.00 56.49 170 LYS B O 1
ATOM 2949 N N . ALA B 1 159 ? -53.688 51.666 4.701 1.00 49.10 171 ALA B N 1
ATOM 2950 C CA . ALA B 1 159 ? -54.813 50.939 4.128 1.00 46.22 171 ALA B CA 1
ATOM 2951 C C . ALA B 1 159 ? -56.121 51.496 4.691 1.00 43.83 171 ALA B C 1
ATOM 2952 O O . ALA B 1 159 ? -57.135 50.804 4.675 1.00 43.53 171 ALA B O 1
ATOM 2954 N N . ASN B 1 160 ? -56.080 52.729 5.222 1.00 45.84 172 ASN B N 1
ATOM 2955 C CA . ASN B 1 160 ? -57.281 53.426 5.664 1.00 44.25 172 ASN B CA 1
ATOM 2956 C C . ASN B 1 160 ? -57.949 52.665 6.825 1.00 43.52 172 ASN B C 1
ATOM 2957 O O . ASN B 1 160 ? -59.150 52.809 7.088 1.00 47.74 172 ASN B O 1
ATOM 2962 N N . ALA B 1 161 ? -57.177 51.851 7.555 1.00 36.72 173 ALA B N 1
ATOM 2963 C CA . ALA B 1 161 ? -57.784 51.022 8.586 1.00 33.52 173 ALA B CA 1
ATOM 2964 C C . ALA B 1 161 ? -57.280 51.470 9.950 1.00 33.05 173 ALA B C 1
ATOM 2965 O O . ALA B 1 161 ? -56.209 52.057 10.047 1.00 38.13 173 ALA B O 1
ATOM 2967 N N . GLU B 1 162 ? -58.057 51.182 10.993 1.00 32.76 174 GLU B N 1
ATOM 2968 C CA . GLU B 1 162 ? -57.736 51.625 12.341 1.00 35.01 174 GLU B CA 1
ATOM 2969 C C . GLU B 1 162 ? -57.525 50.413 13.259 1.00 29.70 174 GLU B C 1
ATOM 2970 O O . GLU B 1 162 ? -58.353 49.522 13.363 1.00 24.62 174 GLU B O 1
ATOM 2976 N N . VAL B 1 163 ? -56.401 50.389 13.958 1.00 24.10 175 VAL B N 1
ATOM 2977 C CA . VAL B 1 163 ? -56.211 49.364 14.965 1.00 25.75 175 VAL B CA 1
ATOM 2978 C C . VAL B 1 163 ? -56.665 49.957 16.300 1.00 27.33 175 VAL B C 1
ATOM 2979 O O . VAL B 1 163 ? -56.003 50.839 16.820 1.00 27.74 175 VAL B O 1
ATOM 2983 N N . THR B 1 164 ? -57.818 49.525 16.820 1.00 26.36 176 THR B N 1
ATOM 2984 C CA . THR B 1 164 ? -58.400 50.198 17.971 1.00 26.46 176 THR B CA 1
ATOM 2985 C C . THR B 1 164 ? -57.730 49.679 19.229 1.00 27.44 176 THR B C 1
ATOM 2986 O O . THR B 1 164 ? -56.947 48.741 19.156 1.00 31.44 176 THR B O 1
ATOM 2990 N N . ASP B 1 165 ? -58.146 50.214 20.375 1.00 26.22 177 ASP B N 1
ATOM 2991 C CA . ASP B 1 165 ? -57.763 49.735 21.693 1.00 29.28 177 ASP B CA 1
ATOM 2992 C C . ASP B 1 165 ? -58.180 48.286 21.971 1.00 28.07 177 ASP B C 1
ATOM 2993 O O . ASP B 1 165 ? -57.637 47.638 22.865 1.00 27.89 177 ASP B O 1
ATOM 2998 N N . ASN B 1 166 ? -59.192 47.787 21.264 1.00 25.57 178 ASN B N 1
ATOM 2999 C CA . ASN B 1 166 ? -59.679 46.446 21.528 1.00 24.28 178 ASN B CA 1
ATOM 3000 C C . ASN B 1 166 ? -58.863 45.411 20.750 1.00 23.49 178 ASN B C 1
ATOM 3001 O O . ASN B 1 166 ? -59.317 44.282 20.569 1.00 24.00 178 ASN B O 1
ATOM 3006 N N . MET B 1 167 ? -57.677 45.811 20.279 1.00 20.95 179 MET B N 1
ATOM 3007 C CA . MET B 1 167 ? -56.949 45.053 19.278 1.00 21.85 179 MET B CA 1
ATOM 3008 C C . MET B 1 167 ? -55.467 45.059 19.637 1.00 22.72 179 MET B C 1
ATOM 3009 O O . MET B 1 167 ? -54.994 46.032 20.207 1.00 22.82 179 MET B O 1
ATOM 3014 N N . ILE B 1 168 ? -54.751 43.954 19.346 1.00 25.67 180 ILE B N 1
ATOM 3015 C CA . ILE B 1 168 ? -53.297 43.846 19.493 1.00 25.26 180 ILE B CA 1
ATOM 3016 C C . ILE B 1 168 ? -52.713 43.317 18.185 1.00 24.39 180 ILE B C 1
ATOM 3017 O O . ILE B 1 168 ? -53.422 42.750 17.363 1.00 25.44 180 ILE B O 1
ATOM 3022 N N . CYS B 1 169 ? -51.403 43.495 18.006 1.00 27.51 181 CYS B N 1
ATOM 3023 C CA . CYS B 1 169 ? -50.772 43.168 16.735 1.00 29.94 181 CYS B CA 1
ATOM 3024 C C . CYS B 1 169 ? -49.509 42.344 16.948 1.00 29.60 181 CYS B C 1
ATOM 3025 O O . CYS B 1 169 ? -48.790 42.476 17.944 1.00 29.72 181 CYS B O 1
ATOM 3028 N N . GLY B 1 170 ? -49.275 41.471 15.976 1.00 29.65 182 GLY B N 1
ATOM 3029 C CA . GLY B 1 170 ? -48.106 40.620 15.949 1.00 25.24 182 GLY B CA 1
ATOM 3030 C C . GLY B 1 170 ? -47.672 40.484 14.501 1.00 26.88 182 GLY B C 1
ATOM 3031 O O . GLY B 1 170 ? -48.509 40.540 13.589 1.00 25.75 182 GLY B O 1
ATOM 3032 N N . GLY B 1 171 ? -46.361 40.316 14.324 1.00 24.51 183 GLY B N 1
ATOM 3033 C CA . GLY B 1 171 ? -45.807 40.177 12.996 1.00 28.37 183 GLY B CA 1
ATOM 3034 C C . GLY B 1 171 ? -44.355 40.627 12.985 1.00 27.91 183 GLY B C 1
ATOM 3035 O O . GLY B 1 171 ? -43.845 41.077 14.010 1.00 27.43 183 GLY B O 1
ATOM 3036 N N . ASP B 1 172 ? -43.710 40.471 11.828 1.00 29.59 184 ASP B N 1
ATOM 3037 C CA . ASP B 1 172 ? -42.350 40.966 11.657 1.00 34.63 184 ASP B CA 1
ATOM 3038 C C . ASP B 1 172 ? -42.402 42.126 10.668 1.00 34.11 184 ASP B C 1
ATOM 3039 O O . ASP B 1 172 ? -42.723 41.939 9.487 1.00 29.67 184 ASP B O 1
ATOM 3044 N N . VAL B 1 173 ? -42.113 43.320 11.202 1.00 30.69 185 VAL B N 1
ATOM 3045 C CA . VAL B 1 173 ? -42.364 44.561 10.490 1.00 34.28 185 VAL B CA 1
ATOM 3046 C C . VAL B 1 173 ? -41.289 44.789 9.430 1.00 32.74 185 VAL B C 1
ATOM 3047 O O . VAL B 1 173 ? -41.550 45.454 8.424 1.00 34.51 185 VAL B O 1
ATOM 3051 N N . ALA B 1 174 ? -40.079 44.288 9.731 1.00 32.77 186 ALA B N 1
ATOM 3052 C CA . ALA B 1 174 ? -38.925 44.248 8.841 1.00 34.70 186 ALA B CA 1
ATOM 3053 C C . ALA B 1 174 ? -39.079 43.193 7.729 1.00 38.43 186 ALA B C 1
ATOM 3054 O O . ALA B 1 174 ? -38.771 43.471 6.566 1.00 38.17 186 ALA B O 1
ATOM 3056 N N . ASN B 1 175 ? -39.551 41.986 8.073 1.00 32.49 187 ASN B N 1
ATOM 3057 C CA . ASN B 1 175 ? -39.411 40.872 7.150 1.00 31.28 187 ASN B CA 1
ATOM 3058 C C . ASN B 1 175 ? -40.757 40.325 6.681 1.00 29.54 187 ASN B C 1
ATOM 3059 O O . ASN B 1 175 ? -40.806 39.762 5.600 1.00 28.00 187 ASN B O 1
ATOM 3064 N N . GLY B 1 176 ? -41.834 40.494 7.467 1.00 28.81 188 GLY B N 1
ATOM 3065 C CA . GLY B 1 176 ? -43.025 39.679 7.298 1.00 28.36 188 GLY B CA 1
ATOM 3066 C C . GLY B 1 176 ? -42.657 38.191 7.371 1.00 27.76 188 GLY B C 1
ATOM 3067 O O . GLY B 1 176 ? -41.636 37.826 7.942 1.00 27.45 188 GLY B O 1
ATOM 3068 N N . GLY B 1 177 ? -43.453 37.339 6.732 1.00 27.38 189 GLY B N 1
ATOM 3069 C CA . GLY B 1 177 ? -43.163 35.909 6.697 1.00 26.77 189 GLY B CA 1
ATOM 3070 C C . GLY B 1 177 ? -43.680 35.133 7.910 1.00 26.43 189 GLY B C 1
ATOM 3071 O O . GLY B 1 177 ? -43.644 33.921 7.899 1.00 29.57 189 GLY B O 1
ATOM 3072 N N . LYS B 1 178 ? -44.092 35.803 8.996 1.00 28.65 190 LYS B N 1
ATOM 3073 C CA . LYS B 1 178 ? -44.791 35.093 10.063 1.00 26.25 190 LYS B CA 1
ATOM 3074 C C . LYS B 1 178 ? -46.153 35.728 10.329 1.00 27.89 190 LYS B C 1
ATOM 3075 O O . LYS B 1 178 ? -46.253 36.918 10.656 1.00 30.88 190 LYS B O 1
ATOM 3081 N N . ASP B 1 179 ? -47.207 34.912 10.219 1.00 28.29 191 ASP B N 1
ATOM 3082 C CA . ASP B 1 179 ? -48.547 35.453 10.353 1.00 27.51 191 ASP B CA 1
ATOM 3083 C C . ASP B 1 179 ? -49.592 34.332 10.418 1.00 26.81 191 ASP B C 1
ATOM 3084 O O . ASP B 1 179 ? -49.338 33.162 10.066 1.00 23.41 191 ASP B O 1
ATOM 3089 N N . SER B 1 180 ? -50.790 34.737 10.843 1.00 21.67 192 SER B N 1
ATOM 3090 C CA . SER B 1 180 ? -51.989 33.980 10.566 1.00 25.97 192 SER B CA 1
ATOM 3091 C C . SER B 1 180 ? -52.437 34.283 9.137 1.00 26.12 192 SER B C 1
ATOM 3092 O O . SER B 1 180 ? -51.911 35.189 8.473 1.00 26.72 192 SER B O 1
ATOM 3095 N N . CYS B 1 181 ? -53.315 33.436 8.631 1.00 23.13 193 CYS B N 1
ATOM 3096 C CA . CYS B 1 181 ? -53.855 33.599 7.297 1.00 23.26 193 CYS B CA 1
ATOM 3097 C C . CYS B 1 181 ? -55.301 33.093 7.331 1.00 25.00 193 CYS B C 1
ATOM 3098 O O . CYS B 1 181 ? -55.858 32.886 8.416 1.00 22.52 193 CYS B O 1
ATOM 3101 N N . GLN B 1 182 ? -55.875 32.870 6.141 1.00 26.69 194 GLN B N 1
ATOM 3102 C CA . GLN B 1 182 ? -57.270 32.511 5.956 1.00 29.00 194 GLN B CA 1
ATOM 3103 C C . GLN B 1 182 ? -57.478 31.105 6.479 1.00 24.47 194 GLN B C 1
ATOM 3104 O O . GLN B 1 182 ? -56.732 30.202 6.139 1.00 24.75 194 GLN B O 1
ATOM 3110 N N . GLY B 1 183 ? -58.538 30.943 7.250 1.00 23.04 195 GLY B N 1
ATOM 3111 C CA . GLY B 1 183 ? -58.848 29.672 7.869 1.00 23.40 195 GLY B CA 1
ATOM 3112 C C . GLY B 1 183 ? -58.359 29.633 9.307 1.00 24.29 195 GLY B C 1
ATOM 3113 O O . GLY B 1 183 ? -58.680 28.692 10.031 1.00 24.63 195 GLY B O 1
ATOM 3114 N N . ASP B 1 184 ? -57.581 30.646 9.710 1.00 23.16 196 ASP B N 1
ATOM 3115 C CA . ASP B 1 184 ? -56.987 30.644 11.046 1.00 24.24 196 ASP B CA 1
ATOM 3116 C C . ASP B 1 184 ? -57.804 31.485 12.017 1.00 22.91 196 ASP B C 1
ATOM 3117 O O . ASP B 1 184 ? -57.568 31.414 13.211 1.00 21.62 196 ASP B O 1
ATOM 3122 N N . SER B 1 185 ? -58.676 32.331 11.458 1.00 23.90 197 SER B N 1
ATOM 3123 C CA . SER B 1 185 ? -59.640 33.193 12.137 1.00 24.33 197 SER B CA 1
ATOM 3124 C C . SER B 1 185 ? -60.236 32.554 13.380 1.00 22.53 197 SER B C 1
ATOM 3125 O O . SER B 1 185 ? -60.693 31.419 13.326 1.00 22.93 197 SER B O 1
ATOM 3128 N N . GLY B 1 186 ? -60.232 33.303 14.485 1.00 21.59 198 GLY B N 1
ATOM 3129 C CA . GLY B 1 186 ? -60.875 32.844 15.706 1.00 21.19 198 GLY B CA 1
ATOM 3130 C C . GLY B 1 186 ? -59.983 31.924 16.521 1.00 21.49 198 GLY B C 1
ATOM 3131 O O . GLY B 1 186 ? -60.307 31.557 17.647 1.00 24.10 198 GLY B O 1
ATOM 3132 N N . GLY B 1 187 ? -58.825 31.603 15.941 1.00 24.25 199 GLY B N 1
ATOM 3133 C CA . GLY B 1 187 ? -57.827 30.764 16.576 1.00 22.29 199 GLY B CA 1
ATOM 3134 C C . GLY B 1 187 ? -57.168 31.471 17.756 1.00 19.91 199 GLY B C 1
ATOM 3135 O O . GLY B 1 187 ? -57.294 32.677 17.910 1.00 23.44 199 GLY B O 1
ATOM 3136 N N . PRO B 1 188 ? -56.477 30.753 18.651 1.00 19.34 200 PRO B N 1
ATOM 3137 C CA . PRO B 1 188 ? -55.925 31.373 19.858 1.00 20.96 200 PRO B CA 1
ATOM 3138 C C . PRO B 1 188 ? -54.573 32.044 19.576 1.00 22.64 200 PRO B C 1
ATOM 3139 O O . PRO B 1 188 ? -53.893 31.702 18.594 1.00 22.28 200 PRO B O 1
ATOM 3143 N N . VAL B 1 189 ? -54.246 33.043 20.414 1.00 20.05 201 VAL B N 1
ATOM 3144 C CA . VAL B 1 189 ? -52.974 33.746 20.418 1.00 21.11 201 VAL B CA 1
ATOM 3145 C C . VAL B 1 189 ? -52.550 33.677 21.874 1.00 21.52 201 VAL B C 1
ATOM 3146 O O . VAL B 1 189 ? -53.231 34.237 22.724 1.00 20.84 201 VAL B O 1
ATOM 3150 N N . VAL B 1 190 ? -51.489 32.925 22.154 1.00 22.06 202 VAL B N 1
ATOM 3151 C CA . VAL B 1 190 ? -51.214 32.532 23.524 1.00 25.20 202 VAL B CA 1
ATOM 3152 C C . VAL B 1 190 ? -49.886 33.109 23.999 1.00 30.03 202 VAL B C 1
ATOM 3153 O O . VAL B 1 190 ? -48.912 33.121 23.253 1.00 30.74 202 VAL B O 1
ATOM 3157 N N . ASP B 1 191 ? -49.871 33.521 25.277 1.00 31.46 203 ASP B N 1
ATOM 3158 C CA . ASP B 1 191 ? -48.653 33.751 26.030 1.00 29.07 203 ASP B CA 1
ATOM 3159 C C . ASP B 1 191 ? -48.254 32.417 26.654 1.00 29.38 203 ASP B C 1
ATOM 3160 O O . ASP B 1 191 ? -48.803 32.006 27.674 1.00 32.11 203 ASP B O 1
ATOM 3165 N N . VAL B 1 192 ? -47.292 31.741 26.022 1.00 27.81 204 VAL B N 1
ATOM 3166 C CA . VAL B 1 192 ? -46.976 30.367 26.369 1.00 25.73 204 VAL B CA 1
ATOM 3167 C C . VAL B 1 192 ? -46.509 30.263 27.827 1.00 24.66 204 VAL B C 1
ATOM 3168 O O . VAL B 1 192 ? -46.855 29.326 28.518 1.00 23.87 204 VAL B O 1
ATOM 3172 N N . LYS B 1 193 ? -45.710 31.228 28.273 1.00 27.72 205 LYS B N 1
ATOM 3173 C CA . LYS B 1 193 ? -45.114 31.288 29.600 1.00 32.42 205 LYS B CA 1
ATOM 3174 C C . LYS B 1 193 ? -46.193 31.123 30.677 1.00 30.88 205 LYS B C 1
ATOM 3175 O O . LYS B 1 193 ? -46.062 30.321 31.597 1.00 28.30 205 LYS B O 1
ATOM 3181 N N . ASN B 1 194 ? -47.288 31.870 30.535 1.00 30.51 206 ASN B N 1
ATOM 3182 C CA . ASN B 1 194 ? -48.297 31.922 31.570 1.00 32.09 206 ASN B CA 1
ATOM 3183 C C . ASN B 1 194 ? -49.486 31.041 31.194 1.00 34.59 206 ASN B C 1
ATOM 3184 O O . ASN B 1 194 ? -50.427 30.898 31.972 1.00 34.37 206 ASN B O 1
ATOM 3189 N N . ASN B 1 195 ? -49.469 30.500 29.965 1.00 33.70 207 ASN B N 1
ATOM 3190 C CA . ASN B 1 195 ? -50.535 29.625 29.481 1.00 30.04 207 ASN B CA 1
ATOM 3191 C C . ASN B 1 195 ? -51.852 30.411 29.459 1.00 26.85 207 ASN B C 1
ATOM 3192 O O . ASN B 1 195 ? -52.895 29.932 29.957 1.00 26.19 207 ASN B O 1
ATOM 3197 N N . GLN B 1 196 ? -51.802 31.595 28.810 1.00 22.16 208 GLN B N 1
ATOM 3198 C CA . GLN B 1 196 ? -52.973 32.465 28.684 1.00 19.85 208 GLN B CA 1
ATOM 3199 C C . GLN B 1 196 ? -53.191 32.905 27.242 1.00 17.73 208 GLN B C 1
ATOM 3200 O O . GLN B 1 196 ? -52.252 33.252 26.540 1.00 16.63 208 GLN B O 1
ATOM 3206 N N . VAL B 1 197 ? -54.463 32.923 26.841 1.00 19.53 209 VAL B N 1
ATOM 3207 C CA . VAL B 1 197 ? -54.943 33.359 25.538 1.00 19.87 209 VAL B CA 1
ATOM 3208 C C . VAL B 1 197 ? -55.216 34.856 25.617 1.00 20.47 209 VAL B C 1
ATOM 3209 O O . VAL B 1 197 ? -56.183 35.282 26.225 1.00 24.83 209 VAL B O 1
ATOM 3213 N N . VAL B 1 198 ? -54.346 35.648 24.997 1.00 21.03 210 VAL B N 1
ATOM 3214 C CA . VAL B 1 198 ? -54.375 37.094 25.083 1.00 20.83 210 VAL B CA 1
ATOM 3215 C C . VAL B 1 198 ? -54.971 37.657 23.802 1.00 23.66 210 VAL B C 1
ATOM 3216 O O . VAL B 1 198 ? -55.216 38.863 23.701 1.00 27.31 210 VAL B O 1
ATOM 3220 N N . GLY B 1 199 ? -55.147 36.797 22.794 1.00 22.08 211 GLY B N 1
ATOM 3221 C CA . GLY B 1 199 ? -55.618 37.280 21.512 1.00 19.50 211 GLY B CA 1
ATOM 3222 C C . GLY B 1 199 ? -56.513 36.264 20.809 1.00 18.61 211 GLY B C 1
ATOM 3223 O O . GLY B 1 199 ? -56.452 35.067 21.089 1.00 20.89 211 GLY B O 1
ATOM 3224 N N . ILE B 1 200 ? -57.298 36.770 19.861 1.00 15.97 212 ILE B N 1
ATOM 3225 C CA . ILE B 1 200 ? -57.980 35.954 18.883 1.00 18.18 212 ILE B CA 1
ATOM 3226 C C . ILE B 1 200 ? -57.623 36.444 17.485 1.00 16.01 212 ILE B C 1
ATOM 3227 O O . ILE B 1 200 ? -57.718 37.613 17.215 1.00 16.53 212 ILE B O 1
ATOM 3232 N N . VAL B 1 201 ? -57.239 35.539 16.597 1.00 17.58 213 VAL B N 1
ATOM 3233 C CA . VAL B 1 201 ? -56.902 35.875 15.219 1.00 16.88 213 VAL B CA 1
ATOM 3234 C C . VAL B 1 201 ? -58.067 36.604 14.564 1.00 17.96 213 VAL B C 1
ATOM 3235 O O . VAL B 1 201 ? -59.178 36.078 14.409 1.00 19.30 213 VAL B O 1
ATOM 3239 N N . SER B 1 202 ? -57.810 37.845 14.173 1.00 20.36 214 SER B N 1
ATOM 3240 C CA . SER B 1 202 ? -58.912 38.691 13.779 1.00 20.50 214 SER B CA 1
ATOM 3241 C C . SER B 1 202 ? -58.865 39.046 12.293 1.00 21.81 214 SER B C 1
ATOM 3242 O O . SER B 1 202 ? -59.741 38.630 11.534 1.00 22.10 214 SER B O 1
ATOM 3245 N N . TRP B 1 203 ? -57.920 39.920 11.914 1.00 20.40 215 TRP B N 1
ATOM 3246 C CA . TRP B 1 203 ? -57.865 40.435 10.568 1.00 20.07 215 TRP B CA 1
ATOM 3247 C C . TRP B 1 203 ? -56.438 40.870 10.285 1.00 21.80 215 TRP B C 1
ATOM 3248 O O . TRP B 1 203 ? -55.595 40.916 11.188 1.00 20.75 215 TRP B O 1
ATOM 3259 N N . GLY B 1 204 ? -56.199 41.129 9.002 1.00 19.91 216 GLY B N 1
ATOM 3260 C CA . GLY B 1 204 ? -54.945 41.641 8.504 1.00 22.31 216 GLY B CA 1
ATOM 3261 C C . GLY B 1 204 ? -55.130 41.970 7.031 1.00 23.28 216 GLY B C 1
ATOM 3262 O O . GLY B 1 204 ? -56.146 41.570 6.482 1.00 20.03 216 GLY B O 1
ATOM 3263 N N . TYR B 1 205 ? -54.195 42.742 6.435 1.00 26.19 217 TYR B N 1
ATOM 3264 C CA . TYR B 1 205 ? -54.149 42.876 4.986 1.00 26.85 217 TYR B CA 1
ATOM 3265 C C . TYR B 1 205 ? -53.179 41.838 4.431 1.00 25.95 217 TYR B C 1
ATOM 3266 O O . TYR B 1 205 ? -52.004 41.843 4.765 1.00 24.72 217 TYR B O 1
ATOM 3275 N N . GLY B 1 206 ? -53.668 40.948 3.561 1.00 29.27 218 GLY B N 1
ATOM 3276 C CA . GLY B 1 206 ? -52.914 39.783 3.123 1.00 25.76 218 GLY B CA 1
ATOM 3277 C C . GLY B 1 206 ? -52.365 38.972 4.298 1.00 28.65 218 GLY B C 1
ATOM 3278 O O . GLY B 1 206 ? -52.817 39.124 5.422 1.00 23.94 218 GLY B O 1
ATOM 3279 N N . CYS B 1 207 ? -51.385 38.091 4.045 1.00 29.62 219 CYS B N 1
ATOM 3280 C CA . CYS B 1 207 ? -50.791 37.338 5.136 1.00 30.00 219 CYS B CA 1
ATOM 3281 C C . CYS B 1 207 ? -49.287 37.511 5.033 1.00 25.79 219 CYS B C 1
ATOM 3282 O O . CYS B 1 207 ? -48.745 37.462 3.935 1.00 26.79 219 CYS B O 1
ATOM 3285 N N . ALA B 1 208 ? -48.649 37.732 6.182 1.00 22.54 220 ALA B N 1
ATOM 3286 C CA . ALA B 1 208 ? -47.197 37.810 6.297 1.00 27.03 220 ALA B CA 1
ATOM 3287 C C . ALA B 1 208 ? -46.550 38.862 5.394 1.00 26.26 220 ALA B C 1
ATOM 3288 O O . ALA B 1 208 ? -45.360 38.758 5.102 1.00 30.08 220 ALA B O 1
ATOM 3290 N N . ARG B 1 209 ? -47.285 39.900 4.986 1.00 27.38 221 ARG B N 1
ATOM 3291 C CA . ARG B 1 209 ? -46.609 40.989 4.297 1.00 28.11 221 ARG B CA 1
ATOM 3292 C C . ARG B 1 209 ? -45.974 41.835 5.384 1.00 26.92 221 ARG B C 1
ATOM 3293 O O . ARG B 1 209 ? -46.610 42.079 6.410 1.00 27.30 221 ARG B O 1
ATOM 3301 N N . LYS B 1 210 ? -44.732 42.271 5.181 1.00 28.22 222 LYS B N 1
ATOM 3302 C CA . LYS B 1 210 ? -44.158 43.174 6.169 1.00 33.23 222 LYS B CA 1
ATOM 3303 C C . LYS B 1 210 ? -44.950 44.484 6.182 1.00 36.52 222 LYS B C 1
ATOM 3304 O O . LYS B 1 210 ? -45.562 44.877 5.172 1.00 27.76 222 LYS B O 1
ATOM 3310 N N . G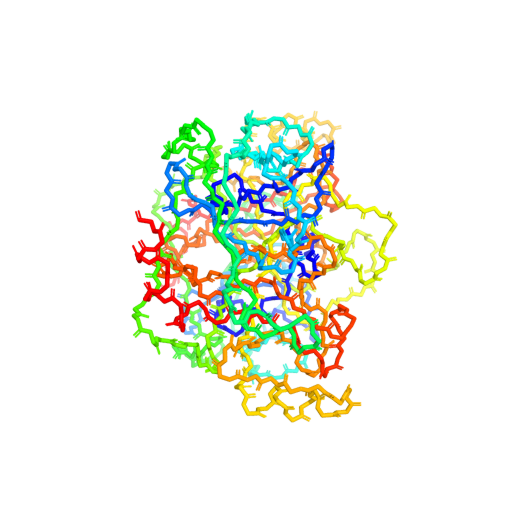LY B 1 211 ? -44.964 45.117 7.364 1.00 34.66 223 GLY B N 1
ATOM 3311 C CA . GLY B 1 211 ? -45.636 46.401 7.494 1.00 39.85 223 GLY B CA 1
ATOM 3312 C C . GLY B 1 211 ? -47.154 46.293 7.358 1.00 37.96 223 GLY B C 1
ATOM 3313 O O . GLY B 1 211 ? -47.847 47.299 7.253 1.00 41.85 223 GLY B O 1
ATOM 3314 N N . TYR B 1 212 ? -47.661 45.059 7.370 1.00 40.36 224 TYR B N 1
ATOM 3315 C CA . TYR B 1 212 ? -49.076 44.781 7.528 1.00 33.47 224 TYR B CA 1
ATOM 3316 C C . TYR B 1 212 ? -49.215 43.627 8.504 1.00 30.73 224 TYR B C 1
ATOM 3317 O O . TYR B 1 212 ? -49.617 42.536 8.123 1.00 34.83 224 TYR B O 1
ATOM 3326 N N . PRO B 1 213 ? -48.937 43.837 9.805 1.00 28.65 225 PRO B N 1
ATOM 3327 C CA . PRO B 1 213 ? -48.939 42.739 10.770 1.00 26.16 225 PRO B CA 1
ATOM 3328 C C . PRO B 1 213 ? -50.332 42.148 10.948 1.00 25.71 225 PRO B C 1
ATOM 3329 O O . PRO B 1 213 ? -51.325 42.814 10.647 1.00 25.80 225 PRO B O 1
ATOM 3333 N N . GLY B 1 214 ? -50.400 40.902 11.433 1.00 23.28 226 GLY B N 1
ATOM 3334 C CA . GLY B 1 214 ? -51.693 40.340 11.806 1.00 25.37 226 GLY B CA 1
ATOM 3335 C C . GLY B 1 214 ? -52.294 41.096 13.001 1.00 27.72 226 GLY B C 1
ATOM 3336 O O . GLY B 1 214 ? -51.562 41.453 13.930 1.00 30.77 226 GLY B O 1
ATOM 3337 N N . VAL B 1 215 ? -53.615 41.368 12.938 1.00 25.56 227 VAL B N 1
ATOM 3338 C CA . VAL B 1 215 ? -54.368 42.076 13.957 1.00 23.01 227 VAL B CA 1
ATOM 3339 C C . VAL B 1 215 ? -55.240 41.057 14.682 1.00 23.39 227 VAL B C 1
ATOM 3340 O O . VAL B 1 215 ? -55.865 40.211 14.041 1.00 20.75 227 VAL B O 1
ATOM 3344 N N . TYR B 1 216 ? -55.157 41.095 16.026 1.00 22.51 228 TYR B N 1
ATOM 3345 C CA . TYR B 1 216 ? -55.797 40.137 16.917 1.00 23.39 228 TYR B CA 1
ATOM 3346 C C . TYR B 1 216 ? -56.757 40.897 17.832 1.00 23.64 228 TYR B C 1
ATOM 3347 O O . TYR B 1 216 ? -56.554 42.084 18.071 1.00 24.66 228 TYR B O 1
ATOM 3356 N N . THR B 1 217 ? -57.818 40.228 18.298 1.00 18.38 229 THR B N 1
ATOM 3357 C CA . THR B 1 217 ? -58.716 40.858 19.247 1.00 20.87 229 THR B CA 1
ATOM 3358 C C . THR B 1 217 ? -58.071 40.828 20.629 1.00 18.25 229 THR B C 1
ATOM 3359 O O . THR B 1 217 ? -57.517 39.830 21.028 1.00 15.32 229 THR B O 1
ATOM 3363 N N . ARG B 1 218 ? -58.191 41.905 21.386 1.00 19.82 230 ARG B N 1
ATOM 3364 C CA . ARG B 1 218 ? -57.414 41.982 22.610 1.00 20.24 230 ARG B CA 1
ATOM 3365 C C . ARG B 1 218 ? -58.219 41.414 23.760 1.00 20.42 230 ARG B C 1
ATOM 3366 O O . ARG B 1 218 ? -59.040 42.117 24.367 1.00 23.56 230 ARG B O 1
ATOM 3374 N N . VAL B 1 219 ? -57.930 40.162 24.077 1.00 18.75 231 VAL B N 1
ATOM 3375 C CA . VAL B 1 219 ? -58.783 39.405 24.973 1.00 21.35 231 VAL B CA 1
ATOM 3376 C C . VAL B 1 219 ? -58.852 40.085 26.338 1.00 23.30 231 VAL B C 1
ATOM 3377 O O . VAL B 1 219 ? -59.905 40.003 26.986 1.00 22.93 231 VAL B O 1
ATOM 3381 N N . GLY B 1 220 ? -57.751 40.742 26.749 1.00 20.18 232 GLY B N 1
ATOM 3382 C CA . GLY B 1 220 ? -57.659 41.414 28.042 1.00 21.31 232 GLY B CA 1
ATOM 3383 C C . GLY B 1 220 ? -58.771 42.447 28.246 1.00 21.97 232 GLY B C 1
ATOM 3384 O O . GLY B 1 220 ? -59.112 42.780 29.377 1.00 18.30 232 GLY B O 1
ATOM 3385 N N . ASN B 1 221 ? -59.337 42.925 27.129 1.00 22.75 233 ASN B N 1
ATOM 3386 C CA . ASN B 1 221 ? -60.422 43.899 27.160 1.00 26.87 233 ASN B CA 1
ATOM 3387 C C . ASN B 1 221 ? -61.797 43.243 27.230 1.00 23.05 233 ASN B C 1
ATOM 3388 O O . ASN B 1 221 ? -62.770 43.958 27.210 1.00 24.53 233 ASN B O 1
ATOM 3393 N N . PHE B 1 222 ? -61.891 41.917 27.285 1.00 20.91 234 PHE B N 1
ATOM 3394 C CA . PHE B 1 222 ? -63.197 41.270 27.270 1.00 21.29 234 PHE B CA 1
ATOM 3395 C C . PHE B 1 222 ? -63.313 40.285 2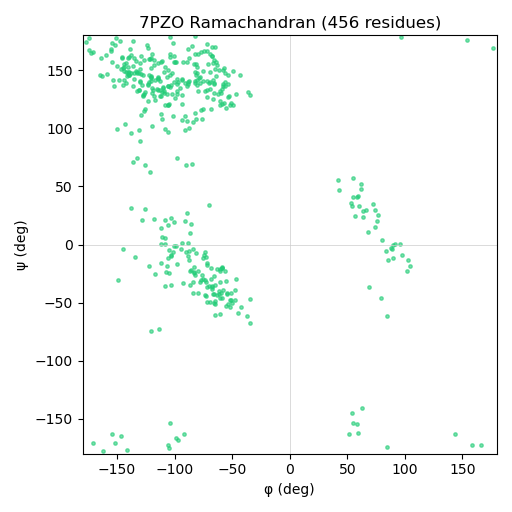8.426 1.00 21.24 234 PHE B C 1
ATOM 3396 O O . PHE B 1 222 ? -64.172 39.404 28.407 1.00 24.92 234 PHE B O 1
ATOM 3404 N N . ILE B 1 223 ? -62.486 40.4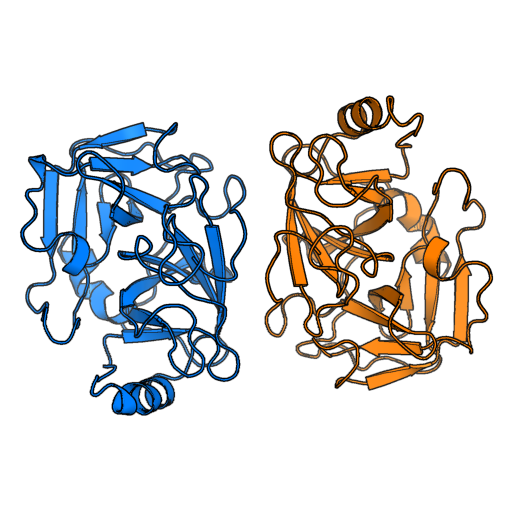78 29.459 1.00 23.89 235 ILE B N 1
ATOM 3405 C CA . ILE B 1 223 ? -62.416 39.527 30.563 1.00 27.07 235 ILE B CA 1
ATOM 3406 C C . ILE B 1 223 ? -63.742 39.492 31.315 1.00 27.58 235 ILE B C 1
ATOM 3407 O O . ILE B 1 223 ? -64.267 38.405 31.567 1.00 29.56 235 ILE B O 1
ATOM 3412 N N . ASP B 1 224 ? -64.237 40.678 31.695 1.00 30.25 236 ASP B N 1
ATOM 3413 C CA . ASP B 1 224 ? -65.612 40.890 32.155 1.00 32.50 236 ASP B CA 1
ATOM 3414 C C . ASP B 1 224 ? -66.607 40.165 31.250 1.00 28.03 236 ASP B C 1
ATOM 3415 O O . ASP B 1 224 ? -67.393 39.331 31.692 1.00 27.89 236 ASP B O 1
ATOM 3420 N N . TRP B 1 225 ? -66.581 40.519 29.961 1.00 24.02 237 TRP B N 1
ATOM 3421 C CA . TRP B 1 225 ? -67.535 39.970 29.019 1.00 22.71 237 TRP B CA 1
ATOM 3422 C C . TRP B 1 225 ? -67.565 38.435 28.983 1.00 22.60 237 TRP B C 1
ATOM 3423 O O . TRP B 1 225 ? -68.643 37.845 28.932 1.00 23.29 237 TRP B O 1
ATOM 3434 N N . ILE B 1 226 ? -66.395 37.783 29.014 1.00 21.62 238 ILE B N 1
ATOM 3435 C CA . ILE B 1 226 ? -66.282 36.331 28.968 1.00 24.34 238 ILE B CA 1
ATOM 3436 C C . ILE B 1 226 ? -66.755 35.707 30.285 1.00 30.33 238 ILE B C 1
ATOM 3437 O O . ILE B 1 226 ? -67.503 34.722 30.286 1.00 27.57 238 ILE B O 1
ATOM 3442 N N . GLU B 1 227 ? -66.248 36.238 31.404 1.00 31.91 239 GLU B N 1
ATOM 3443 C CA . GLU B 1 227 ? -66.484 35.601 32.685 1.00 37.91 239 GLU B CA 1
ATOM 3444 C C . GLU B 1 227 ? -67.958 35.714 33.054 1.00 41.95 239 GLU B C 1
ATOM 3445 O O . GLU B 1 227 ? -68.481 34.806 33.696 1.00 44.45 239 GLU B O 1
ATOM 3451 N N . ILE B 1 228 ? -68.631 36.782 32.588 1.00 43.09 240 ILE B N 1
ATOM 3452 C CA . ILE B 1 228 ? -70.066 36.916 32.792 1.00 43.65 240 ILE B CA 1
ATOM 3453 C C . ILE B 1 228 ? -70.836 35.820 32.051 1.00 45.58 240 ILE B C 1
ATOM 3454 O O . ILE B 1 228 ? -71.526 35.047 32.708 1.00 45.41 240 ILE B O 1
ATOM 3459 N N . LYS B 1 229 ? -70.714 35.749 30.709 1.00 45.88 241 LYS B N 1
ATOM 3460 C CA . LYS B 1 229 ? -71.453 34.783 29.902 1.00 43.26 241 LYS B CA 1
ATOM 3461 C C . LYS B 1 229 ? -71.303 33.366 30.452 1.00 45.44 241 LYS B C 1
ATOM 3462 O O . LYS B 1 229 ? -72.275 32.619 30.483 1.00 55.42 241 LYS B O 1
ATOM 3468 N N . THR B 1 230 ? -70.102 32.974 30.875 1.00 44.18 242 THR B N 1
ATOM 3469 C CA . THR B 1 230 ? -69.904 31.590 31.282 1.00 49.55 242 THR B CA 1
ATOM 3470 C C . THR B 1 230 ? -70.610 31.338 32.633 1.00 54.41 242 THR B C 1
ATOM 3471 O O . THR B 1 230 ? -69.951 31.493 33.703 1.00 61.53 242 THR B O 1
#

Foldseek 3Di:
DFLWAFDDFLRQLQWKFKAQPFGFEIWGAAFFWKTKFWLVVCPPHDQQRMKIAHPDQFRPDDGDIFGWDDKAQDPPQDPVQLFSTMIMITTPGTHDAPRRSHHHFAADAAQDFDAFVAKKKAKFQADHFFDDDDTDRGMTMDIWTWDHQVQLQVLCVVVVHGRDSQKTWTAAQAFFRDAAARSSGGTFIARSVRRHGQWTQTDWDTHRDRSITGITGGRSPCPVVVVVVD/DFQWFFDDFQQQLQWKFKDQPFGFEIWGDQFFFKTKFWLVVCPPHDQQSIWIAHDFQFRPDDGDIFGWDDKARPPPQDPVQLASTMIMTTTPGTHPAPDRNHHGFAADAAQDDDDFVAKWKAKFQADHFFPPPDTDRGMTIHIWTWDDLVQLQVLCVVVVHGQDPQKTWTAAQVFFRDFGAGSHGGTFIARSVRRHGQWTQTDWDTHRDHSITTMTGGRSPCVVVVVVVD

Organism: Dermatophagoides pteronyssinus (NCBI:txid6956)

Solvent-accessible surface area: 19231 Å² total; per-residue (Å²): 1,17,34,17,4,48,8,28,71,36,34,5,7,6,5,0,0,0,6,38,127,72,11,64,6,1,0,0,0,25,63,83,72,21,0,0,0,0,0,65,8,2,52,90,81,72,19,84,150,1,21,0,32,2,35,16,45,70,23,72,122,37,41,79,114,8,52,4,45,99,44,55,42,20,126,153,47,49,75,191,127,42,23,18,1,0,0,0,0,60,3,150,71,57,1,146,38,130,27,153,35,0,90,36,7,32,50,8,74,139,38,38,63,18,148,94,67,41,64,6,26,0,1,0,2,0,58,66,100,74,53,25,219,80,58,14,48,28,2,34,0,0,6,1,36,8,10,31,52,165,69,0,52,116,48,1,58,171,34,147,31,102,3,21,97,30,2,6,1,0,7,58,35,70,88,7,35,14,5,11,9,112,13,0,14,0,0,0,0,2,31,78,189,70,56,54,0,17,0,0,7,5,40,33,107,31,8,19,108,147,11,44,4,3,1,3,2,28,0,4,51,10,12,78,18,2,106,139,74,76,1,17,34,18,4,67,7,24,49,26,35,5,14,9,5,0,0,0,6,41,123,67,10,59,5,0,0,1,0,24,60,78,76,21,0,1,0,0,0,64,9,1,46,91,70,87,18,85,148,4,16,0,35,3,40,18,44,72,22,77,122,36,42,78,91,8,52,0,45,102,44,56,42,19,121,147,51,56,80,178,100,49,21,19,1,0,0,0,0,61,4,148,72,58,1,151,32,126,48,134,32,0,79,37,5,32,41,8,73,143,44,39,61,23,153,98,78,57,69,3,22,0,0,0,3,0,38,72,102,67,46,32,184,78,59,11,60,37,2,30,0,0,3,2,42,10,10,34,59,164,66,0,48,95,26,1,65,154,43,155,29,90,6,14,89,30,3,6,2,0,4,47,52,73,73,4,34,12,3,11,10,108,15,0,20,0,0,0,0,2,34,79,190,72,82,54,0,17,0,1,6,6,42,36,116,29,8,16,112,127,18,47,7,2,0,1,2,20,0,3,52,8,6,79,21,2,97,140,68,73